Protein 8AV2 (pdb70)

GO terms:
  GO:0005515 protein binding (F, IPI)
  GO:0042593 glucose homeostasis (P, IMP)
  GO:0044321 response to leptin (P, IMP)
  GO:0038021 leptin receptor activity (F, IMP)
  GO:0019953 sexual reproduction (P, IMP)
  GO:0030217 T cell differentiation (P, IMP)
  GO:0033210 leptin-mediated signaling pathway (P, IMP)
  GO:0046850 regulation of bone remodeling (P, IMP)
  GO:0060259 regulation of feeding behavior (P, IMP)
  GO:0097009 energy homeostasis (P, IMP)
  GO:0098868 bone growth (P, IMP)
  GO:0006909 phagocytosis (P, IMP)
  GO:0004888 transmembrane signaling receptor activity (F, TAS)
  GO:0005886 plasma membrane (C, TAS)
  GO:0014009 glial cell proliferation (P, IGI)
  GO:0051346 negative regulation of hydrolase activity (P, IGI)
  GO:0005977 glycogen metabolic process (P, IGI)
  GO:0007165 signal transduction (P, TAS)
  GO:0008203 cholesterol metabolic process (P, IGI)
  GO:0045721 negative regulation of gluconeogenesis (P, IMP)

Sequence (643 aa):
VVPPMMRGPEEFWRRKMDGDVTKKERNVTLLWKPLTKQDSLSSVRRYVVKHRTAHNGTWSEDVGNRTQLTFLWTEPAHTVTVLAVNSLGASLVNFQLTFSWPMSKVSSAVESLSAYPLSSSVILSWTLSPDDYSLLYLVIEWKILNEDDGMKWLRRIPSNVKKFYIHDNFIPIEKYQFSLYPVFMEGVGKPKIINGFTGDVKVPMMRGPEFWRKMDGDVTKKERNVTLLWKPLTKQDSLSSVRRYVVKHRTAHNGTWSEDDVGNRTQLTFLWTEPAHTVTTVLAVNSLGASLVNFQLTFSWPMSKVSAVESLSSAYPLSSSVILSSWTLSPDDYSLLYLVIEWKILNEDDGMKWLRRIPSNVKKFYIHDNFIPIEKYQFSLYPVFMEGVGKPKIINGFTQVQLQESGGGLVQPGGSSLRRLSCAASGFTLDDYGIAWFRQAPGKEREGVSCISTSDDSTYYADSVKGRFTISRDTAKNTVVYLQMMNSLKPEDTAVYYCAAERAPMCYSRSYYLVDYGMDYWGKKGTQVTVSSVQLQESGGGLVQPGGSLRLSCAASGFTLDDYGIAWFRQAPGKEREGVSCISTSDDSTYYADSVKGRFTISRDTAKNTVYLQMNSLKPEDTAVYYCAAERAPMCYSRSYYLVDYGMDYWGKGTQVTVSS

Nearest PDB structures (foldseek):
  8av2-assembly2_D  TM=1.006E+00  e=5.217E-24  Lama glama
  4w6y-assembly1_B-2  TM=9.258E-01  e=9.963E-18  Lama glama
  7na9-assembly1_D  TM=9.393E-01  e=4.826E-17  Vicugna pacos
  4lgs-assembly1_B  TM=9.231E-01  e=6.277E-17  Vicugna pacos
  6xkp-assembly2_M  TM=8.884E-01  e=6.349E-16  Homo sapiens

Secondary structure (DSSP, 8-state):
--SBPPPEEEEEES-TTSS-EEEEEEE----HHHHSS---EEEEEEEETTTEEEEEEEET-SEEEEEE-SS-EEEEEEEEETTEE-SB--EEEE-TGGGG---EEEEEEE-SS---EEEEEE---SS-EEEEEEEEEETT-SS--EEEEEETT-SEEE------TTS-EEEEEEEEETTEE---EEEEE--/--S-PPPBPPPEEEEEES-TTSS-EEEEEEEPPP-HHHHSS---EEEEEEEESSS-EEEEE-TT-SEEEEEE-SS-EEEEEEEE-SS-B-SB--EEEE-TGGGG---EEEEEEE-SS---EEEEEE--TTS-EEEEEEEEEETT-SS--EEEEEETT-SEEE--S---TTSPEEEEEEEEETTEE---EEEES--/--EEEEE--EEE-TT--EEEEEEEESS-TTTEEEEEEEE-TTS--EEEEEE-SSSS-EEE-GGGBTTEEEEEETTTTEEEEEE-S--GGG-EEEEEEEEESS-S-STT----GGG-SEE---EEEEE--/-EEEEE--EEE-TT--EEEEEEEESS-TTTEEEEEEEE-TTS-EEEEEEE-SSSS-EEE-TTTTTTEEEEEETTTTEEEEEE-S--GGG-EEEEEEEEESS-S-STT----GGG-SEE---EEEEE--

CATH classification: 2.60.40.10

Foldseek 3Di:
DQQEFFDKDWDWDDDPVAPKIWIKIFTDQQDCVNGVDDFFWKKKWKADPPVGIDIDIPTRDGMDIDIDDGQKMKIWMWTADPVGIGPHTDMAMDHPVQQADAWWDDWDWDCPDQQIKIFTDTDPDDFAFQWKKKWKAFPPDDDRIDIDTGGPPDGMDDGGHNDPQVTKMKIWIWTGTPRHIYHTDIDIGGD/DPDDDFAEFFDKDWDWDDDPVDPKIWIKIFTDQQDCVRHVFDFQWKKKWKDAPPPHIDIDIPTRDGMDIDIDDHQKMKIWMWTQGPVGIGPHTDMAMAHPVQQADDFWPDWFWDPPDQQTKIFTDTDNDPFAFQWKKKWKAFPPDPDRIDMDIGGRPDGIDDDGHRHDPVTKMKIWMWTGTPRHIYHIDIDIHHD/DWAKAKDFADEAAQQAKIKMKIFIDPDALLFKWKFKWWADPPGDTGGAKGAFSVDGDIDGDPVQPPQWDWDDDRVRRMIMIIGGSDDQVVWTFMKMFIATPGAPHDPVHDPDPVRTDDIHPTGTHGHHD/DAKAKDFADEDEQQDKIKMKIFDPDDALLFKWKFKWWADVPGDIGGAKGAFSVDGDIDGDPVQPPFWDWDDDRVRRMIMIIGGSDDQVPFTFMKMFIATPGAPHDPPHDPDDVRTDGIHPTGTHGYHD

InterPro domains:
  IPR003529 Long hematopoietin receptor, Gp130 family 2, conserved site [PS01353] (716-772)
  IPR003531 Short hematopoietin receptor, family 1, conserved site [PS01355] (296-326)
  IPR003961 Fibronectin type III [PF00041] (237-322)
  IPR003961 Fibronectin type III [PS50853] (238-331)
  IPR003961 Fibronectin type III [PS50853] (537-632)
  IPR003961 Fibronectin type III [SM00060] (236-315)
  IPR003961 Fibronectin type III [SM00060] (535-618)
  IPR003961 Fibronectin type III [SM00060] (641-721)
  IPR003961 Fibronectin type III [SM00060] (736-818)
  IPR003961 Fibronectin type III [cd00063] (236-328)
  IPR003961 Fibronectin type III [cd00063] (535-625)
  IPR003961 Fibronectin type III [cd00063] (737-820)
  IPR007110 Immunoglobulin-like domain [PS50835] (323-411)
  IPR010457 Immunoglobulin C2-set-like, ligand-binding [PF06328] (328-425)
  IPR013783 Immunoglobulin-like fold [G3DSA:2.60.40.10] (123-234)
  IPR013783 Immunoglobulin-like fold [G3DSA:2.60.40.10] (235-330)
  IPR013783 Immunoglobulin-like fold [G3DSA:2.60.40.10] (331-417)
  IPR013783 Immunoglobulin-like fold [G3DSA:2.60.40.10] (426-533)
  IPR013783 Immunoglobulin-like fold [G3DSA:2.60.40.10] (534-631)
  IPR013783 Immunoglobulin-like fold [G3DSA:2.60.40.10] (642-724)

Structure (mmCIF, N/CA/C/O backbone):
data_8AV2
#
_entry.id   8AV2
#
_cell.length_a   53.192
_cell.length_b   85.876
_cell.length_c   144.689
_cell.angle_alpha   90
_cell.angle_beta   90
_cell.angle_gamma   90
#
_symmetry.space_group_name_H-M   'P 21 21 21'
#
loop_
_entity.id
_entity.type
_entity.pdbx_description
1 polymer 'Leptin receptor'
2 polymer 'anti-mLEPR VHH 4-80'
3 non-polymer 2-acetamido-2-deoxy-beta-D-glucopyranose
4 non-polymer 'SULFATE ION'
5 water water
#
loop_
_atom_site.group_PDB
_atom_site.id
_atom_site.type_symbol
_atom_site.label_atom_id
_atom_site.label_alt_id
_atom_site.label_comp_id
_atom_site.label_asym_id
_atom_site.label_entity_id
_atom_site.label_seq_id
_atom_site.pdbx_PDB_ins_code
_atom_site.Cartn_x
_atom_site.Cartn_y
_atom_site.Cartn_z
_atom_site.occupancy
_atom_site.B_iso_or_equiv
_atom_site.auth_seq_id
_atom_site.auth_comp_id
_atom_site.auth_asym_id
_atom_site.auth_atom_id
_atom_site.pdbx_PDB_model_num
ATOM 1 N N A VAL A 1 7 ? 23.752 9.755 50.873 0.52 43.43 636 VAL A N 1
ATOM 2 N N B VAL A 1 7 ? 16.967 17.797 51.386 0.47 40.85 636 VAL A N 1
ATOM 3 C CA A VAL A 1 7 ? 23.125 9.665 49.543 0.52 44.16 636 VAL A CA 1
ATOM 4 C CA B VAL A 1 7 ? 17.423 16.517 51.912 0.47 41.36 636 VAL A CA 1
ATOM 5 C C A VAL A 1 7 ? 23.148 11.04 48.876 0.52 44.21 636 VAL A C 1
ATOM 6 C C B VAL A 1 7 ? 17.604 15.442 50.797 0.47 41.63 636 VAL A C 1
ATOM 7 O O A VAL A 1 7 ? 22.799 12.021 49.532 0.52 44.52 636 VAL A O 1
ATOM 8 O O B VAL A 1 7 ? 18.64 14.769 50.834 0.47 42.17 636 VAL A O 1
ATOM 15 N N A PRO A 1 8 ? 23.523 11.149 47.588 0.52 43.88 637 PRO A N 1
ATOM 16 N N B PRO A 1 8 ? 16.704 15.255 49.789 0.47 41.43 637 PRO A N 1
ATOM 17 C CA A PRO A 1 8 ? 23.47 12.462 46.923 0.52 43.54 637 PRO A CA 1
ATOM 18 C CA B PRO A 1 8 ? 17.007 14.257 48.735 0.47 41.32 637 PRO A CA 1
ATOM 19 C C A PRO A 1 8 ? 22.027 12.958 46.824 0.52 43.08 637 PRO A C 1
ATOM 20 C C B PRO A 1 8 ? 18.195 14.717 47.897 0.47 41.61 637 PRO A C 1
ATOM 21 O O A PRO A 1 8 ? 21.142 12.204 46.43 0.52 43.01 637 PRO A O 1
ATOM 22 O O B PRO A 1 8 ? 18.188 15.852 47.43 0.47 42.03 637 PRO A O 1
ATOM 29 N N A MET A 1 9 ? 21.785 14.209 47.236 0.52 42.4 638 MET A N 1
ATOM 30 N N B MET A 1 9 ? 19.231 13.862 47.739 0.47 41.37 638 MET A N 1
ATOM 31 C CA A MET A 1 9 ? 20.452 14.815 47.25 0.52 42.06 638 MET A CA 1
ATOM 32 C CA B MET A 1 9 ? 20.423 14.232 46.974 0.47 41.42 638 MET A CA 1
ATOM 33 C C A MET A 1 9 ? 19.885 15.042 45.837 0.52 40.43 638 MET A C 1
ATOM 34 C C B MET A 1 9 ? 20.068 14.509 45.529 0.47 40.04 638 MET A C 1
ATOM 35 O O A MET A 1 9 ? 18.713 14.773 45.589 0.52 40.47 638 MET A O 1
ATOM 36 O O B MET A 1 9 ? 19.174 13.853 44.982 0.47 39.94 638 MET A O 1
ATOM 45 N N . ARG A 1 10 ? 20.729 15.506 44.923 1 38.84 639 ARG A N 1
ATOM 46 C CA . ARG A 1 10 ? 20.386 15.872 43.554 1 36.62 639 ARG A CA 1
ATOM 47 C C . ARG A 1 10 ? 21.474 15.45 42.572 1 33.74 639 ARG A C 1
ATOM 48 O O . ARG A 1 10 ? 22.657 15.561 42.881 1 33.6 639 ARG A O 1
ATOM 56 N N . GLY A 1 11 ? 21.069 14.993 41.388 1 30.96 640 GLY A N 1
ATOM 57 C CA . GLY A 1 11 ? 22.029 14.681 40.342 1 29.12 640 GLY A CA 1
ATOM 58 C C . GLY A 1 11 ? 22.608 15.98 39.801 1 28.12 640 GLY A C 1
ATOM 59 O O . GLY A 1 11 ? 22.101 17.086 40.074 1 27.58 640 GLY A O 1
ATOM 60 N N . PRO A 1 12 ? 23.64 15.88 38.955 1 27.3 641 PRO A N 1
ATOM 61 C CA . PRO A 1 12 ? 24.252 17.098 38.433 1 26.31 641 PRO A CA 1
ATOM 62 C C . PRO A 1 12 ? 23.471 17.757 37.327 1 24.22 641 PRO A C 1
ATOM 63 O O . PRO A 1 12 ? 22.823 17.072 36.531 1 23.34 641 PRO A O 1
ATOM 67 N N A GLU A 1 13 ? 23.616 19.083 37.221 0.43 23.69 642 GLU A N 1
ATOM 68 N N B GLU A 1 13 ? 23.53 19.097 37.241 0.57 23.57 642 GLU A N 1
ATOM 69 C CA A GLU A 1 13 ? 23.082 19.868 36.11 0.43 23.66 642 GLU A CA 1
ATOM 70 C CA B GLU A 1 13 ? 22.933 19.779 36.087 0.57 23.5 642 GLU A CA 1
ATOM 71 C C A GLU A 1 13 ? 23.909 19.47 34.881 0.43 23.61 642 GLU A C 1
ATOM 72 C C B GLU A 1 13 ? 23.857 19.469 34.885 0.57 23.54 642 GLU A C 1
ATOM 73 O O A GLU A 1 13 ? 25.133 19.271 35.005 0.43 23.68 642 GLU A O 1
ATOM 74 O O B GLU A 1 13 ? 25.071 19.233 35.053 0.57 23.58 642 GLU A O 1
ATOM 85 N N . PHE A 1 14 ? 23.256 19.302 33.723 1 23.13 643 PHE A N 1
ATOM 86 C CA . PHE A 1 14 ? 24 18.9 32.534 1 21.93 643 PHE A CA 1
ATOM 87 C C . PHE A 1 14 ? 23.474 19.543 31.257 1 20.89 643 PHE A C 1
ATOM 88 O O . PHE A 1 14 ? 22.34 20.031 31.194 1 20.56 643 PHE A O 1
ATOM 96 N N . TRP A 1 15 ? 24.331 19.557 30.248 1 19.94 644 TRP A N 1
ATOM 97 C CA . TRP A 1 15 ? 23.961 20.092 28.952 1 19.29 644 TRP A CA 1
ATOM 98 C C . TRP A 1 15 ? 24.499 19.1 27.858 1 19.55 644 TRP A C 1
ATOM 99 O O . TRP A 1 15 ? 24.743 17.933 28.169 1 19.8 644 TRP A O 1
ATOM 110 N N A ARG A 1 16 ? 24.704 19.57 26.632 0.63 19.56 645 ARG A N 1
ATOM 111 N N B ARG A 1 16 ? 24.63 19.546 26.603 0.37 19.45 645 ARG A N 1
ATOM 112 C CA A ARG A 1 16 ? 25.129 18.72 25.55 0.63 19.9 645 ARG A CA 1
ATOM 113 C CA B ARG A 1 16 ? 25.063 18.678 25.53 0.37 19.73 645 ARG A CA 1
ATOM 114 C C A ARG A 1 16 ? 25.836 19.48 24.449 0.63 20.67 645 ARG A C 1
ATOM 115 C C B ARG A 1 16 ? 25.645 19.427 24.348 0.37 20.29 645 ARG A C 1
ATOM 116 O O A ARG A 1 16 ? 25.752 20.709 24.359 0.63 21.08 645 ARG A O 1
ATOM 117 O O B ARG A 1 16 ? 25.297 20.591 24.109 0.37 20.1 645 ARG A O 1
ATOM 132 N N . LYS A 1 17 ? 26.478 18.723 23.569 1 20.75 646 LYS A N 1
ATOM 133 C CA . LYS A 1 17 ? 26.975 19.208 22.301 1 21.72 646 LYS A CA 1
ATOM 134 C C . LYS A 1 17 ? 26.664 18.069 21.323 1 23.05 646 LYS A C 1
ATOM 135 O O . LYS A 1 17 ? 26.53 16.911 21.736 1 24.19 646 LYS A O 1
ATOM 141 N N . MET A 1 18 ? 26.477 18.395 20.058 1 21.81 647 MET A N 1
ATOM 142 C CA . MET A 1 18 ? 26.169 17.366 19.061 1 20.76 647 MET A CA 1
ATOM 143 C C . MET A 1 18 ? 27.182 17.336 17.951 1 21.22 647 MET A C 1
ATOM 144 O O . MET A 1 18 ? 27.873 18.323 17.698 1 22.17 647 MET A O 1
ATOM 149 N N . ASP A 1 19 ? 27.254 16.212 17.256 1 21.07 648 ASP A N 1
ATOM 150 C CA . ASP A 1 19 ? 28.05 16.099 16.061 1 22.93 648 ASP A CA 1
ATOM 151 C C . ASP A 1 19 ? 27.261 15.273 15.017 1 23.6 648 ASP A C 1
ATOM 152 O O . ASP A 1 19 ? 26.399 14.443 15.363 1 23.24 648 ASP A O 1
ATOM 157 N N . GLY A 1 20 ? 27.598 15.502 13.759 1 23.31 649 GLY A N 1
ATOM 158 C CA . GLY A 1 20 ? 26.975 14.804 12.649 1 23.09 649 GLY A CA 1
ATOM 159 C C . GLY A 1 20 ? 26.474 15.752 11.576 1 21.85 649 GLY A C 1
ATOM 160 O O . GLY A 1 20 ? 26.414 16.968 11.773 1 23.29 649 GLY A O 1
ATOM 161 N N . ASP A 1 21 ? 26.077 15.192 10.462 1 20.38 650 ASP A N 1
ATOM 162 C CA . ASP A 1 21 ? 25.524 15.891 9.308 1 18.75 650 ASP A CA 1
ATOM 163 C C . ASP A 1 21 ? 24.215 16.586 9.758 1 18.63 650 ASP A C 1
ATOM 164 O O . ASP A 1 21 ? 23.278 15.909 10.238 1 19.13 650 ASP A O 1
ATOM 169 N N . VAL A 1 22 ? 24.156 17.934 9.658 1 17.61 651 VAL A N 1
ATOM 170 C CA . VAL A 1 22 ? 22.972 18.638 10.187 1 18.57 651 VAL A CA 1
ATOM 171 C C . VAL A 1 22 ? 21.698 18.435 9.312 1 17.8 651 VAL A C 1
ATOM 172 O O . VAL A 1 22 ? 20.61 18.844 9.72 1 18.21 651 VAL A O 1
ATOM 176 N N . THR A 1 23 ? 21.836 17.799 8.125 1 17.06 652 THR A N 1
ATOM 177 C CA . THR A 1 23 ? 20.682 17.525 7.267 1 17.67 652 THR A CA 1
ATOM 178 C C . THR A 1 23 ? 20.036 16.162 7.572 1 18.38 652 THR A C 1
ATOM 179 O O . THR A 1 23 ? 19.071 15.794 6.909 1 19.75 652 THR A O 1
ATOM 183 N N . LYS A 1 24 ? 20.573 15.384 8.561 1 18.71 653 LYS A N 1
ATOM 184 C CA . LYS A 1 24 ? 20.022 14.058 8.918 1 19.35 653 LYS A CA 1
ATOM 185 C C . LYS A 1 24 ? 19.568 14.06 10.381 1 20.27 653 LYS A C 1
ATOM 186 O O . LYS A 1 24 ? 20.164 14.752 11.215 1 19.98 653 LYS A O 1
ATOM 192 N N . LYS A 1 25 ? 18.53 13.27 10.703 1 20.2 654 LYS A N 1
ATOM 193 C CA . LYS A 1 25 ? 18.011 13.294 12.08 1 20.93 654 LYS A CA 1
ATOM 194 C C . LYS A 1 25 ? 18.989 12.661 13.115 1 20.84 654 LYS A C 1
ATOM 195 O O . LYS A 1 25 ? 19.021 13.076 14.276 1 20.56 654 LYS A O 1
ATOM 201 N N . GLU A 1 26 ? 19.77 11.653 12.685 1 21.36 655 GLU A N 1
ATOM 202 C CA . GLU A 1 26 ? 20.687 10.945 13.596 1 21.45 655 GLU A CA 1
ATOM 203 C C . GLU A 1 26 ? 21.801 11.879 14.031 1 21.91 655 GLU A C 1
ATOM 204 O O . GLU A 1 26 ? 22.288 12.676 13.213 1 21.66 655 GLU A O 1
ATOM 210 N N . ARG A 1 27 ? 22.208 11.774 15.284 1 22.12 656 ARG A N 1
ATOM 211 C CA . ARG A 1 27 ? 23.231 12.66 15.795 1 23.56 656 ARG A CA 1
ATOM 212 C C . ARG A 1 27 ? 23.991 12.011 16.939 1 24.59 656 ARG A C 1
ATOM 213 O O . ARG A 1 27 ? 23.379 11.354 17.784 1 25.09 656 ARG A O 1
ATOM 221 N N . ASN A 1 28 ? 25.324 12.188 16.991 1 23.76 657 ASN A N 1
ATOM 222 C CA . ASN A 1 28 ? 26.066 11.749 18.165 1 23.39 657 ASN A CA 1
ATOM 223 C C . ASN A 1 28 ? 25.937 12.887 19.196 1 23.15 657 ASN A C 1
ATOM 224 O O . ASN A 1 28 ? 26.35 14.02 18.916 1 23.96 657 ASN A O 1
ATOM 229 N N . VAL A 1 29 ? 25.298 12.607 20.33 1 21.69 658 VAL A N 1
ATOM 230 C CA . VAL A 1 29 ? 25.071 13.601 21.36 1 21.37 658 VAL A CA 1
ATOM 231 C C . VAL A 1 29 ? 26.026 13.344 22.507 1 21.57 658 VAL A C 1
ATOM 232 O O . VAL A 1 29 ? 26.015 12.251 23.081 1 21.74 658 VAL A O 1
ATOM 236 N N . THR A 1 30 ? 26.807 14.365 22.877 1 21.67 659 THR A N 1
ATOM 237 C CA . THR A 1 30 ? 27.714 14.251 23.997 1 21.64 659 THR A CA 1
ATOM 238 C C . THR A 1 30 ? 27.119 15.033 25.164 1 20.95 659 THR A C 1
ATOM 239 O O . THR A 1 30 ? 27.088 16.257 25.125 1 20.66 659 THR A O 1
ATOM 243 N N . LEU A 1 31 ? 26.664 14.342 26.19 1 20.31 660 LEU A N 1
ATOM 244 C CA . LEU A 1 31 ? 26.173 14.979 27.409 1 20.3 660 LEU A CA 1
ATOM 245 C C . LEU A 1 31 ? 27.381 15.5 28.181 1 21.19 660 LEU A C 1
ATOM 246 O O . LEU A 1 31 ? 28.435 14.866 28.167 1 22.45 660 LEU A O 1
ATOM 251 N N . LEU A 1 32 ? 27.239 16.651 28.828 1 20.94 661 LEU A N 1
ATOM 252 C CA . LEU A 1 32 ? 28.323 17.295 29.532 1 22.21 661 LEU A CA 1
ATOM 253 C C . LEU A 1 32 ? 27.865 17.741 30.932 1 23.38 661 LEU A C 1
ATOM 254 O O . LEU A 1 32 ? 26.836 18.4 31.06 1 22.48 661 LEU A O 1
ATOM 259 N N . TRP A 1 33 ? 28.672 17.468 31.951 1 23.99 662 TRP A N 1
ATOM 260 C CA . TRP A 1 33 ? 28.404 17.978 33.294 1 26.04 662 TRP A CA 1
ATOM 261 C C . TRP A 1 33 ? 29.694 18.337 34.012 1 28.78 662 TRP A C 1
ATOM 262 O O . TRP A 1 33 ? 30.785 18.016 33.527 1 28.21 662 TRP A O 1
ATOM 273 N N . LYS A 1 34 ? 29.587 19.052 35.124 1 31.86 663 LYS A N 1
ATOM 274 C CA . LYS A 1 34 ? 30.761 19.386 35.926 1 35.65 663 LYS A CA 1
ATOM 275 C C . LYS A 1 34 ? 30.78 18.424 37.115 1 38.7 663 LYS A C 1
ATOM 276 O O . LYS A 1 34 ? 29.717 17.967 37.557 1 38.68 663 LYS A O 1
ATOM 282 N N . PRO A 1 35 ? 31.961 18.092 37.656 1 41.99 664 PRO A N 1
ATOM 283 C CA . PRO A 1 35 ? 31.992 17.214 38.838 1 44.39 664 PRO A CA 1
ATOM 284 C C . PRO A 1 35 ? 31.24 17.851 40.011 1 48.3 664 PRO A C 1
ATOM 285 O O . PRO A 1 35 ? 31.35 19.059 40.217 1 47.55 664 PRO A O 1
ATOM 289 N N . LEU A 1 36 ? 30.406 17.069 40.716 1 52.33 665 LEU A N 1
ATOM 290 C CA . LEU A 1 36 ? 29.655 17.585 41.856 1 56.9 665 LEU A CA 1
ATOM 291 C C . LEU A 1 36 ? 30.6 17.912 43.005 1 62.15 665 LEU A C 1
ATOM 292 O O . LEU A 1 36 ? 31.242 17.012 43.538 1 62.53 665 LEU A O 1
ATOM 297 N N . THR A 1 37 ? 30.69 19.203 43.382 1 65.92 666 THR A N 1
ATOM 298 C CA . THR A 1 37 ? 31.563 19.699 44.458 1 70.3 666 THR A CA 1
ATOM 299 C C . THR A 1 37 ? 31.261 19.053 45.838 1 74.09 666 THR A C 1
ATOM 300 O O . THR A 1 37 ? 30.252 18.358 45.987 1 74.5 666 THR A O 1
ATOM 304 N N . LYS A 1 38 ? 32.147 19.259 46.83 1 76.7 667 LYS A N 1
ATOM 305 C CA . LYS A 1 38 ? 31.985 18.727 48.189 1 79.61 667 LYS A CA 1
ATOM 306 C C . LYS A 1 38 ? 30.668 19.237 48.814 1 82.39 667 LYS A C 1
ATOM 307 O O . LYS A 1 38 ? 29.894 18.447 49.363 1 82.65 667 LYS A O 1
ATOM 313 N N . GLN A 1 39 ? 30.405 20.554 48.671 1 83.98 668 GLN A N 1
ATOM 314 C CA . GLN A 1 39 ? 29.21 21.241 49.17 1 85.75 668 GLN A CA 1
ATOM 315 C C . GLN A 1 39 ? 27.934 20.757 48.454 1 86.66 668 GLN A C 1
ATOM 316 O O . GLN A 1 39 ? 26.873 20.664 49.074 1 86.87 668 GLN A O 1
ATOM 322 N N . ASP A 1 40 ? 28.041 20.482 47.143 1 86.89 669 ASP A N 1
ATOM 323 C CA . ASP A 1 40 ? 26.936 20.042 46.29 1 87.61 669 ASP A CA 1
ATOM 324 C C . ASP A 1 40 ? 26.355 18.685 46.675 1 87.96 669 ASP A C 1
ATOM 325 O O . ASP A 1 40 ? 25.164 18.454 46.449 1 88.26 669 ASP A O 1
ATOM 330 N N . SER A 1 41 ? 27.187 17.768 47.198 1 87.66 670 SER A N 1
ATOM 331 C CA . SER A 1 41 ? 26.715 16.418 47.495 1 87.66 670 SER A CA 1
ATOM 332 C C . SER A 1 41 ? 26.83 15.978 48.947 1 86.96 670 SER A C 1
ATOM 333 O O . SER A 1 41 ? 26.287 14.925 49.281 1 87.38 670 SER A O 1
ATOM 336 N N . LEU A 1 42 ? 27.533 16.751 49.803 1 85.72 671 LEU A N 1
ATOM 337 C CA . LEU A 1 42 ? 27.751 16.447 51.229 1 84.87 671 LEU A CA 1
ATOM 338 C C . LEU A 1 42 ? 28.776 15.306 51.446 1 82.94 671 LEU A C 1
ATOM 339 O O . LEU A 1 42 ? 29.758 15.486 52.174 1 83.17 671 LEU A O 1
ATOM 344 N N . SER A 1 43 ? 28.539 14.14 50.818 1 80.68 672 SER A N 1
ATOM 345 C CA . SER A 1 43 ? 29.44 12.978 50.834 1 78.71 672 SER A CA 1
ATOM 346 C C . SER A 1 43 ? 29.935 12.743 49.386 1 75.28 672 SER A C 1
ATOM 347 O O . SER A 1 43 ? 29.28 13.169 48.433 1 75.18 672 SER A O 1
ATOM 350 N N . SER A 1 44 ? 31.105 12.111 49.224 1 72.01 673 SER A N 1
ATOM 351 C CA . SER A 1 44 ? 31.724 11.923 47.904 1 68.98 673 SER A CA 1
ATOM 352 C C . SER A 1 44 ? 30.876 11.174 46.845 1 64.56 673 SER A C 1
ATOM 353 O O . SER A 1 44 ? 30.361 10.092 47.113 1 64.87 673 SER A O 1
ATOM 356 N N . VAL A 1 45 ? 30.755 11.751 45.634 1 60.19 674 VAL A N 1
ATOM 357 C CA . VAL A 1 45 ? 30.077 11.093 44.518 1 56.45 674 VAL A CA 1
ATOM 358 C C . VAL A 1 45 ? 31.132 10.191 43.892 1 53.48 674 VAL A C 1
ATOM 359 O O . VAL A 1 45 ? 32.218 10.666 43.556 1 53.84 674 VAL A O 1
ATOM 363 N N . ARG A 1 46 ? 30.831 8.899 43.741 1 50.41 675 ARG A N 1
ATOM 364 C CA . ARG A 1 46 ? 31.801 7.952 43.201 1 48.25 675 ARG A CA 1
ATOM 365 C C . ARG A 1 46 ? 31.584 7.658 41.717 1 44.4 675 ARG A C 1
ATOM 366 O O . ARG A 1 46 ? 32.546 7.417 40.99 1 44.05 675 ARG A O 1
ATOM 374 N N . ARG A 1 47 ? 30.321 7.625 41.271 1 41.2 676 ARG A N 1
ATOM 375 C CA . ARG A 1 47 ? 30.02 7.31 39.875 1 38.04 676 ARG A CA 1
ATOM 376 C C . ARG A 1 47 ? 28.842 8.1 39.365 1 34.1 676 ARG A C 1
ATOM 377 O O . ARG A 1 47 ? 27.979 8.48 40.138 1 34.18 676 ARG A O 1
ATOM 385 N N . TYR A 1 48 ? 28.775 8.29 38.059 1 30.46 677 TYR A N 1
ATOM 386 C CA . TYR A 1 48 ? 27.625 8.913 37.4 1 28.72 677 TYR A CA 1
ATOM 387 C C . TYR A 1 48 ? 26.968 7.876 36.511 1 27.26 677 TYR A C 1
ATOM 388 O O . TYR A 1 48 ? 27.643 6.985 35.992 1 27.63 677 TYR A O 1
ATOM 397 N N . VAL A 1 49 ? 25.654 7.934 36.412 1 25.24 678 VAL A N 1
ATOM 398 C CA . VAL A 1 49 ? 24.891 7.018 35.583 1 24.73 678 VAL A CA 1
ATOM 399 C C . VAL A 1 49 ? 24.027 7.838 34.63 1 24.82 678 VAL A C 1
ATOM 400 O O . VAL A 1 49 ? 23.403 8.82 35.046 1 24.09 678 VAL A O 1
ATOM 404 N N . VAL A 1 50 ? 24.01 7.458 33.359 1 24.37 679 VAL A N 1
ATOM 405 C CA . VAL A 1 50 ? 23.15 8.105 32.395 1 24.38 679 VAL A CA 1
ATOM 406 C C . VAL A 1 50 ? 21.995 7.158 32.136 1 24.09 679 VAL A C 1
ATOM 407 O O . VAL A 1 50 ? 22.218 6.036 31.674 1 23.63 679 VAL A O 1
ATOM 411 N N . LYS A 1 51 ? 20.779 7.58 32.464 1 23.91 680 LYS A N 1
ATOM 412 C CA . LYS A 1 51 ? 19.605 6.744 32.231 1 24.3 680 LYS A CA 1
ATOM 413 C C . LYS A 1 51 ? 18.874 7.317 31.023 1 24.32 680 LYS A C 1
ATOM 414 O O . LYS A 1 51 ? 18.593 8.516 30.961 1 25.43 680 LYS A O 1
ATOM 420 N N . HIS A 1 52 ? 18.578 6.459 30.079 1 23.38 681 HIS A N 1
ATOM 421 C CA . HIS A 1 52 ? 17.905 6.797 28.838 1 23.88 681 HIS A CA 1
ATOM 422 C C . HIS A 1 52 ? 16.467 6.303 28.842 1 23.7 681 HIS A C 1
ATOM 423 O O . HIS A 1 52 ? 16.179 5.253 29.418 1 23.95 681 HIS A O 1
ATOM 430 N N . ARG A 1 53 ? 15.601 6.971 28.092 1 23.17 682 ARG A N 1
ATOM 431 C CA . ARG A 1 53 ? 14.259 6.459 27.831 1 23.83 682 ARG A CA 1
ATOM 432 C C . ARG A 1 53 ? 13.765 6.898 26.46 1 25.17 682 ARG A C 1
ATOM 433 O O . ARG A 1 53 ? 13.798 8.082 26.141 1 24.52 682 ARG A O 1
ATOM 441 N N . THR A 1 54 ? 13.29 5.942 25.668 1 26.79 683 THR A N 1
ATOM 442 C CA . THR A 1 54 ? 12.63 6.187 24.398 1 29.86 683 THR A CA 1
ATOM 443 C C . THR A 1 54 ? 11.347 5.34 24.398 1 32.54 683 THR A C 1
ATOM 444 O O . THR A 1 54 ? 11.265 4.306 25.081 1 31.82 683 THR A O 1
ATOM 448 N N . ALA A 1 55 ? 10.361 5.777 23.633 1 34.77 684 ALA A N 1
ATOM 449 C CA . ALA A 1 55 ? 9.086 5.094 23.539 1 37.88 684 ALA A CA 1
ATOM 450 C C . ALA A 1 55 ? 9.179 3.672 22.982 1 41.06 684 ALA A C 1
ATOM 451 O O . ALA A 1 55 ? 8.349 2.844 23.367 1 42.19 684 ALA A O 1
ATOM 453 N N . HIS A 1 56 ? 10.186 3.36 22.122 1 42.69 685 HIS A N 1
ATOM 454 C CA . HIS A 1 56 ? 10.241 2.019 21.54 1 45 685 HIS A CA 1
ATOM 455 C C . HIS A 1 56 ? 11.438 1.18 21.973 1 43.87 685 HIS A C 1
ATOM 456 O O . HIS A 1 56 ? 11.389 -0.033 21.782 1 44.27 685 HIS A O 1
ATOM 463 N N . ASN A 1 57 ? 12.44 1.762 22.619 1 42.74 686 ASN A N 1
ATOM 464 C CA . ASN A 1 57 ? 13.533 0.962 23.184 1 43.09 686 ASN A CA 1
ATOM 465 C C . ASN A 1 57 ? 13.409 0.795 24.714 1 40.02 686 ASN A C 1
ATOM 466 O O . ASN A 1 57 ? 14.227 0.103 25.312 1 39.8 686 ASN A O 1
ATOM 471 N N . GLY A 1 58 ? 12.436 1.459 25.335 1 37.42 687 GLY A N 1
ATOM 472 C CA . GLY A 1 58 ? 12.265 1.404 26.775 1 36.05 687 GLY A CA 1
ATOM 473 C C . GLY A 1 58 ? 13.315 2.23 27.483 1 34.54 687 GLY A C 1
ATOM 474 O O . GLY A 1 58 ? 13.765 3.254 26.955 1 34.06 687 GLY A O 1
ATOM 475 N N . THR A 1 59 ? 13.709 1.795 28.681 1 32.93 688 THR A N 1
ATOM 476 C CA . THR A 1 59 ? 14.706 2.511 29.445 1 32.95 688 THR A CA 1
ATOM 477 C C . THR A 1 59 ? 15.959 1.643 29.701 1 32.82 688 THR A C 1
ATOM 478 O O . THR A 1 59 ? 15.848 0.429 29.921 1 32.81 688 THR A O 1
ATOM 482 N N . TRP A 1 60 ? 17.147 2.261 29.603 1 31.17 689 TRP A N 1
ATOM 483 C CA . TRP A 1 60 ? 18.423 1.573 29.851 1 30.58 689 TRP A CA 1
ATOM 484 C C . TRP A 1 60 ? 19.409 2.544 30.504 1 30.35 689 TRP A C 1
ATOM 485 O O . TRP A 1 60 ? 19.301 3.752 30.286 1 30.44 689 TRP A O 1
ATOM 496 N N . SER A 1 61 ? 20.311 2.042 31.344 1 29.76 690 SER A N 1
ATOM 497 C CA . SER A 1 61 ? 21.255 2.893 32.061 1 30.93 690 SER A CA 1
ATOM 498 C C . SER A 1 61 ? 22.701 2.546 31.739 1 31.53 690 SER A C 1
ATOM 499 O O . SER A 1 61 ? 23.024 1.372 31.58 1 32.53 690 SER A O 1
ATOM 502 N N . GLU A 1 62 ? 23.565 3.566 31.633 1 30.2 691 GLU A N 1
ATOM 503 C CA . GLU A 1 62 ? 24.982 3.392 31.338 1 29.7 691 GLU A CA 1
ATOM 504 C C . GLU A 1 62 ? 25.801 3.935 32.498 1 29.38 691 GLU A C 1
ATOM 505 O O . GLU A 1 62 ? 25.656 5.106 32.876 1 29.45 691 GLU A O 1
ATOM 511 N N . ASP A 1 63 ? 26.693 3.116 33.022 1 29.29 692 ASP A N 1
ATOM 512 C CA . ASP A 1 63 ? 27.578 3.548 34.094 1 29.95 692 ASP A CA 1
ATOM 513 C C . ASP A 1 63 ? 28.754 4.252 33.423 1 30.51 692 ASP A C 1
ATOM 514 O O . ASP A 1 63 ? 29.433 3.634 32.595 1 32.16 692 ASP A O 1
ATOM 519 N N . VAL A 1 64 ? 29.041 5.493 33.805 1 29.41 693 VAL A N 1
ATOM 520 C CA . VAL A 1 64 ? 30.195 6.181 33.215 1 30.46 693 VAL A CA 1
ATOM 521 C C . VAL A 1 64 ? 31.329 6.413 34.24 1 31.86 693 VAL A C 1
ATOM 522 O O . VAL A 1 64 ? 32.272 7.141 33.949 1 32.34 693 VAL A O 1
ATOM 526 N N . GLY A 1 65 ? 31.256 5.783 35.404 1 32.66 694 GLY A N 1
ATOM 527 C CA . GLY A 1 65 ? 32.287 5.92 36.427 1 34.7 694 GLY A CA 1
ATOM 528 C C . GLY A 1 65 ? 32.446 7.355 36.887 1 36.36 694 GLY A C 1
ATOM 529 O O . GLY A 1 65 ? 31.459 8.082 37.007 1 36.78 694 GLY A O 1
ATOM 530 N N . ASN A 1 66 ? 33.691 7.795 37.038 1 37.06 695 ASN A N 1
ATOM 531 C CA . ASN A 1 66 ? 34.025 9.142 37.499 1 38.87 695 ASN A CA 1
ATOM 532 C C . ASN A 1 66 ? 34.058 10.204 36.371 1 39.31 695 ASN A C 1
ATOM 533 O O . ASN A 1 66 ? 34.456 11.341 36.617 1 41.13 695 ASN A O 1
ATOM 538 N N . ARG A 1 67 ? 33.628 9.857 35.157 1 37.06 696 ARG A N 1
ATOM 539 C CA . ARG A 1 67 ? 33.676 10.771 34.017 1 35 696 ARG A CA 1
ATOM 540 C C . ARG A 1 67 ? 32.587 11.837 34.052 1 31.77 696 ARG A C 1
ATOM 541 O O . ARG A 1 67 ? 31.598 11.687 34.772 1 30.82 696 ARG A O 1
ATOM 549 N N . THR A 1 68 ? 32.789 12.932 33.299 1 29.71 697 THR A N 1
ATOM 550 C CA . THR A 1 68 ? 31.856 14.051 33.257 1 29.44 697 THR A CA 1
ATOM 551 C C . THR A 1 68 ? 31.263 14.293 31.877 1 27.86 697 THR A C 1
ATOM 552 O O . THR A 1 68 ? 30.801 15.403 31.572 1 27.08 697 THR A O 1
ATOM 556 N N . GLN A 1 69 ? 31.269 13.248 31.033 1 26.88 698 GLN A N 1
ATOM 557 C CA . GLN A 1 69 ? 30.633 13.323 29.727 1 26.5 698 GLN A CA 1
ATOM 558 C C . GLN A 1 69 ? 30.234 11.923 29.283 1 25.72 698 GLN A C 1
ATOM 559 O O . GLN A 1 69 ? 30.779 10.918 29.779 1 24.52 698 GLN A O 1
ATOM 565 N N . LEU A 1 70 ? 29.261 11.853 28.373 1 24.71 699 LEU A N 1
ATOM 566 C CA . LEU A 1 70 ? 28.836 10.585 27.829 1 25.21 699 LEU A CA 1
ATOM 567 C C . LEU A 1 70 ? 28.324 10.838 26.416 1 25.11 699 LEU A C 1
ATOM 568 O O . LEU A 1 70 ? 27.413 11.638 26.248 1 24.81 699 LEU A O 1
ATOM 573 N N . THR A 1 71 ? 28.854 10.112 25.419 1 24.91 700 THR A N 1
ATOM 574 C CA . THR A 1 71 ? 28.369 10.238 24.049 1 24.89 700 THR A CA 1
ATOM 575 C C . THR A 1 71 ? 27.513 9.041 23.682 1 24.41 700 THR A C 1
ATOM 576 O O . THR A 1 71 ? 27.869 7.892 23.993 1 23.71 700 THR A O 1
ATOM 580 N N . PHE A 1 72 ? 26.341 9.32 23.068 1 23.65 701 PHE A N 1
ATOM 581 C CA . PHE A 1 72 ? 25.419 8.282 22.608 1 23.94 701 PHE A CA 1
ATOM 582 C C . PHE A 1 72 ? 24.855 8.672 21.243 1 23.8 701 PHE A C 1
ATOM 583 O O . PHE A 1 72 ? 24.745 9.867 20.92 1 23.65 701 PHE A O 1
ATOM 591 N N . LEU A 1 73 ? 24.441 7.676 20.474 1 23.71 702 LEU A N 1
ATOM 592 C CA . LEU A 1 73 ? 23.846 7.914 19.166 1 24.41 702 LEU A CA 1
ATOM 593 C C . LEU A 1 73 ? 22.338 8.129 19.336 1 23.62 702 LEU A C 1
ATOM 594 O O . LEU A 1 73 ? 21.632 7.212 19.75 1 24.36 702 LEU A O 1
ATOM 599 N N . TRP A 1 74 ? 21.848 9.339 19.035 1 21.74 703 TRP A N 1
ATOM 600 C CA . TRP A 1 74 ? 20.412 9.663 19.088 1 21.41 703 TRP A CA 1
ATOM 601 C C . TRP A 1 74 ? 19.78 9.425 17.705 1 22.41 703 TRP A C 1
ATOM 602 O O . TRP A 1 74 ? 20.217 10.009 16.723 1 23.34 703 TRP A O 1
ATOM 613 N N . THR A 1 75 ? 18.776 8.543 17.613 1 22.67 704 THR A N 1
ATOM 614 C CA . THR A 1 75 ? 18.11 8.227 16.347 1 23.72 704 THR A CA 1
ATOM 615 C C . THR A 1 75 ? 16.575 8.204 16.45 1 23.85 704 THR A C 1
ATOM 616 O O . THR A 1 75 ? 15.901 8.136 15.429 1 23.91 704 THR A O 1
ATOM 620 N N . GLU A 1 76 ? 16.027 8.159 17.676 1 24 705 GLU A N 1
ATOM 621 C CA . GLU A 1 76 ? 14.596 7.97 17.929 1 24 705 GLU A CA 1
ATOM 622 C C . GLU A 1 76 ? 13.785 9.28 17.859 1 24.31 705 GLU A C 1
ATOM 623 O O . GLU A 1 76 ? 14.35 10.342 18.081 1 24.42 705 GLU A O 1
ATOM 629 N N . PRO A 1 77 ? 12.452 9.22 17.617 1 25.03 706 PRO A N 1
ATOM 630 C CA . PRO A 1 77 ? 11.649 10.465 17.561 1 25.15 706 PRO A CA 1
ATOM 631 C C . PRO A 1 77 ? 11.79 11.355 18.807 1 24.81 706 PRO A C 1
ATOM 632 O O . PRO A 1 77 ? 11.784 12.584 18.699 1 25.41 706 PRO A O 1
ATOM 636 N N . ALA A 1 78 ? 11.965 10.744 19.982 1 24.22 707 ALA A N 1
ATOM 637 C CA . ALA A 1 78 ? 12.221 11.49 21.229 1 24.1 707 ALA A CA 1
ATOM 638 C C . ALA A 1 78 ? 13.058 10.608 22.13 1 23.51 707 ALA A C 1
ATOM 639 O O . ALA A 1 78 ? 12.882 9.379 22.151 1 24.24 707 ALA A O 1
ATOM 641 N N . HIS A 1 79 ? 14.011 11.209 22.82 1 21.55 708 HIS A N 1
ATOM 642 C CA . HIS A 1 79 ? 14.947 10.445 23.625 1 20.18 708 HIS A CA 1
ATOM 643 C C . HIS A 1 79 ? 15.211 11.286 24.881 1 21.01 708 HIS A C 1
ATOM 644 O O . HIS A 1 79 ? 15.79 12.369 24.78 1 20.71 708 HIS A O 1
ATOM 651 N N . THR A 1 80 ? 14.782 10.777 26.053 1 20.25 709 THR A N 1
ATOM 652 C CA . THR A 1 80 ? 15.032 11.491 27.299 1 20.03 709 THR A CA 1
ATOM 653 C C . THR A 1 80 ? 16.258 10.918 27.972 1 21.01 709 THR A C 1
ATOM 654 O O . THR A 1 80 ? 16.493 9.692 27.954 1 21.23 709 THR A O 1
ATOM 658 N N . VAL A 1 81 ? 17.054 11.801 28.592 1 20.61 710 VAL A N 1
ATOM 659 C CA . VAL A 1 81 ? 18.202 11.367 29.352 1 20.95 710 VAL A CA 1
ATOM 660 C C . VAL A 1 81 ? 18.148 12.032 30.741 1 21.01 710 VAL A C 1
ATOM 661 O O . VAL A 1 81 ? 17.701 13.169 30.891 1 19.49 710 VAL A O 1
ATOM 665 N N . THR A 1 82 ? 18.626 11.294 31.759 1 20.76 711 THR A N 1
ATOM 666 C CA . THR A 1 82 ? 18.713 11.771 33.124 1 23.35 711 THR A CA 1
ATOM 667 C C . THR A 1 82 ? 20.129 11.405 33.6 1 24.06 711 THR A C 1
ATOM 668 O O . THR A 1 82 ? 20.602 10.291 33.32 1 24.48 711 THR A O 1
ATOM 672 N N . VAL A 1 83 ? 20.796 12.315 34.313 1 23.6 712 VAL A N 1
ATOM 673 C CA . VAL A 1 83 ? 22.118 11.993 34.853 1 23.59 712 VAL A CA 1
ATOM 674 C C . VAL A 1 83 ? 21.981 11.878 36.373 1 24.86 712 VAL A C 1
ATOM 675 O O . VAL A 1 83 ? 21.528 12.816 37.043 1 24.72 712 VAL A O 1
ATOM 679 N N . LEU A 1 84 ? 22.374 10.722 36.904 1 24.4 713 LEU A N 1
ATOM 680 C CA . LEU A 1 84 ? 22.311 10.437 38.33 1 25.53 713 LEU A CA 1
ATOM 681 C C . LEU A 1 84 ? 23.726 10.437 38.931 1 27.08 713 LEU A C 1
ATOM 682 O O . LEU A 1 84 ? 24.671 10.001 38.272 1 27.67 713 LEU A O 1
ATOM 687 N N . ALA A 1 85 ? 23.859 10.867 40.187 1 27.97 714 ALA A N 1
ATOM 688 C CA . ALA A 1 85 ? 25.111 10.836 40.952 1 29.98 714 ALA A CA 1
ATOM 689 C C . ALA A 1 85 ? 24.966 9.658 41.944 1 31.65 714 ALA A C 1
ATOM 690 O O . ALA A 1 85 ? 23.93 9.511 42.593 1 31.48 714 ALA A O 1
ATOM 692 N N . VAL A 1 86 ? 25.981 8.809 42.043 1 33.2 715 VAL A N 1
ATOM 693 C CA . VAL A 1 86 ? 25.902 7.611 42.876 1 34.91 715 VAL A CA 1
ATOM 694 C C . VAL A 1 86 ? 27.049 7.493 43.854 1 37.8 715 VAL A C 1
ATOM 695 O O . VAL A 1 86 ? 28.176 7.843 43.532 1 37.76 715 VAL A O 1
ATOM 699 N N . ASN A 1 87 ? 26.754 6.974 45.036 1 40.39 716 ASN A N 1
ATOM 700 C CA . ASN A 1 87 ? 27.721 6.559 46.046 1 43.36 716 ASN A CA 1
ATOM 701 C C . ASN A 1 87 ? 27.214 5.281 46.747 1 45.59 716 ASN A C 1
ATOM 702 O O . ASN A 1 87 ? 26.157 4.758 46.377 1 45.29 716 ASN A O 1
ATOM 707 N N . SER A 1 88 ? 27.97 4.747 47.717 1 47.31 717 SER A N 1
ATOM 708 C CA . SER A 1 88 ? 27.622 3.506 48.404 1 49.44 717 SER A CA 1
ATOM 709 C C . SER A 1 88 ? 26.224 3.491 49.033 1 51.05 717 SER A C 1
ATOM 710 O O . SER A 1 88 ? 25.669 2.409 49.264 1 51.81 717 SER A O 1
ATOM 713 N N . LEU A 1 89 ? 25.662 4.669 49.333 1 51.33 718 LEU A N 1
ATOM 714 C CA . LEU A 1 89 ? 24.321 4.717 49.92 1 52.14 718 LEU A CA 1
ATOM 715 C C . LEU A 1 89 ? 23.199 4.706 48.857 1 51.45 718 LEU A C 1
ATOM 716 O O . LEU A 1 89 ? 22.044 4.417 49.18 1 52.96 718 LEU A O 1
ATOM 721 N N . GLY A 1 90 ? 23.548 4.982 47.605 1 48.39 719 GLY A N 1
ATOM 722 C CA . GLY A 1 90 ? 22.591 4.946 46.52 1 46.26 719 GLY A CA 1
ATOM 723 C C . GLY A 1 90 ? 22.749 6.053 45.514 1 42.96 719 GLY A C 1
ATOM 724 O O . GLY A 1 90 ? 23.676 6.864 45.583 1 42.99 719 GLY A O 1
ATOM 725 N N . ALA A 1 91 ? 21.819 6.076 44.572 1 39.98 720 ALA A N 1
ATOM 726 C CA . ALA A 1 91 ? 21.734 7.042 43.506 1 37.14 720 ALA A CA 1
ATOM 727 C C . ALA A 1 91 ? 20.906 8.241 43.965 1 35.44 720 ALA A C 1
ATOM 728 O O . ALA A 1 91 ? 19.996 8.101 44.781 1 35.36 720 ALA A O 1
ATOM 730 N N . SER A 1 92 ? 21.175 9.421 43.392 1 34.27 721 SER A N 1
ATOM 731 C CA . SER A 1 92 ? 20.396 10.633 43.679 1 32.81 721 SER A CA 1
ATOM 732 C C . SER A 1 92 ? 18.946 10.393 43.271 1 32.63 721 SER A C 1
ATOM 733 O O . SER A 1 92 ? 18.706 9.807 42.209 1 32.72 721 SER A O 1
ATOM 736 N N . LEU A 1 93 ? 17.996 10.713 44.159 1 31.9 722 LEU A N 1
ATOM 737 C CA . LEU A 1 93 ? 16.58 10.454 43.886 1 32.79 722 LEU A CA 1
ATOM 738 C C . LEU A 1 93 ? 16.017 11.451 42.888 1 31.93 722 LEU A C 1
ATOM 739 O O . LEU A 1 93 ? 15.2 11.075 42.053 1 32.45 722 LEU A O 1
ATOM 744 N N . VAL A 1 94 ? 16.381 12.729 43.032 1 30.32 723 VAL A N 1
ATOM 745 C CA . VAL A 1 94 ? 15.867 13.767 42.151 1 30.41 723 VAL A CA 1
ATOM 746 C C . VAL A 1 94 ? 16.956 14.266 41.206 1 29.06 723 VAL A C 1
ATOM 747 O O . VAL A 1 94 ? 18.062 14.624 41.633 1 30.02 723 VAL A O 1
ATOM 751 N N . ASN A 1 95 ? 16.668 14.225 39.92 1 26.19 724 ASN A N 1
ATOM 752 C CA . ASN A 1 95 ? 17.684 14.537 38.904 1 25.18 724 ASN A CA 1
ATOM 753 C C . ASN A 1 95 ? 17.16 15.431 37.814 1 24.73 724 ASN A C 1
ATOM 754 O O . ASN A 1 95 ? 15.948 15.536 37.636 1 25.36 724 ASN A O 1
ATOM 759 N N . PHE A 1 96 ? 18.068 16.094 37.1 1 23.57 725 PHE A N 1
ATOM 760 C CA . PHE A 1 96 ? 17.706 16.902 35.943 1 23.35 725 PHE A CA 1
ATOM 761 C C . PHE A 1 96 ? 17.484 15.933 34.778 1 24.14 725 PHE A C 1
ATOM 762 O O . PHE A 1 96 ? 18.025 14.81 34.758 1 24.1 725 PHE A O 1
ATOM 770 N N . GLN A 1 97 ? 16.728 16.385 33.793 1 24.95 726 GLN A N 1
ATOM 771 C CA . GLN A 1 97 ? 16.395 15.592 32.622 1 25.89 726 GLN A CA 1
ATOM 772 C C . GLN A 1 97 ? 16.4 16.48 31.395 1 25.07 726 GLN A C 1
ATOM 773 O O . GLN A 1 97 ? 16.076 17.68 31.475 1 25.2 726 GLN A O 1
ATOM 779 N N . LEU A 1 98 ? 16.778 15.901 30.259 1 22.88 727 LEU A N 1
ATOM 780 C CA . LEU A 1 98 ? 16.762 16.621 28.99 1 21.79 727 LEU A CA 1
ATOM 781 C C . LEU A 1 98 ? 16.127 15.666 27.994 1 20.83 727 LEU A C 1
ATOM 782 O O . LEU A 1 98 ? 16.482 14.485 27.945 1 20.57 727 LEU A O 1
ATOM 787 N N . THR A 1 99 ? 15.225 16.176 27.191 1 20.34 728 THR A N 1
ATOM 788 C CA . THR A 1 99 ? 14.597 15.386 26.163 1 19.95 728 THR A CA 1
ATOM 789 C C . THR A 1 99 ? 15.02 15.953 24.787 1 20.12 728 THR A C 1
ATOM 790 O O . THR A 1 99 ? 14.915 17.156 24.547 1 20.03 728 THR A O 1
ATOM 794 N N . PHE A 1 100 ? 15.511 15.088 23.912 1 19.32 729 PHE A N 1
ATOM 795 C CA . PHE A 1 100 ? 15.923 15.461 22.562 1 20.57 729 PHE A CA 1
ATOM 796 C C . PHE A 1 100 ? 14.762 15.101 21.615 1 19.79 729 PHE A C 1
ATOM 797 O O . PHE A 1 100 ? 14.341 13.944 21.548 1 19.97 729 PHE A O 1
ATOM 805 N N . SER A 1 101 ? 14.22 16.119 20.94 1 19.44 730 SER A N 1
ATOM 806 C CA . SER A 1 101 ? 13.108 16.004 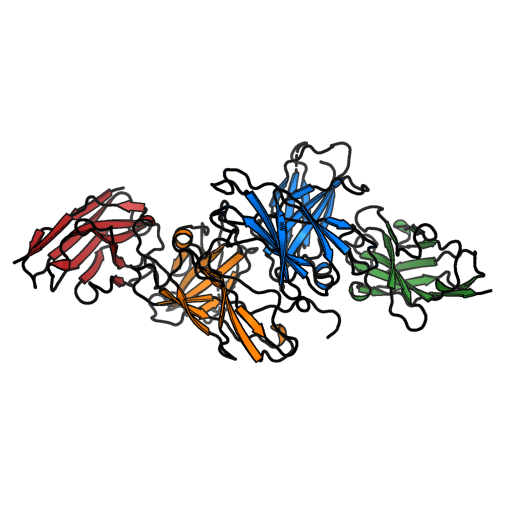20.012 1 19.49 730 SER A CA 1
ATOM 807 C C . SER A 1 101 ? 13.286 17.055 18.955 1 18.13 730 SER A C 1
ATOM 808 O O . SER A 1 101 ? 13.219 18.251 19.257 1 17.68 730 SER A O 1
ATOM 811 N N . TRP A 1 102 ? 13.493 16.623 17.716 1 17.16 731 TRP A N 1
ATOM 812 C CA . TRP A 1 102 ? 13.669 17.561 16.615 1 18.26 731 TRP A CA 1
ATOM 813 C C . TRP A 1 102 ? 12.455 18.516 16.448 1 18.79 731 TRP A C 1
ATOM 814 O O . TRP A 1 102 ? 12.704 19.715 16.387 1 19.02 731 TRP A O 1
ATOM 825 N N . PRO A 1 103 ? 11.186 18.069 16.536 1 18.58 732 PRO A N 1
ATOM 826 C CA . PRO A 1 103 ? 10.067 19.032 16.472 1 18.71 732 PRO A CA 1
ATOM 827 C C . PRO A 1 103 ? 10.125 20.122 17.549 1 18.86 732 PRO A C 1
ATOM 828 O O . PRO A 1 103 ? 9.886 21.305 17.272 1 18.55 732 PRO A O 1
ATOM 832 N N . MET A 1 104 ? 10.558 19.745 18.767 1 18.08 733 MET A N 1
ATOM 833 C CA . MET A 1 104 ? 10.706 20.703 19.85 1 18.78 733 MET A CA 1
ATOM 834 C C . MET A 1 104 ? 11.8 21.733 19.581 1 18.09 733 MET A C 1
ATOM 835 O O . MET A 1 104 ? 11.669 22.876 20.012 1 18.24 733 MET A O 1
ATOM 840 N N . SER A 1 105 ? 12.847 21.349 18.845 1 18.3 734 SER A N 1
ATOM 841 C CA . SER A 1 105 ? 13.934 22.271 18.498 1 18.28 734 SER A CA 1
ATOM 842 C C . SER A 1 105 ? 13.429 23.464 17.649 1 18.41 734 SER A C 1
ATOM 843 O O . SER A 1 105 ? 14.162 24.418 17.485 1 18.87 734 SER A O 1
ATOM 846 N N . LYS A 1 106 ? 12.209 23.388 17.077 1 17.48 735 LYS A N 1
ATOM 847 C CA . LYS A 1 106 ? 11.608 24.476 16.272 1 18.25 735 LYS A CA 1
ATOM 848 C C . LYS A 1 106 ? 10.65 25.363 17.115 1 20.22 735 LYS A C 1
ATOM 849 O O . LYS A 1 106 ? 10.067 26.327 16.575 1 21.02 735 LYS A O 1
ATOM 855 N N . VAL A 1 107 ? 10.545 25.09 18.43 1 20.25 736 VAL A N 1
ATOM 856 C CA . VAL A 1 107 ? 9.653 25.83 19.319 1 20.67 736 VAL A CA 1
ATOM 857 C C . VAL A 1 107 ? 10.43 26.889 20.068 1 21.09 736 VAL A C 1
ATOM 858 O O . VAL A 1 107 ? 11.334 26.55 20.854 1 20.56 736 VAL A O 1
ATOM 862 N N A SER A 1 108 ? 10.07 28.169 19.873 0.31 21.42 737 SER A N 1
ATOM 863 N N B SER A 1 108 ? 10.068 28.163 19.877 0.69 21.24 737 SER A N 1
ATOM 864 C CA A SER A 1 108 ? 10.748 29.292 20.525 0.31 22.36 737 SER A CA 1
ATOM 865 C CA B SER A 1 108 ? 10.781 29.244 20.554 0.69 22.15 737 SER A CA 1
ATOM 866 C C A SER A 1 108 ? 10.093 29.701 21.859 0.31 23.22 737 SER A C 1
ATOM 867 C C B SER A 1 108 ? 10.144 29.613 21.921 0.69 22.97 737 SER A C 1
ATOM 868 O O A SER A 1 108 ? 8.928 29.385 22.099 0.31 23.3 737 SER A O 1
ATOM 869 O O B SER A 1 108 ? 9.048 29.157 22.251 0.69 22.99 737 SER A O 1
ATOM 874 N N . ALA A 1 109 ? 10.831 30.437 22.708 1 23.77 738 ALA A N 1
ATOM 875 C CA . ALA A 1 109 ? 10.301 30.947 23.981 1 25.08 738 ALA A CA 1
ATOM 876 C C . ALA A 1 109 ? 10.982 32.285 24.3 1 25.39 738 ALA A C 1
ATOM 877 O O . ALA A 1 109 ? 10.376 33.084 24.967 1 25.75 738 ALA A O 1
ATOM 879 N N . VAL A 1 110 ? 12.233 32.525 23.858 1 25.12 739 VAL A N 1
ATOM 880 C CA . VAL A 1 110 ? 12.926 33.78 24.155 1 26.4 739 VAL A CA 1
ATOM 881 C C . VAL A 1 110 ? 12.509 34.861 23.162 1 28.33 739 VAL A C 1
ATOM 882 O O . VAL A 1 110 ? 12.73 34.701 21.977 1 27.62 739 VAL A O 1
ATOM 886 N N . GLU A 1 111 ? 11.88 35.947 23.644 1 30.65 740 GLU A N 1
ATOM 887 C CA . GLU A 1 111 ? 11.354 37.009 22.771 1 33.21 740 GLU A CA 1
ATOM 888 C C . GLU A 1 111 ? 12.405 38.034 22.41 1 34.42 740 GLU A C 1
ATOM 889 O O . GLU A 1 111 ? 12.511 38.442 21.246 1 35.49 740 GLU A O 1
ATOM 895 N N . SER A 1 112 ? 13.15 38.492 23.413 1 33.16 741 SER A N 1
ATOM 896 C CA . SER A 1 112 ? 14.218 39.442 23.199 1 33.31 741 SER A CA 1
ATOM 897 C C . SER A 1 112 ? 15.418 39.002 24.058 1 32.44 741 SER A C 1
ATOM 898 O O . SER A 1 112 ? 15.243 38.281 25.045 1 32.75 741 SER A O 1
ATOM 901 N N . LEU A 1 113 ? 16.623 39.364 23.634 1 30.64 742 LEU A N 1
ATOM 902 C CA . LEU A 1 113 ? 17.831 38.96 24.318 1 30.04 742 LEU A CA 1
ATOM 903 C C . LEU A 1 113 ? 18.886 40.043 24.141 1 31.07 742 LEU A C 1
ATOM 904 O O . LEU A 1 113 ? 19.158 40.494 23.025 1 30.43 742 LEU A O 1
ATOM 909 N N . SER A 1 114 ? 19.497 40.422 25.251 1 31.91 743 SER A N 1
ATOM 910 C CA . SER A 1 114 ? 20.554 41.421 25.313 1 33.22 743 SER A CA 1
ATOM 911 C C . SER A 1 114 ? 21.706 40.899 26.139 1 33.55 743 SER A C 1
ATOM 912 O O . SER A 1 114 ? 21.502 40.094 27.033 1 33.54 743 SER A O 1
ATOM 915 N N . ALA A 1 115 ? 22.915 41.37 25.857 1 34.32 744 ALA A N 1
ATOM 916 C CA . ALA A 1 115 ? 24.093 40.997 26.62 1 36.44 744 ALA A CA 1
ATOM 917 C C . ALA A 1 115 ? 24.949 42.252 26.794 1 38.95 744 ALA A C 1
ATOM 918 O O . ALA A 1 115 ? 25.243 42.933 25.809 1 39.76 744 ALA A O 1
ATOM 920 N N . TYR A 1 116 ? 25.254 42.621 28.045 1 39.99 745 TYR A N 1
ATOM 921 C CA . TYR A 1 116 ? 26.039 43.82 28.309 1 41.55 745 TYR A CA 1
ATOM 922 C C . TYR A 1 116 ? 27.358 43.482 28.939 1 44.03 745 TYR A C 1
ATOM 923 O O . TYR A 1 116 ? 27.388 42.845 29.986 1 43.67 745 TYR A O 1
ATOM 932 N N . PRO A 1 117 ? 28.465 43.903 28.309 1 46.56 746 PRO A N 1
ATOM 933 C CA . PRO A 1 117 ? 29.787 43.648 28.908 1 48.33 746 PRO A CA 1
ATOM 934 C C . PRO A 1 117 ? 30.02 44.627 30.045 1 49.48 746 PRO A C 1
ATOM 935 O O . PRO A 1 117 ? 30.509 45.732 29.798 1 49.61 746 PRO A O 1
ATOM 939 N N . LEU A 1 118 ? 29.641 44.245 31.282 1 49.96 747 LEU A N 1
ATOM 940 C CA . LEU A 1 118 ? 29.809 45.085 32.473 1 51.61 747 LEU A CA 1
ATOM 941 C C . LEU A 1 118 ? 31.288 45.293 32.842 1 53.07 747 LEU A C 1
ATOM 942 O O . LEU A 1 118 ? 31.654 46.346 33.381 1 53.37 747 LEU A O 1
ATOM 947 N N . SER A 1 119 ? 32.123 44.272 32.571 1 53.41 748 SER A N 1
ATOM 948 C CA . SER A 1 119 ? 33.585 44.278 32.774 1 54.12 748 SER A CA 1
ATOM 949 C C . SER A 1 119 ? 34.235 43.299 31.754 1 54.92 748 SER A C 1
ATOM 950 O O . SER A 1 119 ? 33.505 42.684 30.97 1 55.4 748 SER A O 1
ATOM 953 N N . SER A 1 120 ? 35.581 43.161 31.728 1 55.01 749 SER A N 1
ATOM 954 C CA . SER A 1 120 ? 36.208 42.229 30.771 1 55.53 749 SER A CA 1
ATOM 955 C C . SER A 1 120 ? 35.964 40.758 31.099 1 54.78 749 SER A C 1
ATOM 956 O O . SER A 1 120 ? 36.216 39.909 30.248 1 55.54 749 SER A O 1
ATOM 959 N N . SER A 1 121 ? 35.451 40.448 32.302 1 53.43 750 SER A N 1
ATOM 960 C CA . SER A 1 121 ? 35.169 39.063 32.683 1 52.83 750 SER A CA 1
ATOM 961 C C . SER A 1 121 ? 33.734 38.838 33.156 1 51.35 750 SER A C 1
ATOM 962 O O . SER A 1 121 ? 33.447 37.783 33.712 1 51.36 750 SER A O 1
ATOM 972 N N . VAL A 1 123 ? 29.562 39.404 31.96 1 43.17 752 VAL A N 1
ATOM 973 C CA . VAL A 1 123 ? 28.545 39.823 31.01 1 40.76 752 VAL A CA 1
ATOM 974 C C . VAL A 1 123 ? 27.174 39.636 31.634 1 38.98 752 VAL A C 1
ATOM 975 O O . VAL A 1 123 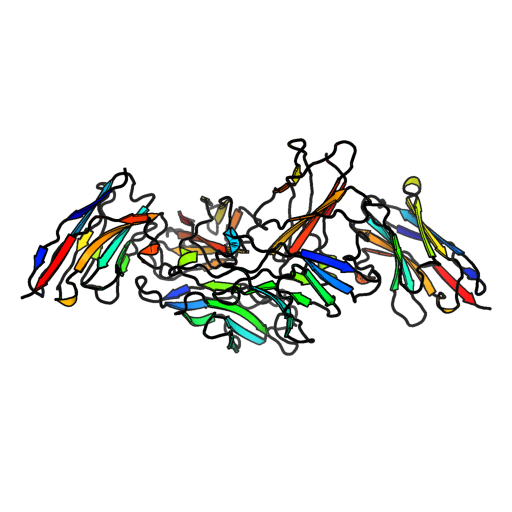? 26.899 38.544 32.139 1 38.66 752 VAL A O 1
ATOM 979 N N . ILE A 1 124 ? 26.286 40.66 31.559 1 36.97 753 ILE A N 1
ATOM 980 C CA . ILE A 1 124 ? 24.913 40.454 32.021 1 35.49 753 ILE A CA 1
ATOM 981 C C . ILE A 1 124 ? 24.034 40.101 30.836 1 34.19 753 ILE A C 1
ATOM 982 O O . ILE A 1 124 ? 24.026 40.793 29.822 1 33.04 753 ILE A O 1
ATOM 987 N N . LEU A 1 125 ? 23.312 39.005 30.955 1 33.71 754 LEU A N 1
ATOM 988 C CA . LEU A 1 125 ? 22.374 38.591 29.937 1 33.82 754 LEU A CA 1
ATOM 989 C C . LEU A 1 125 ? 20.995 39.017 30.415 1 32.61 754 LEU A C 1
ATOM 990 O O . LEU A 1 125 ? 20.678 38.799 31.578 1 33 754 LEU A O 1
ATOM 995 N N . SER A 1 126 ? 20.178 39.613 29.554 1 32.02 755 SER A N 1
ATOM 996 C CA . SER A 1 126 ? 18.799 39.948 29.932 1 32.31 755 SER A CA 1
ATOM 997 C C . SER A 1 126 ? 17.824 39.538 28.836 1 32.17 755 SER A C 1
ATOM 998 O O . SER A 1 126 ? 18.171 39.59 27.652 1 33.04 755 SER A O 1
ATOM 1001 N N . TRP A 1 127 ? 16.629 39.065 29.221 1 30.74 756 TRP A N 1
ATOM 1002 C CA . TRP A 1 127 ? 15.687 38.573 28.239 1 30.5 756 TRP A CA 1
ATOM 1003 C C . TRP A 1 127 ? 14.245 38.651 28.706 1 30.93 756 TRP A C 1
ATOM 1004 O O . TRP A 1 127 ? 13.954 38.882 29.887 1 31.2 756 TRP A O 1
ATOM 1015 N N . THR A 1 128 ? 13.343 38.459 27.763 1 31.08 757 THR A N 1
ATOM 1016 C CA . THR A 1 128 ? 11.924 38.333 28.002 1 32.03 757 THR A CA 1
ATOM 1017 C C . THR A 1 128 ? 11.499 37.017 27.344 1 33.13 757 THR A C 1
ATOM 1018 O O . THR A 1 128 ? 12.121 36.553 26.379 1 32.5 757 THR A O 1
ATOM 1022 N N . LEU A 1 129 ? 10.483 36.402 27.906 1 34.07 758 LEU A N 1
ATOM 1023 C CA . LEU A 1 129 ? 9.928 35.16 27.418 1 36.25 758 LEU A CA 1
ATOM 1024 C C . LEU A 1 129 ? 8.557 35.402 26.813 1 40.17 758 LEU A C 1
ATOM 1025 O O . LEU A 1 129 ? 7.837 36.319 27.228 1 39.31 758 LEU A O 1
ATOM 1030 N N . SER A 1 130 ? 8.183 34.566 25.845 1 43.51 759 SER A N 1
ATOM 1031 C CA . SER A 1 130 ? 6.879 34.655 25.192 1 48.1 759 SER A CA 1
ATOM 1032 C C . SER A 1 130 ? 5.82 34.005 26.087 1 52.14 759 SER A C 1
ATOM 1033 O O . SER A 1 130 ? 6.163 33.082 26.823 1 52.85 759 SER A O 1
ATOM 1036 N N . PRO A 1 131 ? 4.53 34.395 26.001 1 54.95 760 PRO A N 1
ATOM 1037 C CA . PRO A 1 131 ? 3.502 33.706 26.808 1 56.85 760 PRO A CA 1
ATOM 1038 C C . PRO A 1 131 ? 3.357 32.266 26.323 1 58.96 760 PRO A C 1
ATOM 1039 O O . PRO A 1 131 ? 2.685 32.004 25.327 1 60.57 760 PRO A O 1
ATOM 1043 N N . ASP A 1 132 ? 3.988 31.34 27.042 1 59.08 761 ASP A N 1
ATOM 1044 C CA . ASP A 1 132 ? 4.133 29.923 26.728 1 59.58 761 ASP A CA 1
ATOM 1045 C C . ASP A 1 132 ? 2.844 29.063 26.691 1 59.37 761 ASP A C 1
ATOM 1046 O O . ASP A 1 132 ? 1.78 29.485 27.144 1 60.03 761 ASP A O 1
ATOM 1051 N N . ASP A 1 133 ? 2.977 27.845 26.116 1 58.17 762 ASP A N 1
ATOM 1052 C CA . ASP A 1 133 ? 2.012 26.747 26.07 1 57.09 762 ASP A CA 1
ATOM 1053 C C . ASP A 1 133 ? 2.755 25.463 26.499 1 54.16 762 ASP A C 1
ATOM 1054 O O . ASP A 1 133 ? 2.257 24.69 27.319 1 54.81 762 ASP A O 1
ATOM 1059 N N . TYR A 1 134 ? 3.965 25.256 25.971 1 50.64 763 TYR A N 1
ATOM 1060 C CA . TYR A 1 134 ? 4.824 24.157 26.404 1 47.67 763 TYR A CA 1
ATOM 1061 C C . TYR A 1 134 ? 5.385 24.567 27.786 1 45.36 763 TYR A C 1
ATOM 1062 O O . TYR A 1 134 ? 5.49 25.772 28.067 1 46.41 763 TYR A O 1
ATOM 1071 N N . SER A 1 135 ? 5.731 23.591 28.654 1 41.66 764 SER A N 1
ATOM 1072 C CA . SER A 1 135 ? 6.21 23.939 29.996 1 38.48 764 SER A CA 1
ATOM 1073 C C . SER A 1 135 ? 7.714 24.107 30.113 1 33.73 764 SER A C 1
ATOM 1074 O O . SER A 1 135 ? 8.436 23.127 30.038 1 32.52 764 SER A O 1
ATOM 1077 N N . LEU A 1 136 ? 8.184 25.335 30.36 1 31.23 765 LEU A N 1
ATOM 1078 C CA . LEU A 1 136 ? 9.602 25.638 30.494 1 30.9 765 LEU A CA 1
ATOM 1079 C C . LEU A 1 136 ? 10.134 25.092 31.841 1 31.02 765 LEU A C 1
ATOM 1080 O O . LEU A 1 136 ? 9.494 25.278 32.891 1 32.07 765 LEU A O 1
ATOM 1085 N N . LEU A 1 137 ? 11.218 24.332 31.789 1 28.88 766 LEU A N 1
ATOM 1086 C CA . LEU A 1 137 ? 11.864 23.743 32.963 1 28.88 766 LEU A CA 1
ATOM 1087 C C . LEU A 1 137 ? 12.933 24.734 33.449 1 28.15 766 LEU A C 1
ATOM 1088 O O . LEU A 1 137 ? 12.994 25.048 34.629 1 28.54 766 LEU A O 1
ATOM 1093 N N . TYR A 1 138 ? 13.778 25.22 32.521 1 26.84 767 TYR A N 1
ATOM 1094 C CA . TYR A 1 138 ? 14.828 26.205 32.76 1 26.96 767 TYR A CA 1
ATOM 1095 C C . TYR A 1 138 ? 15.464 26.58 31.412 1 25.13 767 TYR A C 1
ATOM 1096 O O . TYR A 1 138 ? 15.008 26.131 30.356 1 24.16 767 TYR A O 1
ATOM 1105 N N . LEU A 1 139 ? 16.504 27.399 31.458 1 23.54 768 LEU A N 1
ATOM 1106 C CA . LEU A 1 139 ? 17.2 27.817 30.264 1 23.5 768 LEU A CA 1
ATOM 1107 C C . LEU A 1 139 ? 18.674 27.423 30.367 1 23.38 768 LEU A C 1
ATOM 1108 O O . LEU A 1 139 ? 19.205 27.239 31.474 1 24.58 768 LEU A O 1
ATOM 1113 N N . VAL A 1 140 ? 19.349 27.347 29.225 1 21.86 769 VAL A N 1
ATOM 1114 C CA . VAL A 1 140 ? 20.779 27.104 29.231 1 21.35 769 VAL A CA 1
ATOM 1115 C C . VAL A 1 140 ? 21.417 28.135 28.325 1 21.32 769 VAL A C 1
ATOM 1116 O O . VAL A 1 140 ? 21.024 28.251 27.161 1 21.73 769 VAL A O 1
ATOM 1120 N N . ILE A 1 141 ? 22.404 28.88 28.841 1 19.95 770 ILE A N 1
ATOM 1121 C CA . ILE A 1 141 ? 23.156 29.799 28.012 1 20.53 770 ILE A CA 1
ATOM 1122 C C . ILE A 1 141 ? 24.386 29.079 27.49 1 21.96 770 ILE A C 1
ATOM 1123 O O . ILE A 1 141 ? 25.126 28.478 28.272 1 22.49 770 ILE A O 1
ATOM 1128 N N . GLU A 1 142 ? 24.611 29.128 26.176 1 22.4 771 GLU A N 1
ATOM 1129 C CA . GLU A 1 142 ? 25.863 28.677 25.571 1 23.37 771 GLU A CA 1
ATOM 1130 C C . GLU A 1 142 ? 26.593 29.927 25.114 1 25.25 771 GLU A C 1
ATOM 1131 O O . GLU A 1 142 ? 25.96 30.87 24.61 1 24.81 771 GLU A O 1
ATOM 1137 N N . TRP A 1 143 ? 27.923 29.926 25.205 1 26.79 772 TRP A N 1
ATOM 1138 C CA . TRP A 1 143 ? 28.706 31.012 24.624 1 28.77 772 TRP A CA 1
ATOM 1139 C C . TRP A 1 143 ? 30.005 30.453 24.03 1 30.8 772 TRP A C 1
ATOM 1140 O O . TRP A 1 143 ? 30.555 29.474 24.547 1 30.87 772 TRP A O 1
ATOM 1151 N N . LYS A 1 144 ? 30.451 31.03 22.905 1 31.6 773 LYS A N 1
ATOM 1152 C CA . LYS A 1 144 ? 31.681 30.624 22.231 1 34.33 773 LYS A CA 1
ATOM 1153 C C . LYS A 1 144 ? 32.148 31.757 21.314 1 37.3 773 LYS A C 1
ATOM 1154 O O . LYS A 1 144 ? 31.434 32.744 21.149 1 37 773 LYS A O 1
ATOM 1160 N N . ILE A 1 145 ? 33.338 31.63 20.731 1 39.88 774 ILE A N 1
ATOM 1161 C CA . ILE A 1 145 ? 33.881 32.653 19.85 1 42.73 774 ILE A CA 1
ATOM 1162 C C . ILE A 1 145 ? 33.171 32.605 18.492 1 46.04 774 ILE A C 1
ATOM 1163 O O . ILE A 1 145 ? 32.948 31.524 17.952 1 46.88 774 ILE A O 1
ATOM 1168 N N . LEU A 1 146 ? 32.731 33.757 17.981 1 47.87 775 LEU A N 1
ATOM 1169 C CA . LEU A 1 146 ? 32.022 33.833 16.704 1 50.63 775 LEU A CA 1
ATOM 1170 C C . LEU A 1 146 ? 32.827 33.203 15.559 1 53.22 775 LEU A C 1
ATOM 1171 O O . LEU A 1 146 ? 34.046 33.379 15.499 1 52.96 775 LEU A O 1
ATOM 1176 N N . ASN A 1 147 ? 32.151 32.435 14.692 1 55.4 776 ASN A N 1
ATOM 1177 C CA . ASN A 1 147 ? 32.753 31.77 13.531 1 58.29 776 ASN A CA 1
ATOM 1178 C C . ASN A 1 147 ? 33.771 30.68 13.893 1 60.74 776 ASN A C 1
ATOM 1179 O O . ASN A 1 147 ? 34.61 30.33 13.066 1 61.08 776 ASN A O 1
ATOM 1184 N N . GLU A 1 148 ? 33.696 30.14 15.118 1 62.31 777 GLU A N 1
ATOM 1185 C CA . GLU A 1 148 ? 34.587 29.058 15.544 1 63.85 777 GLU A CA 1
ATOM 1186 C C . GLU A 1 148 ? 33.823 27.736 15.623 1 64.7 777 GLU A C 1
ATOM 1187 O O . GLU A 1 148 ? 32.591 27.749 15.63 1 65.16 777 GLU A O 1
ATOM 1193 N N . ASP A 1 149 ? 34.537 26.59 15.646 1 64.67 778 ASP A N 1
ATOM 1194 C CA . ASP A 1 149 ? 33.853 25.296 15.711 1 64.83 778 ASP A CA 1
ATOM 1195 C C . ASP A 1 149 ? 33.498 24.885 17.149 1 63.69 778 ASP A C 1
ATOM 1196 O O . ASP A 1 149 ? 32.304 24.794 17.452 1 64.35 778 ASP A O 1
ATOM 1201 N N . ASP A 1 150 ? 34.496 24.674 18.045 1 61.77 779 ASP A N 1
ATOM 1202 C CA . ASP A 1 150 ? 34.171 24.32 19.432 1 60.11 779 ASP A CA 1
ATOM 1203 C C . ASP A 1 150 ? 34.469 25.517 20.388 1 56.84 779 ASP A C 1
ATOM 1204 O O . ASP A 1 150 ? 34.127 26.653 20.04 1 57.46 779 ASP A O 1
ATOM 1209 N N . GLY A 1 151 ? 35.047 25.275 21.568 1 52.77 780 GLY A N 1
ATOM 1210 C CA . GLY A 1 151 ? 35.275 26.334 22.543 1 48.78 780 GLY A CA 1
ATOM 1211 C C . GLY A 1 151 ? 34.005 26.739 23.291 1 43.33 780 GLY A C 1
ATOM 1212 O O . GLY A 1 151 ? 34.026 27.696 24.052 1 42.87 780 GLY A O 1
ATOM 1213 N N . MET A 1 152 ? 32.901 25.992 23.128 1 39.66 781 MET A N 1
ATOM 1214 C CA . MET A 1 152 ? 31.635 26.285 23.803 1 36.58 781 MET A CA 1
ATOM 1215 C C . MET A 1 152 ? 31.69 26.095 25.327 1 33.75 781 MET A C 1
ATOM 1216 O O . MET A 1 152 ? 32.261 25.132 25.834 1 33.79 781 MET A O 1
ATOM 1221 N N . LYS A 1 153 ? 31.111 27.045 26.043 1 30.76 782 LYS A N 1
ATOM 1222 C CA . LYS A 1 153 ? 30.933 26.973 27.479 1 29.63 782 LYS A CA 1
ATOM 1223 C C . LYS A 1 153 ? 29.426 27.125 27.731 1 27.15 782 LYS A C 1
ATOM 1224 O O . LYS A 1 153 ? 28.721 27.727 26.913 1 26.91 782 LYS A O 1
ATOM 1230 N N . TRP A 1 154 ? 28.943 26.589 28.838 1 25.02 783 TRP A N 1
ATOM 1231 C CA . TRP A 1 154 ? 27.518 26.689 29.14 1 24.74 783 TRP A CA 1
ATOM 1232 C C . TRP A 1 154 ? 27.249 26.84 30.639 1 24.91 783 TRP A C 1
ATOM 1233 O O . TRP A 1 154 ? 28.068 26.438 31.472 1 25.24 783 TRP A O 1
ATOM 1244 N N . LEU A 1 155 ? 26.071 27.363 30.969 1 24.38 784 LEU A N 1
ATOM 1245 C CA . LEU A 1 155 ? 25.594 27.457 32.346 1 24.04 784 LEU A CA 1
ATOM 1246 C C . LEU A 1 155 ? 24.084 27.317 32.324 1 23.88 784 LEU A C 1
ATOM 1247 O O . LEU A 1 155 ? 23.418 27.844 31.415 1 23.16 784 LEU A O 1
ATOM 1252 N N A ARG A 1 156 ? 23.529 26.636 33.331 0.58 23.83 785 ARG A N 1
ATOM 1253 N N B ARG A 1 156 ? 23.527 26.649 33.34 0.42 23.9 785 ARG A N 1
ATOM 1254 C CA A ARG A 1 156 ? 22.081 26.517 33.443 0.58 24.2 785 ARG A CA 1
ATOM 1255 C CA B ARG A 1 156 ? 22.081 26.513 33.466 0.42 24.36 785 ARG A CA 1
ATOM 1256 C C A ARG A 1 156 ? 21.553 27.753 34.169 0.58 25.1 785 ARG A C 1
ATOM 1257 C C B ARG A 1 156 ? 21.538 27.741 34.192 0.42 25.08 785 ARG A C 1
ATOM 1258 O O A ARG A 1 156 ? 22.162 28.225 35.136 0.58 25.34 785 ARG A O 1
ATOM 1259 O O B ARG A 1 156 ? 22.118 28.19 35.183 0.42 25.28 785 ARG A O 1
ATOM 1274 N N . ILE A 1 157 ? 20.43 28.285 33.702 1 24.99 786 ILE A N 1
ATOM 1275 C CA . ILE A 1 157 ? 19.798 29.459 34.277 1 25.55 786 ILE A CA 1
ATOM 1276 C C . ILE A 1 157 ? 18.386 29.079 34.75 1 28.83 786 ILE A C 1
ATOM 1277 O O . ILE A 1 157 ? 17.604 28.556 33.947 1 28.97 786 ILE A O 1
ATOM 1282 N N . PRO A 1 158 ? 17.997 29.44 35.985 1 32.02 787 PRO A N 1
ATOM 1283 C CA . PRO A 1 158 ? 16.605 29.206 36.415 1 33.54 787 PRO A CA 1
ATOM 1284 C C . PRO A 1 158 ? 15.615 29.964 35.526 1 34.8 787 PRO A C 1
ATOM 1285 O O . PRO A 1 158 ? 15.907 31.081 35.116 1 34.81 787 PRO A O 1
ATOM 1289 N N . SER A 1 159 ? 14.456 29.372 35.22 1 36.18 788 SER A N 1
ATOM 1290 C CA . SER A 1 159 ? 13.465 30.07 34.39 1 37.65 788 SER A CA 1
ATOM 1291 C C . SER A 1 159 ? 12.785 31.228 35.153 1 38.67 788 SER A C 1
ATOM 1292 O O . SER A 1 159 ? 12.174 32.076 34.51 1 38.28 788 SER A O 1
ATOM 1295 N N . ASN A 1 160 ? 12.917 31.281 36.497 1 39.85 789 ASN A N 1
ATOM 1296 C CA . ASN A 1 160 ? 12.309 32.333 37.331 1 41.78 789 ASN A CA 1
ATOM 1297 C C . ASN A 1 160 ? 13.039 33.67 37.31 1 41.82 789 ASN A C 1
ATOM 1298 O O . ASN A 1 160 ? 12.616 34.583 38.007 1 42.59 789 ASN A O 1
ATOM 1303 N N . VAL A 1 161 ? 14.155 33.783 36.585 1 40.96 790 VAL A N 1
ATOM 1304 C CA . VAL A 1 161 ? 14.881 35.054 36.505 1 40.12 790 VAL A CA 1
ATOM 1305 C C . VAL A 1 161 ? 14.823 35.592 35.072 1 39.19 790 VAL A C 1
ATOM 1306 O O . VAL A 1 161 ? 14.562 34.841 34.122 1 39.21 790 VAL A O 1
ATOM 1310 N N . LYS A 1 162 ? 15.025 36.889 34.917 1 38.11 791 LYS A N 1
ATOM 1311 C CA . LYS A 1 162 ? 15.076 37.514 33.589 1 37.93 791 LYS A CA 1
ATOM 1312 C C . LYS A 1 162 ? 16.445 38.131 33.268 1 36.31 791 LYS A C 1
ATOM 1313 O O . LYS A 1 162 ? 16.558 38.915 32.329 1 35.92 791 LYS A O 1
ATOM 1319 N N . LYS A 1 163 ? 17.452 37.843 34.099 1 35.19 792 LYS A N 1
ATOM 1320 C CA . LYS A 1 163 ? 18.808 38.335 33.959 1 34.74 792 LYS A CA 1
ATOM 1321 C C . LYS A 1 163 ? 19.737 37.334 34.591 1 34.78 792 LYS A C 1
ATOM 1322 O O . LYS A 1 163 ? 19.344 36.591 35.509 1 35.13 792 LYS A O 1
ATOM 1328 N N . PHE A 1 164 ? 20.968 37.293 34.088 1 34.05 793 PHE A N 1
ATOM 1329 C CA . PHE A 1 164 ? 21.924 36.307 34.552 1 34.58 793 PHE A CA 1
ATOM 1330 C C . PHE A 1 164 ? 23.328 36.833 34.319 1 35.67 793 PHE A C 1
ATOM 1331 O O . PHE A 1 164 ? 23.593 37.391 33.255 1 35.74 793 PHE A O 1
ATOM 1339 N N . TYR A 1 165 ? 24.214 36.683 35.306 1 36.38 794 TYR A N 1
ATOM 1340 C CA . TYR A 1 165 ? 25.589 37.155 35.162 1 37.97 794 TYR A CA 1
ATOM 1341 C C . TYR A 1 165 ? 26.516 36.003 34.765 1 39.3 794 TYR A C 1
ATOM 1342 O O . TYR A 1 165 ? 26.559 34.974 35.451 1 39.98 794 TYR A O 1
ATOM 1351 N N . ILE A 1 166 ? 27.218 36.153 33.63 1 38.96 795 ILE A N 1
ATOM 1352 C CA . ILE A 1 166 ? 28.157 35.148 33.129 1 39.38 795 ILE A CA 1
ATOM 1353 C C . ILE A 1 166 ? 29.597 35.573 33.457 1 40.99 795 ILE A C 1
ATOM 1354 O O . ILE A 1 166 ? 30.08 36.573 32.929 1 40.2 795 ILE A O 1
ATOM 1359 N N . HIS A 1 167 ? 30.278 34.803 34.309 1 42.89 796 HIS A N 1
ATOM 1360 C CA . HIS A 1 167 ? 31.663 35.079 34.697 1 46.1 796 HIS A CA 1
ATOM 1361 C C . HIS A 1 167 ? 32.585 34.219 33.812 1 47.01 796 HIS A C 1
ATOM 1362 O O . HIS A 1 167 ? 32.414 33.001 33.78 1 46.59 796 HIS A O 1
ATOM 1369 N N . ASP A 1 168 ? 33.54 34.829 33.079 1 48.31 797 ASP A N 1
ATOM 1370 C CA . ASP A 1 168 ? 34.44 34.038 32.214 1 50.2 797 ASP A CA 1
ATOM 1371 C C . ASP A 1 168 ? 35.722 34.782 31.87 1 52.87 797 ASP A C 1
ATOM 1372 O O . ASP A 1 168 ? 35.717 36.004 31.8 1 53.24 797 ASP A O 1
ATOM 1377 N N . ASN A 1 169 ? 36.816 34.051 31.612 1 54.59 798 ASN A N 1
ATOM 1378 C CA . ASN A 1 169 ? 38.077 34.661 31.192 1 56.52 798 ASN A CA 1
ATOM 1379 C C . ASN A 1 169 ? 37.953 34.83 29.675 1 57.34 798 ASN A C 1
ATOM 1380 O O . ASN A 1 169 ? 38.616 34.133 28.905 1 57.54 798 ASN A O 1
ATOM 1385 N N . PHE A 1 170 ? 37.043 35.722 29.256 1 57.52 799 PHE A N 1
ATOM 1386 C CA . PHE A 1 170 ? 36.754 36.008 27.858 1 58.07 799 PHE A CA 1
ATOM 1387 C C . PHE A 1 170 ? 37.995 36.494 27.105 1 59.4 799 PHE A C 1
ATOM 1388 O O . PHE A 1 170 ? 38.849 37.15 27.691 1 59.7 799 PHE A O 1
ATOM 1396 N N . ILE A 1 171 ? 38.095 36.169 25.808 1 60.21 800 ILE A N 1
ATOM 1397 C CA . ILE A 1 171 ? 39.167 36.697 24.97 1 61.22 800 ILE A CA 1
ATOM 1398 C C . ILE A 1 171 ? 38.56 37.99 24.427 1 60.62 800 ILE A C 1
ATOM 1399 O O . ILE A 1 171 ? 37.63 37.956 23.632 1 60.23 800 ILE A O 1
ATOM 1404 N N . PRO A 1 172 ? 38.984 39.137 24.971 1 60.56 801 PRO A N 1
ATOM 1405 C CA . PRO A 1 172 ? 38.349 40.42 24.612 1 60.1 801 PRO A CA 1
ATOM 1406 C C . PRO A 1 172 ? 38.36 40.827 23.139 1 59.19 801 PRO A C 1
ATOM 1407 O O . PRO A 1 172 ? 37.451 41.535 22.701 1 58.75 801 PRO A O 1
ATOM 1411 N N . ILE A 1 173 ? 39.399 40.437 22.386 1 58.55 802 ILE A N 1
ATOM 1412 C CA . ILE A 1 173 ? 39.494 40.798 20.97 1 58.3 802 ILE A CA 1
ATOM 1413 C C . ILE A 1 173 ? 38.499 40.024 20.083 1 56.35 802 ILE A C 1
ATOM 1414 O O . ILE A 1 173 ? 38.177 40.477 18.981 1 56.59 802 ILE A O 1
ATOM 1419 N N . GLU A 1 174 ? 37.987 38.889 20.571 1 53.93 803 GLU A N 1
ATOM 1420 C CA . GLU A 1 174 ? 37.061 38.082 19.804 1 52.25 803 GLU A CA 1
ATOM 1421 C C . GLU A 1 174 ? 35.637 38.432 20.154 1 49.38 803 GLU A C 1
ATOM 1422 O O . GLU A 1 174 ? 35.321 38.658 21.327 1 49.86 803 GLU A O 1
ATOM 1428 N N . LYS A 1 175 ? 34.773 38.463 19.148 1 46.18 804 LYS A N 1
ATOM 1429 C CA . LYS A 1 175 ? 33.359 38.674 19.397 1 43.75 804 LYS A CA 1
ATOM 1430 C C . LYS A 1 175 ? 32.812 37.296 19.833 1 39.7 804 LYS A C 1
ATOM 1431 O O . LYS A 1 175 ? 33.277 36.253 19.361 1 38.79 804 LYS A O 1
ATOM 1437 N N . TYR A 1 176 ? 31.905 37.294 20.796 1 37.38 805 TYR A N 1
ATOM 1438 C CA . TYR A 1 176 ? 31.316 36.06 21.305 1 35.54 805 TYR A CA 1
ATOM 1439 C C . TYR A 1 176 ? 29.889 35.926 20.837 1 32.65 805 TYR A C 1
ATOM 1440 O O . TYR A 1 176 ? 29.224 36.919 20.581 1 32.81 805 TYR A O 1
ATOM 1449 N N . GLN A 1 177 ? 29.419 34.7 20.74 1 29.87 806 GLN A N 1
ATOM 1450 C CA . GLN A 1 177 ? 28.078 34.395 20.303 1 28.07 806 GLN A CA 1
ATOM 1451 C C . GLN A 1 177 ? 27.406 33.768 21.51 1 27.17 806 GLN A C 1
ATOM 1452 O O . GLN A 1 177 ? 27.927 32.79 22.063 1 27.71 806 GLN A O 1
ATOM 1458 N N . PHE A 1 178 ? 26.283 34.338 21.916 1 25.14 807 PHE A N 1
ATOM 1459 C CA . PHE A 1 178 ? 25.498 33.894 23.07 1 25.15 807 PHE A CA 1
ATOM 1460 C C . PHE A 1 178 ? 24.204 33.254 22.568 1 24.67 807 PHE A C 1
ATOM 1461 O O . PHE A 1 178 ? 23.395 33.933 21.943 1 24.68 807 PHE A O 1
ATOM 1469 N N . SER A 1 179 ? 24.006 31.975 22.886 1 23.15 808 SER A N 1
ATOM 1470 C CA . SER A 1 179 ? 22.833 31.22 22.469 1 21.98 808 SER A CA 1
ATOM 1471 C C . SER A 1 179 ? 22.033 30.81 23.687 1 22.02 808 SER A C 1
ATOM 1472 O O . SER A 1 179 ? 22.449 29.914 24.424 1 22.38 808 SER A O 1
ATOM 1475 N N . LEU A 1 180 ? 20.902 31.469 23.913 1 20.76 809 LEU A N 1
ATOM 1476 C CA . LEU A 1 180 ? 20.048 31.154 25.055 1 20.28 809 LEU A CA 1
ATOM 1477 C C . LEU A 1 180 ? 18.984 30.139 24.662 1 21.07 809 LEU A C 1
ATOM 1478 O O . LEU A 1 180 ? 18.027 30.453 23.941 1 21.15 809 LEU A O 1
ATOM 1483 N N . TYR A 1 181 ? 19.109 28.953 25.204 1 20.53 810 TYR A N 1
ATOM 1484 C CA . TYR A 1 181 ? 18.217 27.854 24.886 1 20.38 810 TYR A CA 1
ATOM 1485 C C . TYR A 1 181 ? 17.136 27.679 25.902 1 21.32 810 TYR A C 1
ATOM 1486 O O . TYR A 1 181 ? 17.433 27.497 27.073 1 21.21 810 TYR A O 1
ATOM 1495 N N . PRO A 1 182 ? 15.868 27.591 25.47 1 21.68 811 PRO A N 1
ATOM 1496 C CA . PRO A 1 182 ? 14.813 27.233 26.428 1 20.89 811 PRO A CA 1
ATOM 1497 C C . PRO A 1 182 ? 14.756 25.703 26.526 1 21.95 811 PRO A C 1
ATOM 1498 O O . PRO A 1 182 ? 14.864 24.996 25.516 1 23 811 PRO A O 1
ATOM 1502 N N . VAL A 1 183 ? 14.614 25.174 27.74 1 21.79 812 VAL A N 1
ATOM 1503 C CA . VAL A 1 183 ? 14.507 23.739 27.95 1 21.7 812 VAL A CA 1
ATOM 1504 C C . VAL A 1 183 ? 13.086 23.45 28.417 1 21.41 812 VAL A C 1
ATOM 1505 O O . VAL A 1 183 ? 12.728 23.789 29.553 1 21.27 812 VAL A O 1
ATOM 1509 N N . PHE A 1 184 ? 12.257 22.893 27.533 1 21.4 813 PHE A N 1
ATOM 1510 C CA . PHE A 1 184 ? 10.879 22.549 27.907 1 22.05 813 PHE A CA 1
ATOM 1511 C C . PHE A 1 184 ? 10.833 21.109 28.421 1 22.06 813 PHE A C 1
ATOM 1512 O O . PHE A 1 184 ? 11.674 20.293 28.054 1 20.58 813 PHE A O 1
ATOM 1520 N N . MET A 1 185 ? 9.764 20.76 29.161 1 23.46 814 MET A N 1
ATOM 1521 C CA . MET A 1 185 ? 9.482 19.391 29.587 1 25.56 814 MET A CA 1
ATOM 1522 C C . MET A 1 185 ? 9.421 18.473 28.358 1 25.13 814 MET A C 1
ATOM 1523 O O . MET A 1 185 ? 9.987 17.383 28.364 1 25.1 814 MET A O 1
ATOM 1528 N N . GLU A 1 186 ? 8.817 18.986 27.277 1 24.48 815 GLU A N 1
ATOM 1529 C CA . GLU A 1 186 ? 8.655 18.258 26.03 1 24.75 815 GLU A CA 1
ATOM 1530 C C . GLU A 1 186 ? 9.976 18.081 25.277 1 24.84 815 GLU A C 1
ATOM 1531 O O . GLU A 1 186 ? 10.067 17.208 24.422 1 25.99 815 GLU A O 1
ATOM 1537 N N . GLY A 1 187 ? 10.975 18.915 25.577 1 23.07 816 GLY A N 1
ATOM 1538 C CA . GLY A 1 187 ? 12.288 18.817 24.972 1 23.1 816 GLY A CA 1
ATOM 1539 C C . GLY A 1 187 ? 13.015 20.138 24.822 1 22.36 816 GLY A C 1
ATOM 1540 O O . GLY A 1 187 ? 12.424 21.214 25.005 1 21.7 816 GLY A O 1
ATOM 1541 N N . VAL A 1 188 ? 14.303 20.072 24.457 1 21.3 817 VAL A N 1
ATOM 1542 C CA . VAL A 1 188 ? 15.085 21.281 24.226 1 20.84 817 VAL A CA 1
ATOM 1543 C C . VAL A 1 188 ? 14.499 22.074 23.045 1 20.1 817 VAL A C 1
ATOM 1544 O O . VAL A 1 188 ? 14.202 21.493 22.001 1 20.28 817 VAL A O 1
ATOM 1548 N N . GLY A 1 189 ? 14.285 23.371 23.239 1 18.63 818 GLY A N 1
ATOM 1549 C CA . GLY A 1 189 ? 13.662 24.225 22.234 1 18.21 818 GLY A CA 1
ATOM 1550 C C . GLY A 1 189 ? 14.602 25.024 21.332 1 18.08 818 GLY A C 1
ATOM 1551 O O . GLY A 1 189 ? 15.818 24.828 21.329 1 17.93 818 GLY A O 1
ATOM 1552 N N . LYS A 1 190 ? 14.035 25.946 20.573 1 17.08 819 LYS A N 1
ATOM 1553 C CA . LYS A 1 190 ? 14.769 26.819 19.658 1 17.24 819 LYS A CA 1
ATOM 1554 C C . LYS A 1 190 ? 15.459 27.93 20.461 1 19.2 819 LYS A C 1
ATOM 1555 O O . LYS A 1 190 ? 14.777 28.63 21.231 1 19.8 819 LYS A O 1
ATOM 1561 N N . PRO A 1 191 ? 16.781 28.151 20.307 1 19.39 820 PRO A N 1
ATOM 1562 C CA . PRO A 1 191 ? 17.415 29.234 21.083 1 18.86 820 PRO A CA 1
ATOM 1563 C C . PRO A 1 191 ? 17.172 30.624 20.469 1 20 820 PRO A C 1
ATOM 1564 O O . PRO A 1 191 ? 16.619 30.753 19.37 1 18.75 820 PRO A O 1
ATOM 1568 N N . LYS A 1 192 ? 17.592 31.665 21.198 1 20.88 821 LYS A N 1
ATOM 1569 C CA . LYS A 1 192 ? 17.668 33.039 20.7 1 22.22 821 LYS A CA 1
ATOM 1570 C C . LYS A 1 192 ? 19.176 33.328 20.766 1 22.8 821 LYS A C 1
ATOM 1571 O O . LYS A 1 192 ? 19.839 32.957 21.75 1 23.02 821 LYS A O 1
ATOM 1577 N N . ILE A 1 193 ? 19.74 33.877 19.686 1 22.65 822 ILE A N 1
ATOM 1578 C CA . ILE A 1 193 ? 21.183 34.081 19.604 1 23.33 822 ILE A CA 1
ATOM 1579 C C . ILE A 1 193 ? 21.559 35.52 19.324 1 25.74 822 ILE A C 1
ATOM 1580 O O . ILE A 1 193 ? 20.986 36.157 18.432 1 25.92 822 ILE A O 1
ATOM 1585 N N . ILE A 1 194 ? 22.532 36.04 20.075 1 27.49 823 ILE A N 1
ATOM 1586 C CA . ILE A 1 194 ? 23.046 37.379 19.823 1 29.41 823 ILE A CA 1
ATOM 1587 C C . ILE A 1 194 ? 24.559 37.32 19.811 1 30.54 823 ILE A C 1
ATOM 1588 O O . ILE A 1 194 ? 25.151 36.476 20.489 1 30.34 823 ILE A O 1
ATOM 1593 N N . ASN A 1 195 ? 25.197 38.193 19.029 1 31.98 824 ASN A N 1
ATOM 1594 C CA . ASN A 1 195 ? 26.655 38.261 18.99 1 34.74 824 ASN A CA 1
ATOM 1595 C C . ASN A 1 195 ? 27.067 39.552 19.696 1 38.29 824 ASN A C 1
ATOM 1596 O O . ASN A 1 195 ? 26.386 40.575 19.57 1 38.43 824 ASN A O 1
ATOM 1601 N N . GLY A 1 196 ? 28.187 39.513 20.401 1 40.73 825 GLY A N 1
ATOM 1602 C CA . GLY A 1 196 ? 28.684 40.693 21.088 1 43.61 825 GLY A CA 1
ATOM 1603 C C . GLY A 1 196 ? 30.09 40.584 21.637 1 47.13 825 GLY A C 1
ATOM 1604 O O . GLY A 1 196 ? 30.554 39.502 21.999 1 46.89 825 GLY A O 1
ATOM 1605 N N . PHE A 1 197 ? 30.766 41.723 21.732 1 50.06 826 PHE A N 1
ATOM 1606 C CA . PHE A 1 197 ? 32.081 41.779 22.347 1 53.54 826 PHE A CA 1
ATOM 1607 C C . PHE A 1 197 ? 31.911 41.662 23.876 1 54.85 826 PHE A C 1
ATOM 1608 O O . PHE A 1 197 ? 30.812 41.843 24.407 1 54.86 826 PHE A O 1
ATOM 1616 N N . THR A 1 198 ? 32.992 41.338 24.576 1 55.54 827 THR A N 1
ATOM 1617 C CA . THR A 1 198 ? 32.955 41.174 26.023 1 56.9 827 THR A CA 1
ATOM 1618 C C . THR A 1 198 ? 33.839 42.226 26.7 1 57.57 827 THR A C 1
ATOM 1619 O O . THR A 1 198 ? 33.809 42.361 27.918 1 57.96 827 THR A O 1
ATOM 1623 N N . GLY B 1 3 ? 0.426 12.836 13.919 1 64.47 632 GLY B N 1
ATOM 1624 C CA . GLY B 1 3 ? 0.232 11.734 12.991 1 64.63 632 GLY B CA 1
ATOM 1625 C C . GLY B 1 3 ? 1.519 11.296 12.326 1 64.14 632 GLY B C 1
ATOM 1626 O O . GLY B 1 3 ? 1.665 10.121 11.977 1 64.7 632 GLY B O 1
ATOM 1627 N N . ASP B 1 4 ? 2.436 12.249 12.091 1 62.93 633 ASP B N 1
ATOM 1628 C CA . ASP B 1 4 ? 3.756 11.986 11.504 1 62.37 633 ASP B CA 1
ATOM 1629 C C . ASP B 1 4 ? 4.817 12.792 12.295 1 60.67 633 ASP B C 1
ATOM 1630 O O . ASP B 1 4 ? 5.443 12.208 13.178 1 61.52 633 ASP B O 1
ATOM 1635 N N . VAL B 1 5 ? 4.973 14.117 12.05 1 58.23 634 VAL B N 1
ATOM 1636 C CA . VAL B 1 5 ? 5.895 14.951 12.838 1 56.75 634 VAL B CA 1
ATOM 1637 C C . VAL B 1 5 ? 5.202 15.156 14.178 1 54.79 634 VAL B C 1
ATOM 1638 O O . VAL B 1 5 ? 4.075 15.68 14.208 1 55.17 634 VAL B O 1
ATOM 1642 N N . LYS B 1 6 ? 5.809 14.67 15.27 1 52.08 635 LYS B N 1
ATOM 1643 C CA . LYS B 1 6 ? 5.153 14.761 16.57 1 50.23 635 LYS B CA 1
ATOM 1644 C C . LYS B 1 6 ? 6.07 15.165 17.689 1 47.26 635 LYS B C 1
ATOM 1645 O O . LYS B 1 6 ? 7.171 14.64 17.8 1 47.11 635 LYS B O 1
ATOM 1651 N N . VAL B 1 7 ? 5.588 16.048 18.554 1 44.94 636 VAL B N 1
ATOM 1652 C CA . VAL B 1 7 ? 6.29 16.401 19.783 1 43.7 636 VAL B CA 1
ATOM 1653 C C . VAL B 1 7 ? 5.946 15.282 20.821 1 41.88 636 VAL B C 1
ATOM 1654 O O . VAL B 1 7 ? 4.916 14.605 20.672 1 41.74 636 VAL B O 1
ATOM 1658 N N . PRO B 1 8 ? 6.798 15.013 21.837 1 40.21 637 PRO B N 1
ATOM 1659 C CA . PRO B 1 8 ? 6.476 13.935 22.796 1 39.32 637 PRO B CA 1
ATOM 1660 C C . PRO B 1 8 ? 5.145 14.175 23.496 1 38.5 637 PRO B C 1
ATOM 1661 O O . PRO B 1 8 ? 4.791 15.328 23.745 1 38.64 637 PRO B O 1
ATOM 1665 N N A MET B 1 9 ? 4.417 13.103 23.813 0.49 38.1 638 MET B N 1
ATOM 1666 N N B MET B 1 9 ? 4.4 13.099 23.797 0.5 37.93 638 MET B N 1
ATOM 1667 C CA A MET B 1 9 ? 3.134 13.226 24.496 0.49 38.06 638 MET B CA 1
ATOM 1668 C CA B MET B 1 9 ? 3.111 13.205 24.482 0.5 37.72 638 MET B CA 1
ATOM 1669 C C A MET B 1 9 ? 3.357 13.596 25.962 0.49 36.91 638 MET B C 1
ATOM 1670 C C B MET B 1 9 ? 3.338 13.577 25.959 0.5 36.76 638 MET B C 1
ATOM 1671 O O A MET B 1 9 ? 4.312 13.117 26.58 0.49 36.63 638 MET B O 1
ATOM 1672 O O B MET B 1 9 ? 4.294 13.096 26.572 0.5 36.47 638 MET B O 1
ATOM 1681 N N . ARG B 1 10 ? 2.481 14.442 26.519 1 35.87 639 ARG B N 1
ATOM 1682 C CA . ARG B 1 10 ? 2.632 14.877 27.898 1 34.62 639 ARG B CA 1
ATOM 1683 C C . ARG B 1 10 ? 1.543 14.376 28.849 1 32.78 639 ARG B C 1
ATOM 1684 O O . ARG B 1 10 ? 0.365 14.354 28.495 1 32.35 639 ARG B O 1
ATOM 1692 N N . GLY B 1 11 ? 1.953 13.976 30.041 1 31.57 640 GLY B N 1
ATOM 1693 C CA . GLY B 1 11 ? 0.999 13.561 31.065 1 30.97 640 GLY B CA 1
ATOM 1694 C C . GLY B 1 11 ? 0.268 14.76 31.64 1 30.08 640 GLY B C 1
ATOM 1695 O O . GLY B 1 11 ? 0.683 15.91 31.446 1 30.17 640 GLY B O 1
ATOM 1696 N N . PRO B 1 12 ? -0.789 14.538 32.429 1 29.77 641 PRO B N 1
ATOM 1697 C CA . PRO B 1 12 ? -1.521 15.688 33.017 1 29.84 641 PRO B CA 1
ATOM 1698 C C . PRO B 1 12 ? -0.825 16.464 34.141 1 29.07 641 PRO B C 1
ATOM 1699 O O . PRO B 1 12 ? -0.108 15.892 34.967 1 28.83 641 PRO B O 1
ATOM 1703 N N . GLU B 1 13 ? -1.166 17.76 34.281 1 28.86 642 GLU B N 1
ATOM 1704 C CA . GLU B 1 13 ? -0.734 18.545 35.445 1 29.46 642 GLU B CA 1
ATOM 1705 C C . GLU B 1 13 ? -1.483 17.968 36.641 1 28.69 642 GLU B C 1
ATOM 1706 O O . GLU B 1 13 ? -2.652 17.578 36.483 1 29.3 642 GLU B O 1
ATOM 1712 N N . PHE B 1 14 ? -0.823 17.855 37.793 1 27.39 643 PHE B N 1
ATOM 1713 C CA . PHE B 1 14 ? -1.523 17.308 38.958 1 27.23 643 PHE B CA 1
ATOM 1714 C C . PHE B 1 14 ? -1.105 17.97 40.257 1 26.94 643 PHE B C 1
ATOM 1715 O O . PHE B 1 14 ? -0.056 18.598 40.352 1 26.74 643 PHE B O 1
ATOM 1723 N N . TRP B 1 15 ? -1.968 17.85 41.252 1 26.88 644 TRP B N 1
ATOM 1724 C CA . TRP B 1 15 ? -1.681 18.38 42.564 1 26.68 644 TRP B CA 1
ATOM 1725 C C . TRP B 1 15 ? -2.061 17.318 43.609 1 27.39 644 TRP B C 1
ATOM 1726 O O . TRP B 1 15 ? -2.141 16.128 43.258 1 27.73 644 TRP B O 1
ATOM 1737 N N . ARG B 1 16 ? -2.286 17.711 44.864 1 26.97 645 ARG B N 1
ATOM 1738 C CA . ARG B 1 16 ? -2.588 16.746 45.898 1 27.19 645 ARG B CA 1
ATOM 1739 C C . ARG B 1 16 ? -3.373 17.344 47.042 1 27.43 645 ARG B C 1
ATOM 1740 O O . ARG B 1 16 ? -3.35 18.554 47.294 1 26.58 645 ARG B O 1
ATOM 1748 N N . LYS B 1 17 ? -4.006 16.466 47.779 1 28.13 646 LYS B N 1
ATOM 1749 C CA . LYS B 1 17 ? -4.573 16.802 49.064 1 28.85 646 LYS B CA 1
ATOM 1750 C C . LYS B 1 17 ? -4.135 15.65 49.974 1 29.69 646 LYS B C 1
ATOM 1751 O O . LYS B 1 17 ? -3.834 14.553 49.483 1 29.87 646 LYS B O 1
ATOM 1757 N N . MET B 1 18 ? -4.02 15.9 51.276 1 29.77 647 MET B N 1
ATOM 1758 C CA . MET B 1 18 ? -3.615 14.849 52.21 1 29.86 647 MET B CA 1
ATOM 1759 C C . MET B 1 18 ? -4.634 14.625 53.315 1 31.18 647 MET B C 1
ATOM 1760 O O . MET B 1 18 ? -5.514 15.464 53.558 1 30.79 647 MET B O 1
ATOM 1765 N N . ASP B 1 19 ? -4.517 13.483 53.988 1 32.33 648 ASP B N 1
ATOM 1766 C CA . ASP B 1 19 ? -5.321 13.154 55.156 1 34.06 648 ASP B CA 1
ATOM 1767 C C . ASP B 1 19 ? -4.447 12.376 56.15 1 34.09 648 ASP B C 1
ATOM 1768 O O . ASP B 1 19 ? -3.475 11.712 55.77 1 33.97 648 ASP B O 1
ATOM 1773 N N . GLY B 1 20 ? -4.828 12.455 57.412 1 33.82 649 GLY B N 1
ATOM 1774 C CA . GLY B 1 20 ? -4.136 11.769 58.485 1 33.47 649 GLY B CA 1
ATOM 1775 C C . GLY B 1 20 ? -3.778 12.717 59.61 1 32.75 649 GLY B C 1
ATOM 1776 O O . GLY B 1 20 ? -3.883 13.94 59.492 1 33.75 649 GLY B O 1
ATOM 1777 N N . ASP B 1 21 ? -3.314 12.146 60.683 1 31.49 650 ASP B N 1
ATOM 1778 C CA . ASP B 1 21 ? -2.856 12.831 61.872 1 30.13 650 ASP B CA 1
ATOM 1779 C C . ASP B 1 21 ? -1.652 13.712 61.504 1 29.2 650 ASP B C 1
ATOM 1780 O O . ASP B 1 21 ? -0.599 13.199 61.097 1 29.15 650 ASP B O 1
ATOM 1785 N N . VAL B 1 22 ? -1.8 15.045 61.641 1 28.42 651 VAL B N 1
ATOM 1786 C CA . VAL B 1 22 ? -0.72 15.962 61.249 1 27.77 651 VAL B CA 1
ATOM 1787 C C . VAL B 1 22 ? 0.531 15.879 62.16 1 26.67 651 VAL B C 1
ATOM 1788 O O . VAL B 1 22 ? 1.548 16.477 61.824 1 27.03 651 VAL B O 1
ATOM 1792 N N . THR B 1 23 ? 0.476 15.136 63.265 1 26.03 652 THR B N 1
ATOM 1793 C CA . THR B 1 23 ? 1.632 14.978 64.152 1 27.07 652 THR B CA 1
ATOM 1794 C C . THR B 1 23 ? 2.486 13.739 63.785 1 28.76 652 THR B C 1
ATOM 1795 O O . THR B 1 23 ? 3.506 13.499 64.428 1 29.85 652 THR B O 1
ATOM 1799 N N . LYS B 1 24 ? 2.068 12.941 62.781 1 28.74 653 LYS B N 1
ATOM 1800 C CA . LYS B 1 24 ? 2.843 11.779 62.359 1 29.67 653 LYS B CA 1
ATOM 1801 C C . LYS B 1 24 ? 3.347 11.955 60.917 1 30.31 653 LYS B C 1
ATOM 1802 O O . LYS B 1 24 ? 2.713 12.641 60.11 1 29.33 653 LYS B O 1
ATOM 1808 N N . LYS B 1 25 ? 4.483 11.322 60.587 1 30.97 654 LYS B N 1
ATOM 1809 C CA . LYS B 1 25 ? 5.067 11.487 59.25 1 31.21 654 LYS B CA 1
ATOM 1810 C C . LYS B 1 25 ? 4.253 10.81 58.128 1 30.99 654 LYS B C 1
ATOM 1811 O O . LYS B 1 25 ? 4.271 11.29 56.995 1 30.97 654 LYS B O 1
ATOM 1817 N N . GLU B 1 26 ? 3.565 9.688 58.438 1 31.01 655 GLU B N 1
ATOM 1818 C CA . GLU B 1 26 ? 2.772 8.924 57.46 1 31.28 655 GLU B CA 1
ATOM 1819 C C . GLU B 1 26 ? 1.569 9.746 57.055 1 31.51 655 GLU B C 1
ATOM 1820 O O . GLU B 1 26 ? 0.984 10.439 57.901 1 31.85 655 GLU B O 1
ATOM 1826 N N . ARG B 1 27 ? 1.168 9.639 55.796 1 31.52 656 ARG B N 1
ATOM 1827 C CA . ARG B 1 27 ? 0.057 10.434 55.316 1 32.54 656 ARG B CA 1
ATOM 1828 C C . ARG B 1 27 ? -0.606 9.769 54.123 1 33.57 656 ARG B C 1
ATOM 1829 O O . ARG B 1 27 ? 0.096 9.247 53.254 1 33.92 656 ARG B O 1
ATOM 1837 N N . ASN B 1 28 ? -1.947 9.783 54.063 1 33.12 657 ASN B N 1
ATOM 1838 C CA . ASN B 1 28 ? -2.633 9.313 52.869 1 33.91 657 ASN B CA 1
ATOM 1839 C C . ASN B 1 28 ? -2.649 10.504 51.901 1 33.79 657 ASN B C 1
ATOM 1840 O O . ASN B 1 28 ? -3.123 11.586 52.258 1 34.62 657 ASN B O 1
ATOM 1845 N N . VAL B 1 29 ? -2.009 10.356 50.752 1 32.86 658 VAL B N 1
ATOM 1846 C CA . VAL B 1 29 ? -1.909 11.415 49.77 1 32.22 658 VAL B CA 1
ATOM 1847 C C . VAL B 1 29 ? -2.816 11.111 48.598 1 32.7 658 VAL B C 1
ATOM 1848 O O . VAL B 1 29 ? -2.642 10.076 47.953 1 32.68 658 VAL B O 1
ATOM 1852 N N . THR B 1 30 ? -3.745 12.024 48.277 1 32.11 659 THR B N 1
ATOM 1853 C CA . THR B 1 30 ? -4.622 11.832 47.122 1 31.93 659 THR B CA 1
ATOM 1854 C C . THR B 1 30 ? -4.151 12.776 46.011 1 30.76 659 THR B C 1
ATOM 1855 O O . THR B 1 30 ? -4.249 13.993 46.169 1 30.35 659 THR B O 1
ATOM 1859 N N . LEU B 1 31 ? -3.569 12.225 44.938 1 29.95 660 LEU B N 1
ATOM 1860 C CA . LEU B 1 31 ? -3.126 12.995 43.763 1 29.89 660 LEU B CA 1
ATOM 1861 C C . LEU B 1 31 ? -4.394 13.426 43.02 1 31.65 660 LEU B C 1
ATOM 1862 O O . LEU B 1 31 ? -5.377 12.684 43.003 1 33.15 660 LEU B O 1
ATOM 1867 N N . LEU B 1 32 ? -4.42 14.638 42.477 1 31.73 661 LEU B N 1
ATOM 1868 C CA . LEU B 1 32 ? -5.61 15.182 41.824 1 32.78 661 LEU B CA 1
ATOM 1869 C C . LEU B 1 32 ? -5.256 15.757 40.45 1 34.58 661 LEU B C 1
ATOM 1870 O O . LEU B 1 32 ? -4.322 16.545 40.346 1 33.79 661 LEU B O 1
ATOM 1875 N N . TRP B 1 33 ? -6.003 15.399 39.411 1 36.33 662 TRP B N 1
ATOM 1876 C CA . TRP B 1 33 ? -5.778 15.98 38.083 1 38.44 662 TRP B CA 1
ATOM 1877 C C . TRP B 1 33 ? -7.088 16.175 37.33 1 40.82 662 TRP B C 1
ATOM 1878 O O . TRP B 1 33 ? -8.101 15.605 37.715 1 40.85 662 TRP B O 1
ATOM 1889 N N . LYS B 1 34 ? -7.092 17.031 36.311 1 42.6 663 LYS B N 1
ATOM 1890 C CA . LYS B 1 34 ? -8.287 17.243 35.493 1 45.51 663 LYS B CA 1
ATOM 1891 C C . LYS B 1 34 ? -8.141 16.347 34.272 1 48.05 663 LYS B C 1
ATOM 1892 O O . LYS B 1 34 ? -7.016 16.123 33.811 1 47.8 663 LYS B O 1
ATOM 1898 N N . PRO B 1 35 ? -9.244 15.815 33.718 1 50.77 664 PRO B N 1
ATOM 1899 C CA . PRO B 1 35 ? -9.104 14.96 32.526 1 52.87 664 PRO B CA 1
ATOM 1900 C C . PRO B 1 35 ? -8.51 15.757 31.369 1 55.75 664 PRO B C 1
ATOM 1901 O O . PRO B 1 35 ? -8.914 16.897 31.159 1 55.9 664 PRO B O 1
ATOM 1905 N N . LEU B 1 36 ? -7.507 15.198 30.671 1 58.02 665 LEU B N 1
ATOM 1906 C CA . LEU B 1 36 ? -6.874 15.87 29.531 1 60.95 665 LEU B CA 1
ATOM 1907 C C . LEU B 1 36 ? -7.91 16.229 28.462 1 64.44 665 LEU B C 1
ATOM 1908 O O . LEU B 1 36 ? -8.774 15.411 28.147 1 64.5 665 LEU B O 1
ATOM 1913 N N . THR B 1 37 ? -7.868 17.47 27.962 1 66.99 666 THR B N 1
ATOM 1914 C CA . THR B 1 37 ? -8.821 17.933 26.949 1 69.86 666 THR B CA 1
ATOM 1915 C C . THR B 1 37 ? -8.43 17.444 25.527 1 72.78 666 THR B C 1
ATOM 1916 O O . THR B 1 37 ? -7.389 16.799 25.366 1 72.82 666 THR B O 1
ATOM 1920 N N . LYS B 1 38 ? -9.262 17.724 24.5 1 75.05 667 LYS B N 1
ATOM 1921 C CA . LYS B 1 38 ? -8.925 17.341 23.125 1 77.73 667 LYS B CA 1
ATOM 1922 C C . LYS B 1 38 ? -7.666 18.086 22.648 1 80.22 667 LYS B C 1
ATOM 1923 O O . LYS B 1 38 ? -6.869 17.532 21.898 1 80.59 667 LYS B O 1
ATOM 1929 N N . GLN B 1 39 ? -7.477 19.33 23.114 1 81.8 668 GLN B N 1
ATOM 1930 C CA . GLN B 1 39 ? -6.318 20.168 22.8 1 83.58 668 GLN B CA 1
ATOM 1931 C C . GLN B 1 39 ? -5.006 19.577 23.364 1 84.39 668 GLN B C 1
ATOM 1932 O O . GLN B 1 39 ? -3.937 19.785 22.786 1 84.61 668 GLN B O 1
ATOM 1938 N N . ASP B 1 40 ? -5.1 18.823 24.471 1 84.48 669 ASP B N 1
ATOM 1939 C CA . ASP B 1 40 ? -3.961 18.192 25.128 1 85.13 669 ASP B CA 1
ATOM 1940 C C . ASP B 1 40 ? -3.509 16.874 24.48 1 85.74 669 ASP B C 1
ATOM 1941 O O . ASP B 1 40 ? -2.31 16.58 24.491 1 85.9 669 ASP B O 1
ATOM 1946 N N . SER B 1 41 ? -4.45 16.055 23.969 1 85.84 670 SER B N 1
ATOM 1947 C CA . SER B 1 41 ? -4.088 14.73 23.462 1 86.45 670 SER B CA 1
ATOM 1948 C C . SER B 1 41 ? -4.472 14.398 22.016 1 86.33 670 SER B C 1
ATOM 1949 O O . SER B 1 41 ? -3.824 13.533 21.429 1 86.92 670 SER B O 1
ATOM 1952 N N . LEU B 1 42 ? -5.538 15.008 21.466 1 85.42 671 LEU B N 1
ATOM 1953 C CA . LEU B 1 42 ? -6.047 14.754 20.103 1 84.9 671 LEU B CA 1
ATOM 1954 C C . LEU B 1 42 ? -6.799 13.427 19.962 1 83.77 671 LEU B C 1
ATOM 1955 O O . LEU B 1 42 ? -7.703 13.31 19.133 1 84.04 671 LEU B O 1
ATOM 1960 N N . SER B 1 43 ? -6.393 12.419 20.734 1 82.3 672 SER B N 1
ATOM 1961 C CA . SER B 1 43 ? -7.015 11.102 20.745 1 81.22 672 SER B CA 1
ATOM 1962 C C . SER B 1 43 ? -7.404 10.746 22.183 1 79.46 672 SER B C 1
ATOM 1963 O O . SER B 1 43 ? -6.771 11.206 23.14 1 79.47 672 SER B O 1
ATOM 1966 N N . SER B 1 44 ? -8.473 9.961 22.328 1 77.65 673 SER B N 1
ATOM 1967 C CA . SER B 1 44 ? -9.022 9.556 23.62 1 76.28 673 SER B CA 1
ATOM 1968 C C . SER B 1 44 ? -8.013 8.985 24.608 1 73.97 673 SER B C 1
ATOM 1969 O O . SER B 1 44 ? -7.375 7.972 24.327 1 74.34 673 SER B O 1
ATOM 1972 N N . VAL B 1 45 ? -7.887 9.624 25.775 1 71.43 674 VAL B N 1
ATOM 1973 C CA . VAL B 1 45 ? -7.025 9.109 26.825 1 69.66 674 VAL B CA 1
ATOM 1974 C C . VAL B 1 45 ? -7.771 7.927 27.431 1 68.14 674 VAL B C 1
ATOM 1975 O O . VAL B 1 45 ? -8.872 8.084 27.956 1 68.68 674 VAL B O 1
ATOM 1979 N N . ARG B 1 46 ? -7.212 6.733 27.283 1 66.21 675 ARG B N 1
ATOM 1980 C CA . ARG B 1 46 ? -7.826 5.516 27.791 1 64.43 675 ARG B CA 1
ATOM 1981 C C . ARG B 1 46 ? -7.641 5.388 29.302 1 61.43 675 ARG B C 1
ATOM 1982 O O . ARG B 1 46 ? -8.599 5.044 30 1 61.95 675 ARG B O 1
ATOM 1990 N N . ARG B 1 47 ? -6.426 5.663 29.819 1 58.06 676 ARG B N 1
ATOM 1991 C CA . ARG B 1 47 ? -6.184 5.508 31.251 1 55.58 676 ARG B CA 1
ATOM 1992 C C . ARG B 1 47 ? -5.008 6.309 31.775 1 52.46 676 ARG B C 1
ATOM 1993 O O . ARG B 1 47 ? -4.17 6.76 31.003 1 52.51 676 ARG B O 1
ATOM 2001 N N . TYR B 1 48 ? -4.945 6.477 33.1 1 49.69 677 TYR B N 1
ATOM 2002 C CA . TYR B 1 48 ? -3.849 7.177 33.751 1 47.59 677 TYR B CA 1
ATOM 2003 C C . TYR B 1 48 ? -3.059 6.204 34.611 1 45.81 677 TYR B C 1
ATOM 2004 O O . TYR B 1 48 ? -3.633 5.297 35.212 1 46.72 677 TYR B O 1
ATOM 2013 N N . VAL B 1 49 ? -1.742 6.344 34.622 1 43.15 678 VAL B N 1
ATOM 2014 C CA . VAL B 1 49 ? -0.877 5.487 35.417 1 42.18 678 VAL B CA 1
ATOM 2015 C C . VAL B 1 49 ? -0.062 6.384 36.347 1 40.81 678 VAL B C 1
ATOM 2016 O O . VAL B 1 49 ? 0.521 7.371 35.892 1 40.4 678 VAL B O 1
ATOM 2020 N N . VAL B 1 50 ? -0.029 6.063 37.638 1 39.15 679 VAL B N 1
ATOM 2021 C CA . VAL B 1 50 ? 0.799 6.806 38.579 1 38.39 679 VAL B CA 1
ATOM 2022 C C . VAL B 1 50 ? 2.078 6.003 38.779 1 37.67 679 VAL B C 1
ATOM 2023 O O . VAL B 1 50 ? 2.004 4.823 39.086 1 37.6 679 VAL B O 1
ATOM 2027 N N . LYS B 1 51 ? 3.235 6.614 38.584 1 37.12 680 LYS B N 1
ATOM 2028 C CA . LYS B 1 51 ? 4.518 5.958 38.784 1 37.34 680 LYS B CA 1
ATOM 2029 C C . LYS B 1 51 ? 5.103 6.478 40.083 1 37.52 680 LYS B C 1
ATOM 2030 O O . LYS B 1 51 ? 5.067 7.683 40.352 1 37.52 680 LYS B O 1
ATOM 2036 N N . HIS B 1 52 ? 5.575 5.582 40.921 1 37.57 681 HIS B N 1
ATOM 2037 C CA . HIS B 1 52 ? 6.126 5.94 42.222 1 38.22 681 HIS B CA 1
ATOM 2038 C C . HIS B 1 52 ? 7.612 5.674 42.214 1 38.83 681 HIS B C 1
ATOM 2039 O O . HIS B 1 52 ? 8.044 4.663 41.662 1 39.63 681 HIS B O 1
ATOM 2046 N N . ARG B 1 53 ? 8.382 6.506 42.908 1 38.76 682 ARG B N 1
ATOM 2047 C CA . ARG B 1 53 ? 9.812 6.289 43.028 1 39.86 682 ARG B CA 1
ATOM 2048 C C . ARG B 1 53 ? 10.308 6.675 44.401 1 40.37 682 ARG B C 1
ATOM 2049 O O . ARG B 1 53 ? 10.046 7.778 44.864 1 39.44 682 ARG B O 1
ATOM 2057 N N . THR B 1 54 ? 10.969 5.738 45.086 1 41.78 683 THR B N 1
ATOM 2058 C CA . THR B 1 54 ? 11.534 5.975 46.412 1 43.88 683 THR B CA 1
ATOM 2059 C C . THR B 1 54 ? 12.98 5.478 46.459 1 47.42 683 THR B C 1
ATOM 2060 O O . THR B 1 54 ? 13.379 4.601 45.671 1 47.18 683 THR B O 1
ATOM 2064 N N . ALA B 1 55 ? 13.769 6.031 47.386 1 50.14 684 ALA B N 1
ATOM 2065 C CA . ALA B 1 55 ? 15.176 5.659 47.49 1 53.29 684 ALA B CA 1
ATOM 2066 C C . ALA B 1 55 ? 15.353 4.235 47.959 1 55.74 684 ALA B C 1
ATOM 2067 O O . ALA B 1 55 ? 16.258 3.547 47.488 1 56.28 684 ALA B O 1
ATOM 2069 N N . HIS B 1 56 ? 14.497 3.778 48.881 1 57.56 685 HIS B N 1
ATOM 2070 C CA . HIS B 1 56 ? 14.647 2.429 49.42 1 59.84 685 HIS B CA 1
ATOM 2071 C C . HIS B 1 56 ? 13.396 1.564 49.353 1 60.61 685 HIS B C 1
ATOM 2072 O O . HIS B 1 56 ? 13.514 0.369 49.553 1 61.29 685 HIS B O 1
ATOM 2079 N N . ASN B 1 57 ? 12.224 2.122 49.068 1 60.42 686 ASN B N 1
ATOM 2080 C CA . ASN B 1 57 ? 10.997 1.32 48.99 1 60.66 686 ASN B CA 1
ATOM 2081 C C . ASN B 1 57 ? 10.614 0.928 47.535 1 59.97 686 ASN B C 1
ATOM 2082 O O . ASN B 1 57 ? 9.475 0.53 47.285 1 60.37 686 ASN B O 1
ATOM 2087 N N . GLY B 1 58 ? 11.554 1.075 46.597 1 58.91 687 GLY B N 1
ATOM 2088 C CA . GLY B 1 58 ? 11.375 0.693 45.201 1 58.73 687 GLY B CA 1
ATOM 2089 C C . GLY B 1 58 ? 10.679 1.666 44.269 1 58.63 687 GLY B C 1
ATOM 2090 O O . GLY B 1 58 ? 10.4 2.809 44.628 1 58.5 687 GLY B O 1
ATOM 2091 N N . THR B 1 59 ? 10.431 1.205 43.037 1 58.15 688 THR B N 1
ATOM 2092 C CA . THR B 1 59 ? 9.739 1.938 41.986 1 57.74 688 THR B CA 1
ATOM 2093 C C . THR B 1 59 ? 8.599 1.047 41.492 1 56.38 688 THR B C 1
ATOM 2094 O O . THR B 1 59 ? 8.843 -0.112 41.12 1 56.79 688 THR B O 1
ATOM 2098 N N . TRP B 1 60 ? 7.365 1.564 41.489 1 54.24 689 TRP B N 1
ATOM 2099 C CA . TRP B 1 60 ? 6.209 0.771 41.073 1 53.15 689 TRP B CA 1
ATOM 2100 C C . TRP B 1 60 ? 5.124 1.638 40.402 1 52.63 689 TRP B C 1
ATOM 2101 O O . TRP B 1 60 ? 5.261 2.857 40.384 1 52.68 689 TRP B O 1
ATOM 2112 N N . SER B 1 61 ? 4.041 1.029 39.869 1 51.99 690 SER B N 1
ATOM 2113 C CA . SER B 1 61 ? 2.991 1.81 39.213 1 52.16 690 SER B CA 1
ATOM 2114 C C . SER B 1 61 ? 1.554 1.411 39.601 1 51.94 690 SER B C 1
ATOM 2115 O O . SER B 1 61 ? 1.325 0.311 40.098 1 51.88 690 SER B O 1
ATOM 2118 N N . GLU B 1 62 ? 0.589 2.318 39.365 1 51.63 691 GLU B N 1
ATOM 2119 C CA . GLU B 1 62 ? -0.821 2.077 39.658 1 52.19 691 GLU B CA 1
ATOM 2120 C C . GLU B 1 62 ? -1.692 2.537 38.488 1 53.36 691 GLU B C 1
ATOM 2121 O O . GLU B 1 62 ? -1.625 3.696 38.084 1 53.48 691 GLU B O 1
ATOM 2127 N N A ASP B 1 63 ? -2.506 1.63 37.971 0.5 53.77 692 ASP B N 1
ATOM 2128 N N B ASP B 1 63 ? -2.508 1.635 37.927 0.49 53.78 692 ASP B N 1
ATOM 2129 C CA A ASP B 1 63 ? -3.431 1.945 36.899 0.5 54.43 692 ASP B CA 1
ATOM 2130 C CA B ASP B 1 63 ? -3.387 1.957 36.792 0.49 54.44 692 ASP B CA 1
ATOM 2131 C C A ASP B 1 63 ? -4.721 2.392 37.563 0.5 54.36 692 ASP B C 1
ATOM 2132 C C B ASP B 1 63 ? -4.799 2.304 37.304 0.49 54.33 692 ASP B C 1
ATOM 2133 O O A ASP B 1 63 ? -5.258 1.669 38.406 0.5 54.5 692 ASP B O 1
ATOM 2134 O O B ASP B 1 63 ? -5.51 1.416 37.764 0.49 54.3 692 ASP B O 1
ATOM 2143 N N . VAL B 1 64 ? -5.212 3.575 37.2 1 53.7 693 VAL B N 1
ATOM 2144 C CA . VAL B 1 64 ? -6.5 4.03 37.727 1 53.81 693 VAL B CA 1
ATOM 2145 C C . VAL B 1 64 ? -7.59 4.181 36.673 1 54.09 693 VAL B C 1
ATOM 2146 O O . VAL B 1 64 ? -8.603 4.81 36.949 1 54.16 693 VAL B O 1
ATOM 2150 N N . GLY B 1 65 ? -7.393 3.628 35.479 1 54.27 694 GLY B N 1
ATOM 2151 C CA . GLY B 1 65 ? -8.361 3.767 34.399 1 54.91 694 GLY B CA 1
ATOM 2152 C C . GLY B 1 65 ? -8.627 5.221 34.046 1 55.53 694 GLY B C 1
ATOM 2153 O O . GLY B 1 65 ? -7.722 6.062 34.103 1 54.66 694 GLY B O 1
ATOM 2154 N N . ASN B 1 66 ? -9.889 5.543 33.784 1 56.48 695 ASN B N 1
ATOM 2155 C CA . ASN B 1 66 ? -10.287 6.904 33.462 1 57.69 695 ASN B CA 1
ATOM 2156 C C . ASN B 1 66 ? -10.526 7.785 34.705 1 57.46 695 ASN B C 1
ATOM 2157 O O . ASN B 1 66 ? -11.178 8.821 34.587 1 58.37 695 ASN B O 1
ATOM 2162 N N . ARG B 1 67 ? -9.999 7.399 35.884 1 56 696 ARG B N 1
ATOM 2163 C CA . ARG B 1 67 ? -10.184 8.207 37.096 1 54.67 696 ARG B CA 1
ATOM 2164 C C . ARG B 1 67 ? -9.235 9.407 37.114 1 51.93 696 ARG B C 1
ATOM 2165 O O . ARG B 1 67 ? -8.176 9.361 36.488 1 51.62 696 ARG B O 1
ATOM 2173 N N . THR B 1 68 ? -9.628 10.494 37.8 1 49.48 697 THR B N 1
ATOM 2174 C CA . THR B 1 68 ? -8.795 11.685 37.839 1 48.4 697 THR B CA 1
ATOM 2175 C C . THR B 1 68 ? -8.236 11.961 39.238 1 46.82 697 THR B C 1
ATOM 2176 O O . THR B 1 68 ? -8.033 13.122 39.607 1 46.48 697 THR B O 1
ATOM 2180 N N . GLN B 1 69 ? -7.928 10.882 39.982 1 45.59 698 GLN B N 1
ATOM 2181 C CA . GLN B 1 69 ? -7.333 10.93 41.32 1 45.02 698 GLN B CA 1
ATOM 2182 C C . GLN B 1 69 ? -6.758 9.562 41.748 1 44.5 698 GLN B C 1
ATOM 2183 O O . GLN B 1 69 ? -7.151 8.521 41.204 1 45.04 698 GLN B O 1
ATOM 2189 N N . LEU B 1 70 ? -5.839 9.561 42.725 1 43.11 699 LEU B N 1
ATOM 2190 C CA . LEU B 1 70 ? -5.24 8.329 43.246 1 42.5 699 LEU B CA 1
ATOM 2191 C C . LEU B 1 70 ? -4.77 8.57 44.681 1 41.2 699 LEU B C 1
ATOM 2192 O O . LEU B 1 70 ? -3.94 9.451 44.909 1 40.43 699 LEU B O 1
ATOM 2197 N N . THR B 1 71 ? -5.222 7.737 45.619 1 40.28 700 THR B N 1
ATOM 2198 C CA . THR B 1 71 ? -4.771 7.829 47 1 40.22 700 THR B CA 1
ATOM 2199 C C . THR B 1 71 ? -3.744 6.742 47.288 1 39.42 700 THR B C 1
ATOM 2200 O O . THR B 1 71 ? -3.967 5.577 46.97 1 39.54 700 THR B O 1
ATOM 2204 N N . PHE B 1 72 ? -2.617 7.13 47.878 1 38.16 701 PHE B N 1
ATOM 2205 C CA . PHE B 1 72 ? -1.56 6.203 48.251 1 37.67 701 PHE B CA 1
ATOM 2206 C C . PHE B 1 72 ? -1.032 6.574 49.646 1 39.05 701 PHE B C 1
ATOM 2207 O O . PHE B 1 72 ? -1.221 7.699 50.106 1 39.46 701 PHE B O 1
ATOM 2215 N N . LEU B 1 73 ? -0.335 5.647 50.297 1 39.24 702 LEU B N 1
ATOM 2216 C CA . LEU B 1 73 ? 0.222 5.895 51.619 1 39.44 702 LEU B CA 1
ATOM 2217 C C . LEU B 1 73 ? 1.679 6.331 51.511 1 38.32 702 LEU B C 1
ATOM 2218 O O . LEU B 1 73 ? 2.52 5.565 51.045 1 39.16 702 LEU B O 1
ATOM 2223 N N . TRP B 1 74 ? 1.967 7.571 51.907 1 36.37 703 TRP B N 1
ATOM 2224 C CA . TRP B 1 74 ? 3.318 8.136 51.898 1 35.19 703 TRP B CA 1
ATOM 2225 C C . TRP B 1 74 ? 3.944 7.877 53.272 1 35.24 703 TRP B C 1
ATOM 2226 O O . TRP B 1 74 ? 3.389 8.287 54.29 1 34.87 703 TRP B O 1
ATOM 2237 N N . THR B 1 75 ? 5.077 7.171 53.303 1 35.1 704 THR B N 1
ATOM 2238 C CA . THR B 1 75 ? 5.767 6.841 54.55 1 36.64 704 THR B CA 1
ATOM 2239 C C . THR B 1 75 ? 7.279 7.108 54.52 1 36.94 704 THR B C 1
ATOM 2240 O O . THR B 1 75 ? 7.928 7.113 55.571 1 37.36 704 THR B O 1
ATOM 2244 N N . GLU B 1 76 ? 7.841 7.261 53.323 1 36.45 705 GLU B N 1
ATOM 2245 C CA . GLU B 1 76 ? 9.28 7.329 53.066 1 37.19 705 GLU B CA 1
ATOM 2246 C C . GLU B 1 76 ? 9.914 8.72 53.25 1 37.52 705 GLU B C 1
ATOM 2247 O O . GLU B 1 76 ? 9.244 9.731 53.039 1 37.49 705 GLU B O 1
ATOM 2253 N N . PRO B 1 77 ? 11.235 8.789 53.577 1 37.09 706 PRO B N 1
ATOM 2254 C CA . PRO B 1 77 ? 11.893 10.11 53.713 1 36.37 706 PRO B CA 1
ATOM 2255 C C . PRO B 1 77 ? 11.624 11.056 52.522 1 35.02 706 PRO B C 1
ATOM 2256 O O . PRO B 1 77 ? 11.517 12.271 52.708 1 34.66 706 PRO B O 1
ATOM 2260 N N . ALA B 1 78 ? 11.497 10.497 51.303 1 34.03 707 ALA B N 1
ATOM 2261 C CA . ALA B 1 78 ? 11.109 11.239 50.105 1 33.51 707 ALA B CA 1
ATOM 2262 C C . ALA B 1 78 ? 10.386 10.284 49.168 1 32.45 707 ALA B C 1
ATOM 2263 O O . ALA B 1 78 ? 10.762 9.11 49.056 1 32.4 707 ALA B O 1
ATOM 2265 N N . HIS B 1 79 ? 9.331 10.765 48.518 1 31.37 708 HIS B N 1
ATOM 2266 C CA . HIS B 1 79 ? 8.53 9.922 47.635 1 30.85 708 HIS B CA 1
ATOM 2267 C C . HIS B 1 79 ? 8.175 10.725 46.392 1 30.19 708 HIS B C 1
ATOM 2268 O O . HIS B 1 79 ? 7.444 11.706 46.507 1 30.18 708 HIS B O 1
ATOM 2275 N N . THR B 1 80 ? 8.678 10.317 45.213 1 29.05 709 THR B N 1
ATOM 2276 C CA . THR B 1 80 ? 8.352 11.013 43.979 1 29.04 709 THR B CA 1
ATOM 2277 C C . THR B 1 80 ? 7.216 10.323 43.22 1 29.22 709 THR B C 1
ATOM 2278 O O . THR B 1 80 ? 7.168 9.095 43.146 1 29.84 709 THR B O 1
ATOM 2282 N N . VAL B 1 81 ? 6.317 11.1 42.638 1 28.83 710 VAL B N 1
ATOM 2283 C CA . VAL B 1 81 ? 5.249 10.564 41.813 1 29.12 710 VAL B CA 1
ATOM 2284 C C . VAL B 1 81 ? 5.234 11.276 40.481 1 30.11 710 VAL B C 1
ATOM 2285 O O . VAL B 1 81 ? 5.619 12.444 40.38 1 28.56 710 VAL B O 1
ATOM 2289 N N A THR B 1 82 ? 4.765 10.558 39.463 0.48 30.61 711 THR B N 1
ATOM 2290 N N B THR B 1 82 ? 4.828 10.563 39.425 0.52 30.57 711 THR B N 1
ATOM 2291 C CA A THR B 1 82 ? 4.646 11.028 38.097 0.48 31.69 711 THR B CA 1
ATOM 2292 C CA B THR B 1 82 ? 4.617 11.118 38.087 0.52 31.63 711 THR B CA 1
ATOM 2293 C C A THR B 1 82 ? 3.322 10.495 37.549 0.48 32.47 711 THR B C 1
ATOM 2294 C C B THR B 1 82 ? 3.307 10.534 37.578 0.52 32.42 711 THR B C 1
ATOM 2295 O O A THR B 1 82 ? 3.048 9.31 37.724 0.48 33.14 711 THR B O 1
ATOM 2296 O O B THR B 1 82 ? 3.024 9.361 37.817 0.52 33.09 711 THR B O 1
ATOM 2303 N N . VAL B 1 83 ? 2.505 11.336 36.884 1 32.47 712 VAL B N 1
ATOM 2304 C CA . VAL B 1 83 ? 1.244 10.848 36.322 1 33.25 712 VAL B CA 1
ATOM 2305 C C . VAL B 1 83 ? 1.333 10.784 34.792 1 33.28 712 VAL B C 1
ATOM 2306 O O . VAL B 1 83 ? 1.62 11.78 34.127 1 32.35 712 VAL B O 1
ATOM 2310 N N . LEU B 1 84 ? 1.14 9.583 34.247 1 34.13 713 LEU B N 1
ATOM 2311 C CA . LEU B 1 84 ? 1.196 9.344 32.815 1 35.43 713 LEU B CA 1
ATOM 2312 C C . LEU B 1 84 ? -0.205 9.224 32.238 1 35.92 713 LEU B C 1
ATOM 2313 O O . LEU B 1 84 ? -1.133 8.776 32.913 1 35.72 713 LEU B O 1
ATOM 2318 N N . ALA B 1 85 ? -0.353 9.586 30.975 1 36.43 714 ALA B N 1
ATOM 2319 C CA . ALA B 1 85 ? -1.608 9.415 30.252 1 37.28 714 ALA B CA 1
ATOM 2320 C C . ALA B 1 85 ? -1.308 8.377 29.198 1 38.96 714 ALA B C 1
ATOM 2321 O O . ALA B 1 85 ? -0.254 8.414 28.554 1 38.42 714 ALA B O 1
ATOM 2323 N N . VAL B 1 86 ? -2.229 7.445 29.017 1 40.13 715 VAL B N 1
ATOM 2324 C CA . VAL B 1 86 ? -2.064 6.403 28.031 1 41.44 715 VAL B CA 1
ATOM 2325 C C . VAL B 1 86 ? -3.205 6.551 27.06 1 42.94 715 VAL B C 1
ATOM 2326 O O . VAL B 1 86 ? -4.367 6.476 27.449 1 41.03 715 VAL B O 1
ATOM 2330 N N . ASN B 1 87 ? -2.872 6.866 25.805 1 45.65 716 ASN B N 1
ATOM 2331 C CA . ASN B 1 87 ? -3.892 7.016 24.774 1 48.62 716 ASN B CA 1
ATOM 2332 C C . ASN B 1 87 ? -3.729 5.905 23.717 1 50.71 716 ASN B C 1
ATOM 2333 O O . ASN B 1 87 ? -3.119 4.869 24.015 1 50.95 716 ASN B O 1
ATOM 2338 N N . SER B 1 88 ? -4.276 6.087 22.502 1 52.24 717 SER B N 1
ATOM 2339 C CA . SER B 1 88 ? -4.158 5.074 21.453 1 53.28 717 SER B CA 1
ATOM 2340 C C . SER B 1 88 ? -2.704 4.882 21.003 1 53.39 717 SER B C 1
ATOM 2341 O O . SER B 1 88 ? -2.291 3.757 20.699 1 53.82 717 SER B O 1
ATOM 2344 N N . LEU B 1 89 ? -1.922 5.979 20.989 1 52.56 718 LEU B N 1
ATOM 2345 C CA . LEU B 1 89 ? -0.507 5.945 20.583 1 51.96 718 LEU B CA 1
ATOM 2346 C C . LEU B 1 89 ? 0.396 5.238 21.619 1 49.45 718 LEU B C 1
ATOM 2347 O O . LEU B 1 89 ? 1.437 4.691 21.264 1 49.94 718 LEU B O 1
ATOM 2352 N N . GLY B 1 90 ? 0.008 5.284 22.883 1 46.37 719 GLY B N 1
ATOM 2353 C CA . GLY B 1 90 ? 0.787 4.672 23.95 1 44.01 719 GLY B CA 1
ATOM 2354 C C . GLY B 1 90 ? 0.849 5.556 25.183 1 40.51 719 GLY B C 1
ATOM 2355 O O . GLY B 1 90 ? -0.036 6.384 25.394 1 40.47 719 GLY B O 1
ATOM 2356 N N . ALA B 1 91 ? 1.913 5.423 25.984 1 38.2 720 ALA B N 1
ATOM 2357 C CA . ALA B 1 91 ? 2.068 6.188 27.223 1 36.4 720 ALA B CA 1
ATOM 2358 C C . ALA B 1 91 ? 2.841 7.485 27.028 1 33.72 720 ALA B C 1
ATOM 2359 O O . ALA B 1 91 ? 3.784 7.524 26.248 1 33.02 720 ALA B O 1
ATOM 2361 N N . SER B 1 92 ? 2.459 8.55 27.76 1 31.92 721 SER B N 1
ATOM 2362 C CA . SER B 1 92 ? 3.144 9.828 27.63 1 31.33 721 SER B CA 1
ATOM 2363 C C . SER B 1 92 ? 4.608 9.703 28.066 1 30.69 721 SER B C 1
ATOM 2364 O O . SER B 1 92 ? 4.909 9.086 29.097 1 30.56 721 SER B O 1
ATOM 2367 N N . LEU B 1 93 ? 5.517 10.25 27.258 1 29.71 722 LEU B N 1
ATOM 2368 C CA . LEU B 1 93 ? 6.949 10.171 27.534 1 29.74 722 LEU B CA 1
ATOM 2369 C C . LEU B 1 93 ? 7.395 11.221 28.55 1 29.73 722 LEU B C 1
ATOM 2370 O O . LEU B 1 93 ? 8.243 10.94 29.395 1 29.66 722 LEU B O 1
ATOM 2375 N N . VAL B 1 94 ? 6.844 12.437 28.448 1 29.41 723 VAL B N 1
ATOM 2376 C CA . VAL B 1 94 ? 7.237 13.542 29.315 1 29.99 723 VAL B CA 1
ATOM 2377 C C . VAL B 1 94 ? 6.103 13.877 30.271 1 29.88 723 VAL B C 1
ATOM 2378 O O . VAL B 1 94 ? 4.963 14.085 29.848 1 30.32 723 VAL B O 1
ATOM 2382 N N . ASN B 1 95 ? 6.384 13.81 31.563 1 28.87 724 ASN B N 1
ATOM 2383 C CA . ASN B 1 95 ? 5.337 13.953 32.564 1 28.41 724 ASN B CA 1
ATOM 2384 C C . ASN B 1 95 ? 5.767 14.853 33.698 1 29.35 724 ASN B C 1
ATOM 2385 O O . ASN B 1 95 ? 6.97 15.009 33.957 1 30.06 724 ASN B O 1
ATOM 2390 N N . PHE B 1 96 ? 4.782 15.432 34.377 1 28.95 725 PHE B N 1
ATOM 2391 C CA . PHE B 1 96 ? 5.048 16.268 35.548 1 29.04 725 PHE B CA 1
ATOM 2392 C C . PHE B 1 96 ? 5.451 15.375 36.717 1 29.19 725 PHE B C 1
ATOM 2393 O O . PHE B 1 96 ? 5.09 14.195 36.751 1 28.97 725 PHE B O 1
ATOM 2401 N N . GLN B 1 97 ? 6.202 15.924 37.671 1 29.05 726 GLN B N 1
ATOM 2402 C CA . GLN B 1 97 ? 6.587 15.172 38.863 1 29.57 726 GLN B CA 1
ATOM 2403 C C . GLN B 1 97 ? 6.317 15.984 40.115 1 29.4 726 GLN B C 1
ATOM 2404 O O . GLN B 1 97 ? 6.286 17.224 40.075 1 29.14 726 GLN B O 1
ATOM 2410 N N . LEU B 1 98 ? 6.103 15.28 41.224 1 28.91 727 LEU B N 1
ATOM 2411 C CA . LEU B 1 98 ? 5.892 15.886 42.53 1 28.96 727 LEU B CA 1
ATOM 2412 C C . LEU B 1 98 ? 6.649 15.039 43.515 1 28.24 727 LEU B C 1
ATOM 2413 O O . LEU B 1 98 ? 6.459 13.83 43.526 1 28.51 727 LEU B O 1
ATOM 2418 N N . THR B 1 99 ? 7.468 15.654 44.367 1 27.33 728 THR B N 1
ATOM 2419 C CA . THR B 1 99 ? 8.193 14.913 45.383 1 27.38 728 THR B CA 1
ATOM 2420 C C . THR B 1 99 ? 7.749 15.365 46.757 1 27.86 728 THR B C 1
ATOM 2421 O O . THR B 1 99 ? 7.704 16.567 47.054 1 27.66 728 THR B O 1
ATOM 2425 N N . PHE B 1 100 ? 7.387 14.403 47.593 1 27.5 729 PHE B N 1
ATOM 2426 C CA . PHE B 1 100 ? 6.933 14.667 48.941 1 27.99 729 PHE B CA 1
ATOM 2427 C C . PHE B 1 100 ? 8.103 14.463 49.896 1 28.36 729 PHE B C 1
ATOM 2428 O O . PHE B 1 100 ? 8.703 13.393 49.922 1 29 729 PHE B O 1
ATOM 2436 N N . SER B 1 101 ? 8.475 15.523 50.62 1 27.9 730 SER B N 1
ATOM 2437 C CA . SER B 1 101 ? 9.581 15.507 51.568 1 27.27 730 SER B CA 1
ATOM 2438 C C . SER B 1 101 ? 9.234 16.437 52.731 1 26.35 730 SER B C 1
ATOM 2439 O O . SER B 1 101 ? 9.092 17.628 52.511 1 25.32 730 SER B O 1
ATOM 2442 N N . TRP B 1 102 ? 9.149 15.903 53.957 1 26.08 731 TRP B N 1
ATOM 2443 C CA . TRP B 1 102 ? 8.822 16.728 55.115 1 27.17 731 TRP B CA 1
ATOM 2444 C C . TRP B 1 102 ? 9.885 17.823 55.378 1 27.69 731 TRP B C 1
ATOM 2445 O O . TRP B 1 102 ? 9.476 18.962 55.529 1 27.79 731 TRP B O 1
ATOM 2456 N N . PRO B 1 103 ? 11.214 17.578 55.282 1 27.73 732 PRO B N 1
ATOM 2457 C CA . PRO B 1 103 ? 12.175 18.697 55.438 1 27.73 732 PRO B CA 1
ATOM 2458 C C . PRO B 1 103 ? 11.966 19.803 54.383 1 26.84 732 PRO B C 1
ATOM 2459 O O . PRO B 1 103 ? 12.042 20.994 54.72 1 27.27 732 PRO B O 1
ATOM 2463 N N . MET B 1 104 ? 11.625 19.421 53.135 1 24.62 733 MET B N 1
ATOM 2464 C CA . MET B 1 104 ? 11.356 20.426 52.096 1 24.99 733 MET B CA 1
ATOM 2465 C C . MET B 1 104 ? 10.103 21.244 52.412 1 25.33 733 MET B C 1
ATOM 2466 O O . MET B 1 104 ? 10.033 22.419 52.026 1 26.39 733 MET B O 1
ATOM 2471 N N . SER B 1 105 ? 9.112 20.645 53.112 1 23.93 734 SER B N 1
ATOM 2472 C CA . SER B 1 105 ? 7.907 21.401 53.5 1 23.87 734 SER B CA 1
ATOM 2473 C C . SER B 1 105 ? 8.234 22.59 54.45 1 24.66 734 SER B C 1
ATOM 2474 O O . SER B 1 105 ? 7.368 23.431 54.718 1 24.14 734 SER B O 1
ATOM 2477 N N . LYS B 1 106 ? 9.456 22.627 55.002 1 24.84 735 LYS B N 1
ATOM 2478 C CA . LYS B 1 106 ? 9.9 23.688 55.908 1 26 735 LYS B CA 1
ATOM 2479 C C . LYS B 1 106 ? 10.759 24.75 55.185 1 28.32 735 LYS B C 1
ATOM 2480 O O . LYS B 1 106 ? 11.194 25.706 55.822 1 29.57 735 LYS B O 1
ATOM 2486 N N . VAL B 1 107 ? 11.005 24.579 53.87 1 28.92 736 VAL B N 1
ATOM 2487 C CA . VAL B 1 107 ? 11.786 25.508 53.073 1 29.6 736 VAL B CA 1
ATOM 2488 C C . VAL B 1 107 ? 10.861 26.499 52.365 1 31.33 736 VAL B C 1
ATOM 2489 O O . VAL B 1 107 ? 10.076 26.118 51.507 1 30.71 736 VAL B O 1
ATOM 2493 N N . SER B 1 108 ? 11.022 27.774 52.683 1 33.11 737 SER B N 1
ATOM 2494 C CA . SER B 1 108 ? 10.278 28.843 52.041 1 35.96 737 SER B CA 1
ATOM 2495 C C . SER B 1 108 ? 10.968 29.303 50.738 1 37.54 737 SER B C 1
ATOM 2496 O O . SER B 1 108 ? 12.15 29.009 50.497 1 38.87 737 SER B O 1
ATOM 2499 N N . ALA B 1 109 ? 10.222 29.982 49.88 1 36.98 738 ALA B N 1
ATOM 2500 C CA . ALA B 1 109 ? 10.75 30.556 48.645 1 37.57 738 ALA B CA 1
ATOM 2501 C C . ALA B 1 109 ? 9.951 31.796 48.248 1 37.43 738 ALA B C 1
ATOM 2502 O O . ALA B 1 109 ? 10.498 32.699 47.636 1 37.19 738 ALA B O 1
ATOM 2504 N N . VAL B 1 110 ? 8.65 31.83 48.573 1 37.29 739 VAL B N 1
ATOM 2505 C CA . VAL B 1 110 ? 7.804 32.962 48.244 1 37.8 739 VAL B CA 1
ATOM 2506 C C . VAL B 1 110 ? 8.099 34.055 49.281 1 38.52 739 VAL B C 1
ATOM 2507 O O . VAL B 1 110 ? 7.896 33.832 50.465 1 38.42 739 VAL B O 1
ATOM 2511 N N . GLU B 1 111 ? 8.656 35.191 48.853 1 39.55 740 GLU B N 1
ATOM 2512 C CA . GLU B 1 111 ? 9.028 36.267 49.781 1 40.8 740 GLU B CA 1
ATOM 2513 C C . GLU B 1 111 ? 7.804 37.108 50.079 1 40.37 740 GLU B C 1
ATOM 2514 O O . GLU B 1 111 ? 7.501 37.397 51.248 1 41.66 740 GLU B O 1
ATOM 2520 N N . SER B 1 112 ? 7.113 37.531 49.012 1 38.25 741 SER B N 1
ATOM 2521 C CA . SER B 1 112 ? 5.921 38.343 49.131 1 36.76 741 SER B CA 1
ATOM 2522 C C . SER B 1 112 ? 4.835 37.702 48.279 1 34.95 741 SER B C 1
ATOM 2523 O O . SER B 1 112 ? 5.121 37.042 47.27 1 35.1 741 SER B O 1
ATOM 2526 N N . LEU B 1 113 ? 3.604 37.889 48.691 1 31.97 742 LEU B N 1
ATOM 2527 C CA . LEU B 1 113 ? 2.462 37.378 47.966 1 30 742 LEU B CA 1
ATOM 2528 C C . LEU B 1 113 ? 1.355 38.413 48.06 1 28.83 742 LEU B C 1
ATOM 2529 O O . LEU B 1 113 ? 1.056 38.878 49.149 1 27.98 742 LEU B O 1
ATOM 2534 N N A SER B 1 114 ? 0.775 38.786 46.913 0.37 28.71 743 SER B N 1
ATOM 2535 N N B SER B 1 114 ? 0.767 38.788 46.921 0.63 28.81 743 SER B N 1
ATOM 2536 C CA A SER B 1 114 ? -0.287 39.78 46.837 0.37 29.26 743 SER B CA 1
ATOM 2537 C CA B SER B 1 114 ? -0.318 39.756 46.888 0.63 29.55 743 SER B CA 1
ATOM 2538 C C A SER B 1 114 ? -1.414 39.323 45.919 0.37 29.33 743 SER B C 1
ATOM 2539 C C B SER B 1 114 ? -1.413 39.33 45.929 0.63 29.53 743 SER B C 1
ATOM 2540 O O A SER B 1 114 ? -1.168 38.614 44.944 0.37 29.74 743 SER B O 1
ATOM 2541 O O B SER B 1 114 ? -1.149 38.635 44.945 0.63 30.14 743 SER B O 1
ATOM 2546 N N . ALA B 1 115 ? -2.648 39.739 46.221 1 28.92 744 ALA B N 1
ATOM 2547 C CA . ALA B 1 115 ? -3.806 39.426 45.389 1 28.62 744 ALA B CA 1
ATOM 2548 C C . ALA B 1 115 ? -4.524 40.76 45.108 1 29.27 744 ALA B C 1
ATOM 2549 O O . ALA B 1 115 ? -4.889 41.48 46.045 1 29.4 744 ALA B O 1
ATOM 2551 N N . TYR B 1 116 ? -4.663 41.116 43.832 1 29.11 745 TYR B N 1
ATOM 2552 C CA . TYR B 1 116 ? -5.325 42.364 43.451 1 30.17 745 TYR B CA 1
ATOM 2553 C C . TYR B 1 116 ? -6.52 42.011 42.601 1 31.48 745 TYR B C 1
ATOM 2554 O O . TYR B 1 116 ? -6.375 41.366 41.564 1 31.36 745 TYR B O 1
ATOM 2563 N N . PRO B 1 117 ? -7.708 42.454 43.008 1 33.01 746 PRO B N 1
ATOM 2564 C CA . PRO B 1 117 ? -8.903 42.153 42.214 1 33.7 746 PRO B CA 1
ATOM 2565 C C . PRO B 1 117 ? -9.028 43.113 41.033 1 34.21 746 PRO B C 1
ATOM 2566 O O . PRO B 1 117 ? -9.547 44.215 41.183 1 33.7 746 PRO B O 1
ATOM 2570 N N . LEU B 1 118 ? -8.558 42.698 39.852 1 34.82 747 LEU B N 1
ATOM 2571 C CA . LEU B 1 118 ? -8.649 43.535 38.649 1 36.04 747 LEU B CA 1
ATOM 2572 C C . LEU B 1 118 ? -10.123 43.802 38.284 1 36.69 747 LEU B C 1
ATOM 2573 O O . LEU B 1 118 ? -10.504 44.921 37.904 1 36.89 747 LEU B O 1
ATOM 2578 N N . SER B 1 119 ? -10.952 42.772 38.429 1 36.33 748 SER B N 1
ATOM 2579 C CA . SER B 1 119 ? -12.382 42.864 38.148 1 36.63 748 SER B CA 1
ATOM 2580 C C . SER B 1 119 ? -13.117 41.926 39.115 1 36.36 748 SER B C 1
ATOM 2581 O O . SER B 1 119 ? -12.476 41.216 39.898 1 35.56 748 SER B O 1
ATOM 2584 N N . SER B 1 120 ? -14.456 41.92 39.077 1 37.12 749 SER B N 1
ATOM 2585 C CA . SER B 1 120 ? -15.235 41.043 39.95 1 38.84 749 SER B CA 1
ATOM 2586 C C . SER B 1 120 ? -14.931 39.548 39.698 1 39.89 749 SER B C 1
ATOM 2587 O O . SER B 1 120 ? -15.221 38.713 40.553 1 40.92 749 SER B O 1
ATOM 2590 N N . SER B 1 121 ? -14.367 39.209 38.528 1 39.35 750 SER B N 1
ATOM 2591 C CA . SER B 1 121 ? -14.112 37.833 38.17 1 39.59 750 SER B CA 1
ATOM 2592 C C . SER B 1 121 ? -12.634 37.503 37.89 1 39.18 750 SER B C 1
ATOM 2593 O O . SER B 1 121 ? -12.331 36.403 37.416 1 38.94 750 SER B O 1
ATOM 2603 N N . VAL B 1 123 ? -8.619 37.936 39.491 1 33.22 752 VAL B N 1
ATOM 2604 C CA . VAL B 1 123 ? -7.679 38.31 40.527 1 32.34 752 VAL B CA 1
ATOM 2605 C C . VAL B 1 123 ? -6.264 38.116 39.981 1 31.97 752 VAL B C 1
ATOM 2606 O O . VAL B 1 123 ? -5.936 37.047 39.457 1 31.32 752 VAL B O 1
ATOM 2610 N N . ILE B 1 124 ? -5.436 39.151 40.099 1 31.57 753 ILE B N 1
ATOM 2611 C CA . ILE B 1 124 ? -4.035 39.042 39.726 1 31.28 753 ILE B CA 1
ATOM 2612 C C . ILE B 1 124 ? -3.264 38.68 40.991 1 29.78 753 ILE B C 1
ATOM 2613 O O . ILE B 1 124 ? -3.257 39.438 41.979 1 28.61 753 ILE B O 1
ATOM 2618 N N . LEU B 1 125 ? -2.637 37.523 40.968 1 29.17 754 LEU B N 1
ATOM 2619 C CA . LEU B 1 125 ? -1.782 37.095 42.055 1 29.63 754 LEU B CA 1
ATOM 2620 C C . LEU B 1 125 ? -0.361 37.484 41.651 1 29.34 754 LEU B C 1
ATOM 2621 O O . LEU B 1 125 ? 0.035 37.227 40.514 1 29.8 754 LEU B O 1
ATOM 2626 N N A SER B 1 126 ? 0.395 38.129 42.549 0.43 29.06 755 SER B N 1
ATOM 2627 N N B SER B 1 126 ? 0.401 38.106 42.551 0.57 29.07 755 SER B N 1
ATOM 2628 C CA A SER B 1 126 ? 1.779 38.527 42.274 0.43 29.54 755 SER B CA 1
ATOM 2629 C CA B SER B 1 126 ? 1.782 38.49 42.259 0.57 29.66 755 SER B CA 1
ATOM 2630 C C A SER B 1 126 ? 2.687 38.098 43.418 0.43 30.19 755 SER B C 1
ATOM 2631 C C B SER B 1 126 ? 2.694 38.115 43.417 0.57 30.23 755 SER B C 1
ATOM 2632 O O A SER B 1 126 ? 2.254 38.05 44.57 0.43 30.25 755 SER B O 1
ATOM 2633 O O B SER B 1 126 ? 2.267 38.097 44.573 0.57 30.28 755 SER B O 1
ATOM 2638 N N . TRP B 1 127 ? 3.956 37.799 43.107 1 30.58 756 TRP B N 1
ATOM 2639 C CA . TRP B 1 127 ? 4.9 37.37 44.131 1 30.96 756 TRP B CA 1
ATOM 2640 C C . TRP B 1 127 ? 6.336 37.6 43.723 1 32.18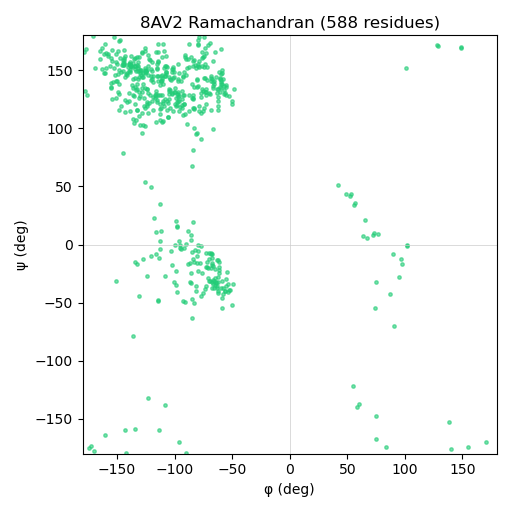 756 TRP B C 1
ATOM 2641 O O . TRP B 1 127 ? 6.613 37.89 42.558 1 32.1 756 TRP B O 1
ATOM 2652 N N . THR B 1 128 ? 7.252 37.484 44.689 1 33.37 757 THR B N 1
ATOM 2653 C CA . THR B 1 128 ? 8.695 37.535 44.464 1 36.16 757 THR B CA 1
ATOM 2654 C C . THR B 1 128 ? 9.253 36.225 45.023 1 38.25 757 THR B C 1
ATOM 2655 O O . THR B 1 128 ? 8.722 35.694 46.007 1 37.25 757 THR B O 1
ATOM 2659 N N . LEU B 1 129 ? 10.308 35.69 44.393 1 40.26 758 LEU B N 1
ATOM 2660 C CA . LEU B 1 129 ? 10.883 34.423 44.835 1 43.1 758 LEU B CA 1
ATOM 2661 C C . LEU B 1 129 ? 12.342 34.524 45.233 1 46.24 758 LEU B C 1
ATOM 2662 O O . LEU B 1 129 ? 13.099 35.313 44.676 1 47.04 758 LEU B O 1
ATOM 2667 N N . SER B 1 130 ? 12.753 33.665 46.147 1 47.74 759 SER B N 1
ATOM 2668 C CA . SER B 1 130 ? 14.15 33.523 46.545 1 49.45 759 SER B CA 1
ATOM 2669 C C . SER B 1 130 ? 14.336 32.023 46.83 1 50.14 759 SER B C 1
ATOM 2670 O O . SER B 1 130 ? 14.221 31.59 47.976 1 50.13 759 SER B O 1
ATOM 2673 N N . PRO B 1 131 ? 14.497 31.202 45.766 1 50.46 760 PRO B N 1
ATOM 2674 C CA . PRO B 1 131 ? 14.617 29.741 45.965 1 50.59 760 PRO B CA 1
ATOM 2675 C C . PRO B 1 131 ? 16.001 29.24 46.403 1 50.77 760 PRO B C 1
ATOM 2676 O O . PRO B 1 131 ? 16.19 28.032 46.584 1 50.35 760 PRO B O 1
ATOM 2680 N N . ASP B 1 132 ? 16.969 30.17 46.553 1 50.73 761 ASP B N 1
ATOM 2681 C CA . ASP B 1 132 ? 18.328 29.906 46.996 1 50.76 761 ASP B CA 1
ATOM 2682 C C . ASP B 1 132 ? 18.986 28.84 46.103 1 49.58 761 ASP B C 1
ATOM 2683 O O . ASP B 1 132 ? 19.021 29.064 44.893 1 49.7 761 ASP B O 1
ATOM 2688 N N . ASP B 1 133 ? 19.455 27.696 46.638 1 48.73 762 ASP B N 1
ATOM 2689 C CA . ASP B 1 133 ? 20.078 26.676 45.792 1 48.28 762 ASP B CA 1
ATOM 2690 C C . ASP B 1 133 ? 19.114 25.573 45.328 1 45.68 762 ASP B C 1
ATOM 2691 O O . ASP B 1 133 ? 19.511 24.732 44.523 1 46.04 762 ASP B O 1
ATOM 2696 N N . TYR B 1 134 ? 17.856 25.59 45.792 1 42.88 763 TYR B N 1
ATOM 2697 C CA . TYR B 1 134 ? 16.868 24.609 45.331 1 41.12 763 TYR B CA 1
ATOM 2698 C C . TYR B 1 134 ? 16.396 24.992 43.93 1 39.12 763 TYR B C 1
ATOM 2699 O O . TYR B 1 134 ? 16.471 26.17 43.55 1 39.35 763 TYR B O 1
ATOM 2708 N N . SER B 1 135 ? 15.953 24.002 43.139 1 36.52 764 SER B N 1
ATOM 2709 C CA . SER B 1 135 ? 15.53 24.286 41.772 1 34.16 764 SER B CA 1
ATOM 2710 C C . SER B 1 135 ? 14.037 24.212 41.649 1 30.7 764 SER B C 1
ATOM 2711 O O . SER B 1 135 ? 13.46 23.129 41.804 1 29.4 764 SER B O 1
ATOM 2714 N N . LEU B 1 136 ? 13.414 25.341 41.33 1 28.24 765 LEU B N 1
ATOM 2715 C CA . LEU B 1 136 ? 11.963 25.401 41.215 1 28.58 765 LEU B CA 1
ATOM 2716 C C . LEU B 1 136 ? 11.495 24.696 39.929 1 29.34 765 LEU B C 1
ATOM 2717 O O . LEU B 1 136 ? 12.055 24.933 38.871 1 31.14 765 LEU B O 1
ATOM 2722 N N . LEU B 1 137 ? 10.506 23.825 40.021 1 28.4 766 LEU B N 1
ATOM 2723 C CA . LEU B 1 137 ? 9.906 23.149 38.875 1 28.41 766 LEU B CA 1
ATOM 2724 C C . LEU B 1 137 ? 8.704 23.998 38.415 1 29.42 766 LEU B C 1
ATOM 2725 O O . LEU B 1 137 ? 8.585 24.33 37.236 1 30.26 766 LEU B O 1
ATOM 2730 N N . TYR B 1 138 ? 7.853 24.395 39.36 1 28.95 767 TYR B N 1
ATOM 2731 C CA . TYR B 1 138 ? 6.672 25.22 39.101 1 29.06 767 TYR B CA 1
ATOM 2732 C C . TYR B 1 138 ? 6.08 25.613 40.446 1 28.45 767 TYR B C 1
ATOM 2733 O O . TYR B 1 138 ? 6.673 25.358 41.495 1 27.49 767 TYR B O 1
ATOM 2742 N N . LEU B 1 139 ? 4.917 26.253 40.414 1 28.37 768 LEU B N 1
ATOM 2743 C CA . LEU B 1 139 ? 4.193 26.595 41.619 1 28.17 768 LEU B CA 1
ATOM 2744 C C . LEU B 1 139 ? 2.756 26.136 41.439 1 27.75 768 LEU B C 1
ATOM 2745 O O . LEU B 1 139 ? 2.312 25.861 40.317 1 27.08 768 LEU B O 1
ATOM 2750 N N . VAL B 1 140 ? 2.033 26.009 42.547 1 26.99 769 VAL B N 1
ATOM 2751 C CA . VAL B 1 140 ? 0.636 25.674 42.495 1 26.41 769 VAL B CA 1
ATOM 2752 C C . VAL B 1 140 ? -0.082 26.681 43.377 1 26.18 769 VAL B C 1
ATOM 2753 O O . VAL B 1 140 ? 0.298 26.848 44.54 1 26.33 769 VAL B O 1
ATOM 2757 N N . ILE B 1 141 ? -1.126 27.332 42.837 1 25.18 770 ILE B N 1
ATOM 2758 C CA . ILE B 1 141 ? -1.963 28.229 43.626 1 25.57 770 ILE B CA 1
ATOM 2759 C C . ILE B 1 141 ? -3.223 27.476 44.029 1 26.13 770 ILE B C 1
ATOM 2760 O O . ILE B 1 141 ? -3.85 26.822 43.189 1 26.11 770 ILE B O 1
ATOM 2765 N N . GLU B 1 142 ? -3.569 27.532 45.32 1 26.45 771 GLU B N 1
ATOM 2766 C CA . GLU B 1 142 ? -4.837 27.049 45.86 1 26.28 771 GLU B CA 1
ATOM 2767 C C . GLU B 1 142 ? -5.611 28.284 46.309 1 27.19 771 GLU B C 1
ATOM 2768 O O . GLU B 1 142 ? -5.032 29.2 46.899 1 27.66 771 GLU B O 1
ATOM 2774 N N . TRP B 1 143 ? -6.916 28.291 46.081 1 27.41 772 TRP B N 1
ATOM 2775 C CA . TRP B 1 143 ? -7.761 29.379 46.568 1 28.3 772 TRP B CA 1
ATOM 2776 C C . TRP B 1 143 ? -9.08 28.819 47.013 1 29.06 772 TRP B C 1
ATOM 2777 O O . TRP B 1 143 ? -9.556 27.833 46.451 1 28.98 772 TRP B O 1
ATOM 2788 N N . LYS B 1 144 ? -9.66 29.428 48.035 1 29.62 773 LYS B N 1
ATOM 2789 C CA . LYS B 1 144 ? -10.935 28.985 48.593 1 31.13 773 LYS B CA 1
ATOM 2790 C C . LYS B 1 144 ? -11.512 30.127 49.442 1 33.54 773 LYS B C 1
ATOM 2791 O O . LYS B 1 144 ? -10.812 31.098 49.729 1 33.19 773 LYS B O 1
ATOM 2797 N N . ILE B 1 145 ? -12.766 30.002 49.861 1 36.1 774 ILE B N 1
ATOM 2798 C CA . ILE B 1 145 ? -13.361 30.97 50.777 1 39.47 774 ILE B CA 1
ATOM 2799 C C . ILE B 1 145 ? -12.786 30.621 52.158 1 42.12 774 ILE B C 1
ATOM 2800 O O . ILE B 1 145 ? -12.753 29.456 52.525 1 41.47 774 ILE B O 1
ATOM 2805 N N . LEU B 1 146 ? -12.272 31.617 52.881 1 44.93 775 LEU B N 1
ATOM 2806 C CA . LEU B 1 146 ? -11.659 31.471 54.198 1 48.21 775 LEU B CA 1
ATOM 2807 C C . LEU B 1 146 ? -12.526 30.645 55.169 1 51.52 775 LEU B C 1
ATOM 2808 O O . LEU B 1 146 ? -13.74 30.827 55.205 1 51.88 775 LEU B O 1
ATOM 2813 N N . ASN B 1 147 ? -11.903 29.687 55.882 1 53.58 776 ASN B N 1
ATOM 2814 C CA . ASN B 1 147 ? -12.522 28.803 56.87 1 56.38 776 ASN B CA 1
ATOM 2815 C C . ASN B 1 147 ? -13.53 27.789 56.298 1 59.1 776 ASN B C 1
ATOM 2816 O O . ASN B 1 147 ? -14.187 27.078 57.079 1 59.44 776 ASN B O 1
ATOM 2821 N N . GLU B 1 148 ? -13.665 27.715 54.957 1 60.41 777 GLU B N 1
ATOM 2822 C CA . GLU B 1 148 ? -14.613 26.774 54.358 1 61.87 777 GLU B CA 1
ATOM 2823 C C . GLU B 1 148 ? -14.106 25.355 54.439 1 62.93 777 GLU B C 1
ATOM 2824 O O . GLU B 1 148 ? -12.908 25.13 54.314 1 63.42 777 GLU B O 1
ATOM 2830 N N . ASP B 1 149 ? -15.011 24.389 54.667 1 63.22 778 ASP B N 1
ATOM 2831 C CA . ASP B 1 149 ? -14.614 22.991 54.769 1 63.92 778 ASP B CA 1
ATOM 2832 C C . ASP B 1 149 ? -13.91 22.494 53.496 1 63.49 778 ASP B C 1
ATOM 2833 O O . ASP B 1 149 ? -12.76 22.066 53.575 1 63.95 778 ASP B O 1
ATOM 2838 N N . ASP B 1 150 ? -14.547 22.637 52.329 1 62.37 779 ASP B N 1
ATOM 2839 C CA . ASP B 1 150 ? -13.92 22.237 51.071 1 61.62 779 ASP B CA 1
ATOM 2840 C C . ASP B 1 150 ? -13.89 23.464 50.115 1 58.97 779 ASP B C 1
ATOM 2841 O O . ASP B 1 150 ? -13.484 24.544 50.551 1 59.22 779 ASP B O 1
ATOM 2846 N N . GLY B 1 151 ? -14.303 23.308 48.855 1 56.06 780 GLY B N 1
ATOM 2847 C CA . GLY B 1 151 ? -14.322 24.407 47.898 1 53.31 780 GLY B CA 1
ATOM 2848 C C . GLY B 1 151 ? -12.959 24.851 47.405 1 49.59 780 GLY B C 1
ATOM 2849 O O . GLY B 1 151 ? -12.862 25.865 46.708 1 50.35 780 GLY B O 1
ATOM 2850 N N . MET B 1 152 ? -11.897 24.098 47.744 1 45.68 781 MET B N 1
ATOM 2851 C CA . MET B 1 152 ? -10.54 24.402 47.297 1 42.6 781 MET B CA 1
ATOM 2852 C C . MET B 1 152 ? -10.466 24.207 45.797 1 39.23 781 MET B C 1
ATOM 2853 O O . MET B 1 152 ? -10.992 23.233 45.253 1 39.39 781 MET B O 1
ATOM 2858 N N . LYS B 1 153 ? -9.859 25.16 45.13 1 35.81 782 LYS B N 1
ATOM 2859 C CA . LYS B 1 153 ? -9.6 25.082 43.704 1 33.9 782 LYS B CA 1
ATOM 2860 C C . LYS B 1 153 ? -8.096 25.282 43.542 1 31.92 782 LYS B C 1
ATOM 2861 O O . LYS B 1 153 ? -7.479 26.001 44.339 1 31.27 782 LYS B O 1
ATOM 2867 N N . TRP B 1 154 ? -7.508 24.649 42.526 1 30.71 783 TRP B N 1
ATOM 2868 C CA . TRP B 1 154 ? -6.074 24.799 42.303 1 30.06 783 TRP B CA 1
ATOM 2869 C C . TRP B 1 154 ? -5.714 24.958 40.83 1 28.91 783 TRP B C 1
ATOM 2870 O O . TRP B 1 154 ? -6.413 24.457 39.953 1 27.85 783 TRP B O 1
ATOM 2881 N N . LEU B 1 155 ? -4.583 25.617 40.57 1 28.33 784 LEU B N 1
ATOM 2882 C CA . LEU B 1 155 ? -4.059 25.758 39.223 1 28.37 784 LEU B CA 1
ATOM 2883 C C . LEU B 1 155 ? -2.529 25.68 39.289 1 27.81 784 LEU B C 1
ATOM 2884 O O . LEU B 1 155 ? -1.925 26.153 40.254 1 27.38 784 LEU B O 1
ATOM 2889 N N A ARG B 1 156 ? -1.911 25.083 38.27 0.53 27.56 785 ARG B N 1
ATOM 2890 N N B ARG B 1 156 ? -1.895 25.079 38.27 0.47 27.53 785 ARG B N 1
ATOM 2891 C CA A ARG B 1 156 ? -0.46 25.036 38.205 0.53 27.98 785 ARG B CA 1
ATOM 2892 C CA B ARG B 1 156 ? -0.436 25.009 38.219 0.47 27.91 785 ARG B CA 1
ATOM 2893 C C A ARG B 1 156 ? 0.015 26.343 37.567 0.53 29.21 785 ARG B C 1
ATOM 2894 C C B ARG B 1 156 ? 0.082 26.264 37.515 0.47 29.18 785 ARG B C 1
ATOM 2895 O O A ARG B 1 156 ? -0.589 26.836 36.605 0.53 29.64 785 ARG B O 1
ATOM 2896 O O B ARG B 1 156 ? -0.41 26.626 36.438 0.47 29.65 785 ARG B O 1
ATOM 2911 N N . ILE B 1 157 ? 1.076 26.921 38.117 1 28.92 786 ILE B N 1
ATOM 2912 C CA . ILE B 1 157 ? 1.647 28.146 37.604 1 29.26 786 ILE B CA 1
ATOM 2913 C C . ILE B 1 157 ? 3.035 27.828 37.104 1 31.67 786 ILE B C 1
ATOM 2914 O O . ILE B 1 157 ? 3.809 27.172 37.809 1 31.83 786 ILE B O 1
ATOM 2919 N N . PRO B 1 158 ? 3.366 28.238 35.869 1 33.38 787 PRO B N 1
ATOM 2920 C CA . PRO B 1 158 ? 4.725 27.98 35.371 1 34.35 787 PRO B CA 1
ATOM 2921 C C . PRO B 1 158 ? 5.74 28.747 36.22 1 35.3 787 PRO B C 1
ATOM 2922 O O . PRO B 1 158 ? 5.452 29.851 36.668 1 35.49 787 PRO B O 1
ATOM 2926 N N . SER B 1 159 ? 6.918 28.165 36.459 1 36.55 788 SER B N 1
ATOM 2927 C CA . SER B 1 159 ? 7.914 28.804 37.326 1 38.23 788 SER B CA 1
ATOM 2928 C C . SER B 1 159 ? 8.535 30.108 36.757 1 38.05 788 SER B C 1
ATOM 2929 O O . SER B 1 159 ? 9.131 30.876 37.513 1 38.38 788 SER B O 1
ATOM 2932 N N . ASN B 1 160 ? 8.376 30.369 35.444 1 36.81 789 ASN B N 1
ATOM 2933 C CA . ASN B 1 160 ? 8.969 31.556 34.825 1 36.62 789 ASN B CA 1
ATOM 2934 C C . ASN B 1 160 ? 8.232 32.857 35.085 1 36.88 789 ASN B C 1
ATOM 2935 O O . ASN B 1 160 ? 8.787 33.916 34.814 1 37.89 789 ASN B O 1
ATOM 2940 N N . VAL B 1 161 ? 6.974 32.789 35.547 1 35.95 790 VAL B N 1
ATOM 2941 C CA . VAL B 1 161 ? 6.201 34.004 35.76 1 35.83 790 VAL B CA 1
ATOM 2942 C C . VAL B 1 161 ? 6.235 34.467 37.214 1 35.68 790 VAL B C 1
ATOM 2943 O O . VAL B 1 161 ? 6.489 33.682 38.12 1 34.57 790 VAL B O 1
ATOM 2947 N N . LYS B 1 162 ? 6.025 35.761 37.415 1 36.87 791 LYS B N 1
ATOM 2948 C CA . LYS B 1 162 ? 5.904 36.405 38.734 1 37.7 791 LYS B CA 1
ATOM 2949 C C . LYS B 1 162 ? 4.461 36.934 38.959 1 37.03 791 LYS B C 1
ATOM 2950 O O . LYS B 1 162 ? 4.207 3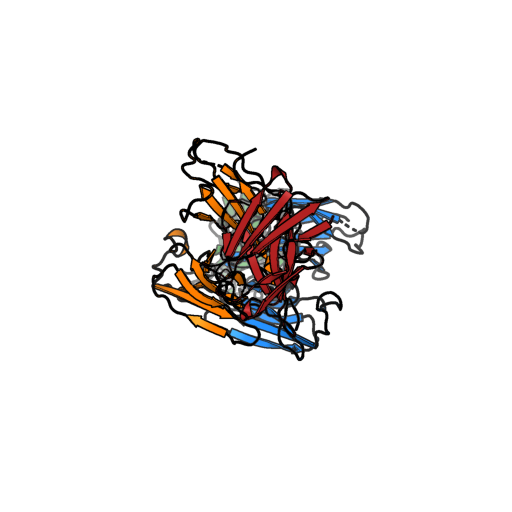7.597 39.958 1 37.36 791 LYS B O 1
ATOM 2956 N N . LYS B 1 163 ? 3.538 36.705 38.017 1 35.98 792 LYS B N 1
ATOM 2957 C CA . LYS B 1 163 ? 2.132 37.092 38.166 1 35.59 792 LYS B CA 1
ATOM 2958 C C . LYS B 1 163 ? 1.259 36.043 37.478 1 34.64 792 LYS B C 1
ATOM 2959 O O . LYS B 1 163 ? 1.713 35.356 36.556 1 34.61 792 LYS B O 1
ATOM 2965 N N . PHE B 1 164 ? 0.016 35.915 37.924 1 33.48 793 PHE B N 1
ATOM 2966 C CA . PHE B 1 164 ? -0.892 34.916 37.384 1 33.81 793 PHE B CA 1
ATOM 2967 C C . PHE B 1 164 ? -2.345 35.351 37.583 1 34.6 793 PHE B C 1
ATOM 2968 O O . PHE B 1 164 ? -2.71 35.797 38.666 1 34.58 793 PHE B O 1
ATOM 2976 N N . TYR B 1 165 ? -3.163 35.212 36.544 1 35.48 794 TYR B N 1
ATOM 2977 C CA . TYR B 1 165 ? -4.569 35.578 36.587 1 36.87 794 TYR B CA 1
ATOM 2978 C C . TYR B 1 165 ? -5.411 34.388 36.995 1 36.8 794 TYR B C 1
ATOM 2979 O O . TYR B 1 165 ? -5.321 33.321 36.383 1 36.95 794 TYR B O 1
ATOM 2988 N N . ILE B 1 166 ? -6.267 34.586 37.995 1 35.97 795 ILE B N 1
ATOM 2989 C CA . ILE B 1 166 ? -7.19 33.575 38.45 1 36.13 795 ILE B CA 1
ATOM 2990 C C . ILE B 1 166 ? -8.59 34.064 38.071 1 37.18 795 ILE B C 1
ATOM 2991 O O . ILE B 1 166 ? -9.021 35.119 38.538 1 35.98 795 ILE B O 1
ATOM 2996 N N . HIS B 1 167 ? -9.278 33.319 37.206 1 38.74 796 HIS B N 1
ATOM 2997 C CA . HIS B 1 167 ? -10.636 33.645 36.812 1 41.52 796 HIS B CA 1
ATOM 2998 C C . HIS B 1 167 ? -11.587 32.816 37.683 1 42.69 796 HIS B C 1
ATOM 2999 O O . HIS B 1 167 ? -11.495 31.589 37.693 1 42.57 796 HIS B O 1
ATOM 3006 N N . ASP B 1 168 ? -12.505 33.473 38.39 1 43.47 797 ASP B N 1
ATOM 3007 C CA . ASP B 1 168 ? -13.51 32.812 39.225 1 45.19 797 ASP B CA 1
ATOM 3008 C C . ASP B 1 168 ? -14.621 33.824 39.592 1 47.62 797 ASP B C 1
ATOM 3009 O O . ASP B 1 168 ? -14.445 35.021 39.373 1 48.32 797 ASP B O 1
ATOM 3014 N N . ASN B 1 169 ? -15.764 33.359 40.117 1 48.49 798 ASN B N 1
ATOM 3015 C CA . ASN B 1 169 ? -16.832 34.273 40.515 1 50.1 798 ASN B CA 1
ATOM 3016 C C . ASN B 1 169 ? -16.531 34.793 41.926 1 50.2 798 ASN B C 1
ATOM 3017 O O . ASN B 1 169 ? -17.071 34.263 42.886 1 50.74 798 ASN B O 1
ATOM 3022 N N . PHE B 1 170 ? -15.657 35.807 42.061 1 49.5 799 PHE B N 1
ATOM 3023 C CA . PHE B 1 170 ? -15.318 36.355 43.384 1 49.3 799 PHE B CA 1
ATOM 3024 C C . PHE B 1 170 ? -16.452 37.201 44.005 1 50.73 799 PHE B C 1
ATOM 3025 O O . PHE B 1 170 ? -16.908 38.194 43.425 1 50.73 799 PHE B O 1
ATOM 3033 N N . ILE B 1 171 ? -16.912 36.781 45.187 1 51.51 800 ILE B N 1
ATOM 3034 C CA . ILE B 1 171 ? -18.023 37.416 45.896 1 52.64 800 ILE B CA 1
ATOM 3035 C C . ILE B 1 171 ? -17.525 38.464 46.901 1 52.43 800 ILE B C 1
ATOM 3036 O O . ILE B 1 171 ? -16.723 38.151 47.777 1 51.95 800 ILE B O 1
ATOM 3041 N N . PRO B 1 172 ? -18.016 39.712 46.809 1 52.45 801 PRO B N 1
ATOM 3042 C CA . PRO B 1 172 ? -17.54 40.761 47.731 1 52.63 801 PRO B CA 1
ATOM 3043 C C . PRO B 1 172 ? -17.812 40.511 49.219 1 52.78 801 PRO B C 1
ATOM 3044 O O . PRO B 1 172 ? -17.094 41.044 50.067 1 53.5 801 PRO B O 1
ATOM 3048 N N . ILE B 1 173 ? -18.836 39.712 49.542 1 51.85 802 ILE B N 1
ATOM 3049 C CA . ILE B 1 173 ? -19.138 39.404 50.936 1 52.3 802 ILE B CA 1
ATOM 3050 C C . ILE B 1 173 ? -18.23 38.298 51.509 1 51.3 802 ILE B C 1
ATOM 3051 O O . ILE B 1 173 ? -18.157 38.154 52.726 1 52.24 802 ILE B O 1
ATOM 3056 N N . GLU B 1 174 ? -17.53 37.539 50.649 1 48.97 803 GLU B N 1
ATOM 3057 C CA . GLU B 1 174 ? -16.664 36.452 51.079 1 47.4 803 GLU B CA 1
ATOM 3058 C C . GLU B 1 174 ? -15.197 36.848 51.092 1 45.29 803 GLU B C 1
ATOM 3059 O O . GLU B 1 174 ? -14.739 37.584 50.22 1 44.98 803 GLU B O 1
ATOM 3065 N N . LYS B 1 175 ? -14.455 36.329 52.069 1 43.07 804 LYS B N 1
ATOM 3066 C CA . LYS B 1 175 ? -13.017 36.554 52.118 1 41.59 804 LYS B CA 1
ATOM 3067 C C . LYS B 1 175 ? -12.392 35.326 51.476 1 38.71 804 LYS B C 1
ATOM 3068 O O . LYS B 1 175 ? -12.794 34.201 51.783 1 38.71 804 LYS B O 1
ATOM 3074 N N . TYR B 1 176 ? -11.473 35.537 50.556 1 36.65 805 TYR B N 1
ATOM 3075 C CA . TYR B 1 176 ? -10.801 34.44 49.883 1 35.76 805 TYR B CA 1
ATOM 3076 C C . TYR B 1 176 ? -9.418 34.256 50.47 1 34.71 805 TYR B C 1
ATOM 3077 O O . TYR B 1 176 ? -8.802 35.222 50.915 1 35.61 805 TYR B O 1
ATOM 3086 N N . GLN B 1 177 ? -8.936 33.016 50.487 1 31.84 806 GLN B N 1
ATOM 3087 C CA . GLN B 1 177 ? -7.62 32.68 50.985 1 30.63 806 GLN B CA 1
ATOM 3088 C C . GLN B 1 177 ? -6.837 32.136 49.806 1 29.85 806 GLN B C 1
ATOM 3089 O O . GLN B 1 177 ? -7.327 31.243 49.107 1 29.96 806 GLN B O 1
ATOM 3095 N N . PHE B 1 178 ? -5.629 32.663 49.58 1 28.47 807 PHE B N 1
ATOM 3096 C CA . PHE B 1 178 ? -4.784 32.249 48.469 1 28.07 807 PHE B CA 1
ATOM 3097 C C . PHE B 1 178 ? -3.509 31.644 49.051 1 27.41 807 PHE B C 1
ATOM 3098 O O . PHE B 1 178 ? -2.834 32.287 49.855 1 27.24 807 PHE B O 1
ATOM 3106 N N . SER B 1 179 ? -3.177 30.419 48.644 1 26.12 808 SER B N 1
ATOM 3107 C CA . SER B 1 179 ? -1.978 29.735 49.147 1 25.82 808 SER B CA 1
ATOM 3108 C C . SER B 1 179 ? -1.084 29.352 47.979 1 26.83 808 SER B C 1
ATOM 3109 O O . SER B 1 179 ? -1.472 28.483 47.194 1 28.41 808 SER B O 1
ATOM 3112 N N . LEU B 1 180 ? 0.103 29.964 47.861 1 25.5 809 LEU B N 1
ATOM 3113 C CA . LEU B 1 180 ? 1.005 29.664 46.753 1 25.44 809 LEU B CA 1
ATOM 3114 C C . LEU B 1 180 ? 2.097 28.697 47.22 1 24.79 809 LEU B C 1
ATOM 3115 O O . LEU B 1 180 ? 2.846 29.005 48.153 1 23.69 809 LEU B O 1
ATOM 3120 N N . TYR B 1 181 ? 2.178 27.545 46.574 1 23.93 810 TYR B N 1
ATOM 3121 C CA . TYR B 1 181 ? 3.158 26.523 46.914 1 24.28 810 TYR B CA 1
ATOM 3122 C C . TYR B 1 181 ? 4.272 26.472 45.887 1 25.87 810 TYR B C 1
ATOM 3123 O O . TYR B 1 181 ? 4.004 26.117 44.741 1 25.95 810 TYR B O 1
ATOM 3132 N N . PRO B 1 182 ? 5.535 26.671 46.295 1 26.42 811 PRO B N 1
ATOM 3133 C CA . PRO B 1 182 ? 6.639 26.454 45.347 1 26.21 811 PRO B CA 1
ATOM 3134 C C . PRO B 1 182 ? 6.908 24.937 45.272 1 25.38 811 PRO B C 1
ATOM 3135 O O . PRO B 1 182 ? 6.919 24.256 46.3 1 25.15 811 PRO B O 1
ATOM 3139 N N . VAL B 1 183 ? 7.104 24.404 44.063 1 24.34 812 VAL B N 1
ATOM 3140 C CA . VAL B 1 183 ? 7.366 22.985 43.895 1 24.2 812 VAL B CA 1
ATOM 3141 C C . VAL B 1 183 ? 8.789 22.897 43.395 1 25.24 812 VAL B C 1
ATOM 3142 O O . VAL B 1 183 ? 9.069 23.283 42.254 1 25.31 812 VAL B O 1
ATOM 3146 N N . PHE B 1 184 ? 9.695 22.466 44.25 1 25.16 813 PHE B N 1
ATOM 3147 C CA . PHE B 1 184 ? 11.083 22.289 43.862 1 26.37 813 PHE B CA 1
ATOM 3148 C C . PHE B 1 184 ? 11.303 20.871 43.367 1 25.99 813 PHE B C 1
ATOM 3149 O O . PHE B 1 184 ? 10.568 19.955 43.743 1 25.06 813 PHE B O 1
ATOM 3157 N N . MET B 1 185 ? 12.419 20.649 42.65 1 26.79 814 MET B N 1
ATOM 3158 C CA . MET B 1 185 ? 12.863 19.316 42.237 1 27.64 814 MET B CA 1
ATOM 3159 C C . MET B 1 185 ? 13.013 18.432 43.506 1 27.37 814 MET B C 1
ATOM 3160 O O . MET B 1 185 ? 12.597 17.28 43.493 1 28.15 814 MET B O 1
ATOM 3165 N N . GLU B 1 186 ? 13.552 19.031 44.598 1 26.2 815 GLU B N 1
ATOM 3166 C CA . GLU B 1 186 ? 13.819 18.393 45.878 1 26.69 815 GLU B CA 1
ATOM 3167 C C . GLU B 1 186 ? 12.526 18.08 46.68 1 27.15 815 GLU B C 1
ATOM 3168 O O . GLU B 1 186 ? 12.545 17.232 47.562 1 28.02 815 GLU B O 1
ATOM 3174 N N . GLY B 1 187 ? 11.413 18.742 46.347 1 26.16 816 GLY B N 1
ATOM 3175 C CA . GLY B 1 187 ? 10.145 18.5 47.007 1 25.78 816 GLY B CA 1
ATOM 3176 C C . GLY B 1 187 ? 9.248 19.726 47.079 1 25.39 816 GLY B C 1
ATOM 3177 O O . GLY B 1 187 ? 9.676 20.849 46.771 1 24.98 816 GLY B O 1
ATOM 3178 N N . VAL B 1 188 ? 7.989 19.512 47.473 1 24.72 817 VAL B N 1
ATOM 3179 C CA . VAL B 1 188 ? 7.039 20.605 47.628 1 25.59 817 VAL B CA 1
ATOM 3180 C C . VAL B 1 188 ? 7.472 21.444 48.827 1 25.38 817 VAL B C 1
ATOM 3181 O O . VAL B 1 188 ? 7.787 20.891 49.889 1 26.71 817 VAL B O 1
ATOM 3185 N N . GLY B 1 189 ? 7.569 22.742 48.626 1 23.84 818 GLY B N 1
ATOM 3186 C CA . GLY B 1 189 ? 8.036 23.648 49.662 1 23.72 818 GLY B CA 1
ATOM 3187 C C . GLY B 1 189 ? 6.955 24.22 50.555 1 24.57 818 GLY B C 1
ATOM 3188 O O . GLY B 1 189 ? 5.779 23.86 50.444 1 25.46 818 GLY B O 1
ATOM 3189 N N . LYS B 1 190 ? 7.376 25.056 51.503 1 23.67 819 LYS B N 1
ATOM 3190 C CA . LYS B 1 190 ? 6.483 25.735 52.406 1 24.69 819 LYS B CA 1
ATOM 3191 C C . LYS B 1 190 ? 5.701 26.792 51.608 1 24.83 819 LYS B C 1
ATOM 3192 O O . LYS B 1 190 ? 6.313 27.57 50.866 1 25.46 819 LYS B O 1
ATOM 3198 N N . PRO B 1 191 ? 4.368 26.846 51.725 1 24.17 820 PRO B N 1
ATOM 3199 C CA . PRO B 1 191 ? 3.629 27.873 50.983 1 23.9 820 PRO B CA 1
ATOM 3200 C C . PRO B 1 191 ? 3.683 29.245 51.677 1 24.02 820 PRO B C 1
ATOM 3201 O O . PRO B 1 191 ? 4.139 29.372 52.809 1 22.42 820 PRO B O 1
ATOM 3205 N N . LYS B 1 192 ? 3.18 30.26 50.989 1 25.15 821 LYS B N 1
ATOM 3206 C CA . LYS B 1 192 ? 2.903 31.588 51.515 1 26.23 821 LYS B CA 1
ATOM 3207 C C . LYS B 1 192 ? 1.376 31.715 51.384 1 25.99 821 LYS B C 1
ATOM 3208 O O . LYS B 1 192 ? 0.816 31.394 50.326 1 25.96 821 LYS B O 1
ATOM 3214 N N . ILE B 1 193 ? 0.701 32.067 52.473 1 25.97 822 ILE B N 1
ATOM 3215 C CA . ILE B 1 193 ? -0.766 32.141 52.456 1 26.73 822 ILE B CA 1
ATOM 3216 C C . ILE B 1 193 ? -1.253 33.532 52.815 1 27.2 822 ILE B C 1
ATOM 3217 O O . ILE B 1 193 ? -0.855 34.071 53.841 1 27.18 822 ILE B O 1
ATOM 3222 N N . ILE B 1 194 ? -2.137 34.11 51.99 1 27.35 823 ILE B N 1
ATOM 3223 C CA . ILE B 1 194 ? -2.718 35.416 52.296 1 29.37 823 ILE B CA 1
ATOM 3224 C C . ILE B 1 194 ? -4.245 35.301 52.302 1 30.55 823 ILE B C 1
ATOM 3225 O O . ILE B 1 194 ? -4.809 34.427 51.642 1 29.93 823 ILE B O 1
ATOM 3230 N N . ASN B 1 195 ? -4.888 36.132 53.113 1 32.15 824 ASN B N 1
ATOM 3231 C CA . ASN B 1 195 ? -6.332 36.207 53.26 1 34.56 824 ASN B CA 1
ATOM 3232 C C . ASN B 1 195 ? -6.754 37.565 52.696 1 36.03 824 ASN B C 1
ATOM 3233 O O . ASN B 1 195 ? -6.315 38.602 53.193 1 36.36 824 ASN B O 1
ATOM 3238 N N . GLY B 1 196 ? -7.612 37.553 51.7 1 36.65 825 GLY B N 1
ATOM 3239 C CA . GLY B 1 196 ? -8.14 38.764 51.091 1 37.57 825 GLY B CA 1
ATOM 3240 C C . GLY B 1 196 ? -7.187 39.523 50.182 1 38.57 825 GLY B C 1
ATOM 3241 O O . GLY B 1 196 ? -6.112 39.023 49.849 1 39.04 825 GLY B O 1
ATOM 3242 N N . PHE B 1 197 ? -7.557 40.772 49.828 1 38.28 826 PHE B N 1
ATOM 3243 C CA . PHE B 1 197 ? -6.822 41.667 48.918 1 40.29 826 PHE B CA 1
ATOM 3244 C C . PHE B 1 197 ? -6.166 42.876 49.654 1 44.76 826 PHE B C 1
ATOM 3245 O O . PHE B 1 197 ? -6.544 43.164 50.789 1 45.6 826 PHE B O 1
ATOM 3253 N N . THR B 1 198 ? -5.231 43.621 49 1 46.8 827 THR B N 1
ATOM 3254 C CA . THR B 1 198 ? -4.582 44.78 49.654 1 48.56 827 THR B CA 1
ATOM 3255 C C . THR B 1 198 ? -4.65 46.092 48.843 1 50.23 827 THR B C 1
ATOM 3256 O O . THR B 1 198 ? -4.71 47.201 49.407 1 51.06 827 THR B O 1
ATOM 3260 N N . GLN C 2 4 ? 3.877 40.424 0.93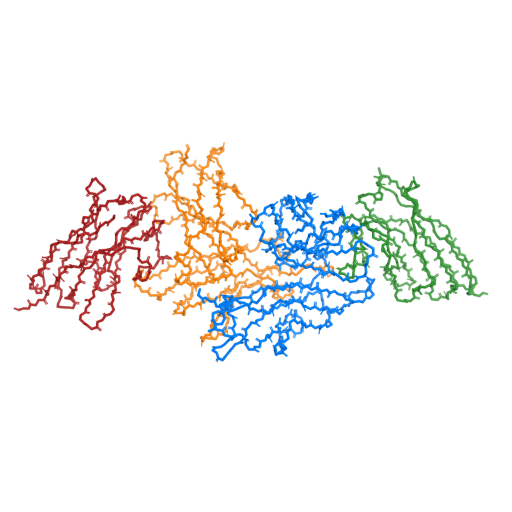 1 59.35 4 GLN C N 1
ATOM 3261 C CA . GLN C 2 4 ? 3.784 39.051 0.446 1 59.23 4 GLN C CA 1
ATOM 3262 C C . GLN C 2 4 ? 5.155 38.406 0.399 1 57.58 4 GLN C C 1
ATOM 3263 O O . GLN C 2 4 ? 6.057 38.876 -0.309 1 58.46 4 GLN C O 1
ATOM 3269 N N . VAL C 2 5 ? 5.312 37.314 1.139 1 55.13 5 VAL C N 1
ATOM 3270 C CA . VAL C 2 5 ? 6.576 36.597 1.157 1 53.17 5 VAL C CA 1
ATOM 3271 C C . VAL C 2 5 ? 6.717 35.803 -0.121 1 49.87 5 VAL C C 1
ATOM 3272 O O . VAL C 2 5 ? 5.767 35.142 -0.553 1 50.17 5 VAL C O 1
ATOM 3276 N N . GLN C 2 6 ? 7.896 35.88 -0.736 1 46.35 6 GLN C N 1
ATOM 3277 C CA . GLN C 2 6 ? 8.155 35.135 -1.937 1 43.73 6 GLN C CA 1
ATOM 3278 C C . GLN C 2 6 ? 9.623 34.752 -2.001 1 39.86 6 GLN C C 1
ATOM 3279 O O . GLN C 2 6 ? 10.5 35.541 -1.654 1 39.46 6 GLN C O 1
ATOM 3285 N N . LEU C 2 7 ? 9.874 33.525 -2.408 1 36.71 7 LEU C N 1
ATOM 3286 C CA . LEU C 2 7 ? 11.204 33.007 -2.668 1 34.7 7 LEU C CA 1
ATOM 3287 C C . LEU C 2 7 ? 11.165 32.506 -4.107 1 33.13 7 LEU C C 1
ATOM 3288 O O . LEU C 2 7 ? 10.198 31.844 -4.496 1 32.62 7 LEU C O 1
ATOM 3293 N N . GLN C 2 8 ? 12.177 32.852 -4.9 1 31.85 8 GLN C N 1
ATOM 3294 C CA . GLN C 2 8 ? 12.213 32.409 -6.285 1 32.31 8 GLN C CA 1
ATOM 3295 C C . GLN C 2 8 ? 13.547 31.841 -6.721 1 31.32 8 GLN C C 1
ATOM 3296 O O . GLN C 2 8 ? 14.53 32.575 -6.826 1 31.07 8 GLN C O 1
ATOM 3302 N N . GLU C 2 9 ? 13.555 30.558 -7.067 1 30.36 9 GLU C N 1
ATOM 3303 C CA . GLU C 2 9 ? 14.779 29.92 -7.552 1 29.52 9 GLU C CA 1
ATOM 3304 C C . GLU C 2 9 ? 14.952 30.201 -9.05 1 29.81 9 GLU C C 1
ATOM 3305 O O . GLU C 2 9 ? 13.997 30.468 -9.779 1 29.42 9 GLU C O 1
ATOM 3311 N N . SER C 2 10 ? 16.181 30.081 -9.508 1 30.06 10 SER C N 1
ATOM 3312 C CA . SER C 2 10 ? 16.544 30.167 -10.904 1 30.93 10 SER C CA 1
ATOM 3313 C C . SER C 2 10 ? 17.933 29.526 -11.06 1 31.73 10 SER C C 1
ATOM 3314 O O . SER C 2 10 ? 18.635 29.276 -10.061 1 31.09 10 SER C O 1
ATOM 3317 N N . GLY C 2 11 ? 18.286 29.216 -12.3 1 32.94 11 GLY C N 1
ATOM 3318 C CA . GLY C 2 11 ? 19.591 28.656 -12.594 1 34.88 11 GLY C CA 1
ATOM 3319 C C . GLY C 2 11 ? 19.636 27.166 -12.838 1 36.34 11 GLY C C 1
ATOM 3320 O O . GLY C 2 11 ? 20.719 26.627 -13.083 1 37.79 11 GLY C O 1
ATOM 3321 N N . GLY C 2 12 ? 18.494 26.498 -12.747 1 36.15 12 GLY C N 1
ATOM 3322 C CA . GLY C 2 12 ? 18.443 25.072 -13.015 1 37.07 12 GLY C CA 1
ATOM 3323 C C . GLY C 2 12 ? 18.58 24.783 -14.504 1 38.07 12 GLY C C 1
ATOM 3324 O O . GLY C 2 12 ? 18.422 25.669 -15.355 1 38.58 12 GLY C O 1
ATOM 3325 N N . GLY C 2 13 ? 18.852 23.535 -14.817 1 38.06 13 GLY C N 1
ATOM 3326 C CA . GLY C 2 13 ? 18.968 23.094 -16.194 1 39.13 13 GLY C CA 1
ATOM 3327 C C . GLY C 2 13 ? 19.498 21.687 -16.307 1 39.81 13 GLY C C 1
ATOM 3328 O O . GLY C 2 13 ? 19.617 20.962 -15.308 1 38.73 13 GLY C O 1
ATOM 3329 N N . LEU C 2 14 ? 19.814 21.307 -17.534 1 41.14 14 LEU C N 1
ATOM 3330 C CA . LEU C 2 14 ? 20.362 20.001 -17.863 1 43.11 14 LEU C CA 1
ATOM 3331 C C . LEU C 2 14 ? 21.881 20.143 -17.947 1 43.12 14 LEU C C 1
ATOM 3332 O O . LEU C 2 14 ? 22.366 21.028 -18.655 1 44.41 14 LEU C O 1
ATOM 3337 N N . VAL C 2 15 ? 22.63 19.272 -17.26 1 41.26 15 VAL C N 1
ATOM 3338 C CA . VAL C 2 15 ? 24.096 19.273 -17.31 1 41.09 15 VAL C CA 1
ATOM 3339 C C . VAL C 2 15 ? 24.647 17.862 -17.487 1 39.98 15 VAL C C 1
ATOM 3340 O O . VAL C 2 15 ? 24.005 16.885 -17.093 1 40.28 15 VAL C O 1
ATOM 3344 N N . GLN C 2 16 ? 25.835 17.749 -18.078 1 38.43 16 GLN C N 1
ATOM 3345 C CA . GLN C 2 16 ? 26.501 16.454 -18.206 1 37.7 16 GLN C CA 1
ATOM 3346 C C . GLN C 2 16 ? 27.16 16.142 -16.859 1 35.55 16 GLN C C 1
ATOM 3347 O O . GLN C 2 16 ? 27.539 17.063 -16.119 1 34.5 16 GLN C O 1
ATOM 3353 N N . PRO C 2 17 ? 27.383 14.849 -16.541 1 34.96 17 PRO C N 1
ATOM 3354 C CA . PRO C 2 17 ? 28.109 14.518 -15.302 1 33.95 17 PRO C CA 1
ATOM 3355 C C . PRO C 2 17 ? 29.503 15.163 -15.319 1 31.96 17 PRO C C 1
ATOM 3356 O O . PRO C 2 17 ? 30.16 15.24 -16.371 1 31.08 17 PRO C O 1
ATOM 3360 N N . GLY C 2 18 ? 29.886 15.707 -14.18 1 31.35 18 GLY C N 1
ATOM 3361 C CA . GLY C 2 18 ? 31.135 16.435 -14.014 1 31.67 18 GLY C CA 1
ATOM 3362 C C . GLY C 2 18 ? 30.972 17.944 -14.125 1 31.4 18 GLY C C 1
ATOM 3363 O O . GLY C 2 18 ? 31.848 18.696 -13.703 1 32.42 18 GLY C O 1
ATOM 3364 N N . GLY C 2 19 ? 29.855 18.393 -14.679 1 29.9 19 GLY C N 1
ATOM 3365 C CA . GLY C 2 19 ? 29.611 19.806 -14.894 1 29.1 19 GLY C CA 1
ATOM 3366 C C . GLY C 2 19 ? 29.201 20.602 -13.67 1 27.56 19 GLY C C 1
ATOM 3367 O O . GLY C 2 19 ? 29.092 20.076 -12.557 1 26.32 19 GLY C O 1
ATOM 3368 N N A SER C 2 20 ? 28.984 21.896 -13.885 0.26 27.23 20 SER C N 1
ATOM 3369 N N B SER C 2 20 ? 29.01 21.895 -13.87 0.74 27.17 20 SER C N 1
ATOM 3370 C CA A SER C 2 20 ? 28.627 22.797 -12.809 0.26 27.37 20 SER C CA 1
ATOM 3371 C CA B SER C 2 20 ? 28.647 22.799 -12.796 0.74 27.19 20 SER C CA 1
ATOM 3372 C C A SER C 2 20 ? 27.426 23.667 -13.132 0.26 27.7 20 SER C C 1
ATOM 3373 C C B SER C 2 20 ? 27.38 23.582 -13.136 0.74 27.75 20 SER C C 1
ATOM 3374 O O A SER C 2 20 ? 27.234 24.08 -14.275 0.26 27.91 20 SER C O 1
ATOM 3375 O O B SER C 2 20 ? 27.103 23.858 -14.305 0.74 28.23 20 SER C O 1
ATOM 3380 N N . LEU C 2 21 ? 26.646 23.986 -12.101 1 27.63 21 LEU C N 1
ATOM 3381 C CA . LEU C 2 21 ? 25.48 24.856 -12.215 1 27.96 21 LEU C CA 1
ATOM 3382 C C . LEU C 2 21 ? 25.547 25.772 -10.983 1 27.56 21 LEU C C 1
ATOM 3383 O O . LEU C 2 21 ? 26.115 25.386 -9.951 1 29.07 21 LEU C O 1
ATOM 3388 N N A ARG C 2 22 ? 24.944 26.947 -11.074 0.63 26.62 22 ARG C N 1
ATOM 3389 N N B ARG C 2 22 ? 24.962 26.968 -11.068 0.37 26.75 22 ARG C N 1
ATOM 3390 C CA A ARG C 2 22 ? 24.857 27.835 -9.926 0.63 26.65 22 ARG C CA 1
ATOM 3391 C CA B ARG C 2 22 ? 24.893 27.873 -9.919 0.37 26.73 22 ARG C CA 1
ATOM 3392 C C A ARG C 2 22 ? 23.409 28.245 -9.796 0.63 26.4 22 ARG C C 1
ATOM 3393 C C B ARG C 2 22 ? 23.441 28.305 -9.768 0.37 26.35 22 ARG C C 1
ATOM 3394 O O A ARG C 2 22 ? 22.834 28.787 -10.751 0.63 26.57 22 ARG C O 1
ATOM 3395 O O B ARG C 2 22 ? 22.898 28.941 -10.676 0.37 26.53 22 ARG C O 1
ATOM 3410 N N . LEU C 2 23 ? 22.798 27.933 -8.649 1 25.52 23 LEU C N 1
ATOM 3411 C CA . LEU C 2 23 ? 21.396 28.298 -8.414 1 25.3 23 LEU C CA 1
ATOM 3412 C C . LEU C 2 23 ? 21.322 29.592 -7.631 1 25.71 23 LEU C C 1
ATOM 3413 O O . LEU C 2 23 ? 22.22 29.888 -6.842 1 25.52 23 LEU C O 1
ATOM 3418 N N . SER C 2 24 ? 20.255 30.362 -7.851 1 25.67 24 SER C N 1
ATOM 3419 C CA . SER C 2 24 ? 19.997 31.621 -7.156 1 26.08 24 SER C CA 1
ATOM 3420 C C . SER C 2 24 ? 18.621 31.55 -6.524 1 26.38 24 SER C C 1
ATOM 3421 O O . SER C 2 24 ? 17.691 30.953 -7.084 1 26.19 24 SER C O 1
ATOM 3424 N N . CYS C 2 25 ? 18.461 32.229 -5.408 1 26.2 25 CYS C N 1
ATOM 3425 C CA . CYS C 2 25 ? 17.186 32.313 -4.737 1 26.73 25 CYS C CA 1
ATOM 3426 C C . CYS C 2 25 ? 16.988 33.731 -4.327 1 28.5 25 CYS C C 1
ATOM 3427 O O . CYS C 2 25 ? 17.695 34.191 -3.434 1 28.46 25 CYS C O 1
ATOM 3430 N N . ALA C 2 26 ? 16.072 34.448 -4.991 1 29.81 26 ALA C N 1
ATOM 3431 C CA . ALA C 2 26 ? 15.784 35.834 -4.66 1 31.4 26 ALA C CA 1
ATOM 3432 C C . ALA C 2 26 ? 14.607 35.841 -3.691 1 33.7 26 ALA C C 1
ATOM 3433 O O . ALA C 2 26 ? 13.606 35.174 -3.941 1 34.22 26 ALA C O 1
ATOM 3435 N N . ALA C 2 27 ? 14.721 36.581 -2.595 1 34.53 27 ALA C N 1
ATOM 3436 C CA . ALA C 2 27 ? 13.657 36.647 -1.601 1 36.32 27 ALA C CA 1
ATOM 3437 C C . ALA C 2 27 ? 13.071 38.039 -1.508 1 38.29 27 ALA C C 1
ATOM 3438 O O . ALA C 2 27 ? 13.765 39.026 -1.738 1 38.43 27 ALA C O 1
ATOM 3440 N N . SER C 2 28 ? 11.804 38.11 -1.149 1 39.62 28 SER C N 1
ATOM 3441 C CA . SER C 2 28 ? 11.086 39.367 -0.976 1 42.18 28 SER C CA 1
ATOM 3442 C C . SER C 2 28 ? 9.997 39.198 0.09 1 43.61 28 SER C C 1
ATOM 3443 O O . SER C 2 28 ? 9.504 38.094 0.313 1 43.59 28 SER C O 1
ATOM 3446 N N . GLY C 2 29 ? 9.609 40.296 0.714 1 45.32 29 GLY C N 1
ATOM 3447 C CA . GLY C 2 29 ? 8.581 40.284 1.751 1 47.06 29 GLY C CA 1
ATOM 3448 C C . GLY C 2 29 ? 9.127 40.062 3.148 1 48.29 29 GLY C C 1
ATOM 3449 O O . GLY C 2 29 ? 8.392 40.131 4.129 1 48.83 29 GLY C O 1
ATOM 3450 N N . PHE C 2 30 ? 10.416 39.751 3.237 1 48.55 30 PHE C N 1
ATOM 3451 C CA . PHE C 2 30 ? 11.166 39.505 4.451 1 48.96 30 PHE C CA 1
ATOM 3452 C C . PHE C 2 30 ? 12.653 39.729 4.15 1 49.66 30 PHE C C 1
ATOM 3453 O O . PHE C 2 30 ? 13.065 39.682 2.991 1 49.87 30 PHE C O 1
ATOM 3461 N N . THR C 2 31 ? 13.462 39.907 5.19 1 49.83 31 THR C N 1
ATOM 3462 C CA . THR C 2 31 ? 14.9 40.082 5.027 1 50.39 31 THR C CA 1
ATOM 3463 C C . THR C 2 31 ? 15.674 38.896 5.643 1 49.86 31 THR C C 1
ATOM 3464 O O . THR C 2 31 ? 15.121 38.124 6.443 1 49.17 31 THR C O 1
ATOM 3468 N N . LEU C 2 32 ? 16.978 38.788 5.294 1 49.32 32 LEU C N 1
ATOM 3469 C CA . LEU C 2 32 ? 17.877 37.796 5.871 1 48.91 32 LEU C CA 1
ATOM 3470 C C . LEU C 2 32 ? 18.148 38.073 7.39 1 47.85 32 LEU C C 1
ATOM 3471 O O . LEU C 2 32 ? 18.711 37.221 8.074 1 48.31 32 LEU C O 1
ATOM 3476 N N . ASP C 2 33 ? 17.694 39.225 7.927 1 46.52 33 ASP C N 1
ATOM 3477 C CA . ASP C 2 33 ? 17.822 39.538 9.346 1 45.69 33 ASP C CA 1
ATOM 3478 C C . ASP C 2 33 ? 16.821 38.688 10.18 1 43.03 33 ASP C C 1
ATOM 3479 O O . ASP C 2 33 ? 17.171 38.249 11.278 1 44.17 33 ASP C O 1
ATOM 3484 N N . ASP C 2 34 ? 15.581 38.451 9.667 1 39.26 34 ASP C N 1
ATOM 3485 C CA . ASP C 2 34 ? 14.554 37.699 10.418 1 36.41 34 ASP C CA 1
ATOM 3486 C C . ASP C 2 34 ? 14.423 36.235 10.046 1 32.27 34 ASP C C 1
ATOM 3487 O O . ASP C 2 34 ? 13.807 35.466 10.786 1 30.79 34 ASP C O 1
ATOM 3492 N N . TYR C 2 35 ? 14.859 35.881 8.844 1 30.45 35 TYR C N 1
ATOM 3493 C CA . TYR C 2 35 ? 14.758 34.509 8.367 1 28.98 35 TYR C CA 1
ATOM 3494 C C . TYR C 2 35 ? 16.075 34.111 7.757 1 28.31 35 TYR C C 1
ATOM 3495 O O . TYR C 2 35 ? 16.775 34.949 7.176 1 28.95 35 TYR C O 1
ATOM 3504 N N . GLY C 2 36 ? 16.387 32.828 7.852 1 26.15 36 GLY C N 1
ATOM 3505 C CA . GLY C 2 36 ? 17.523 32.262 7.158 1 24.98 36 GLY C CA 1
ATOM 3506 C C . GLY C 2 36 ? 17.004 31.489 5.956 1 24.22 36 GLY C C 1
ATOM 3507 O O . GLY C 2 36 ? 15.933 30.888 6.024 1 24.21 36 GLY C O 1
ATOM 3508 N N . ILE C 2 37 ? 17.715 31.533 4.821 1 23.36 37 ILE C N 1
ATOM 3509 C CA . ILE C 2 37 ? 17.292 30.821 3.613 1 22.91 37 ILE C CA 1
ATOM 3510 C C . ILE C 2 37 ? 18.259 29.681 3.359 1 21.66 37 ILE C C 1
ATOM 3511 O O . ILE C 2 37 ? 19.483 29.892 3.341 1 20.21 37 ILE C O 1
ATOM 3516 N N . ALA C 2 38 ? 17.712 28.463 3.173 1 20.31 38 ALA C N 1
ATOM 3517 C CA . ALA C 2 38 ? 18.511 27.261 2.986 1 19.85 38 ALA C CA 1
ATOM 3518 C C . ALA C 2 38 ? 18.104 26.521 1.701 1 20.33 38 ALA C C 1
ATOM 3519 O O . ALA C 2 38 ? 17.107 26.905 1.055 1 21.05 38 ALA C O 1
ATOM 3521 N N . TRP C 2 39 ? 18.896 25.529 1.276 1 19.83 39 TRP C N 1
ATOM 3522 C CA . TRP C 2 39 ? 18.58 24.78 0.058 1 20.46 39 TRP C CA 1
ATOM 3523 C C . TRP C 2 39 ? 18.199 23.347 0.411 1 20.29 39 TRP C C 1
ATOM 3524 O O . TRP C 2 39 ? 18.806 22.727 1.294 1 19.02 39 TRP C O 1
ATOM 3535 N N . PHE C 2 40 ? 17.199 22.838 -0.296 1 20.55 40 PHE C N 1
ATOM 3536 C CA . PHE C 2 40 ? 16.684 21.48 -0.229 1 20.64 40 PHE C CA 1
ATOM 3537 C C . PHE C 2 40 ? 16.622 20.898 -1.646 1 19.8 40 PHE C C 1
ATOM 3538 O O . PHE C 2 40 ? 16.62 21.641 -2.648 1 18.76 40 PHE C O 1
ATOM 3546 N N . ARG C 2 41 ? 16.455 19.586 -1.733 1 19.63 41 ARG C N 1
ATOM 3547 C CA . ARG C 2 41 ? 16.243 18.939 -3.032 1 20.9 41 ARG C CA 1
ATOM 3548 C C . ARG C 2 41 ? 15.336 17.761 -2.864 1 22.9 41 ARG C C 1
ATOM 3549 O O . ARG C 2 41 ? 15.287 17.151 -1.781 1 22.73 41 ARG C O 1
ATOM 3557 N N . GLN C 2 42 ? 14.555 17.49 -3.893 1 23.51 42 GLN C N 1
ATOM 3558 C CA . GLN C 2 42 ? 13.634 16.377 -3.92 1 25.5 42 GLN C CA 1
ATOM 3559 C C . GLN C 2 42 ? 13.879 15.552 -5.174 1 28.29 42 GLN C C 1
ATOM 3560 O O . GLN C 2 42 ? 13.506 15.945 -6.29 1 27.06 42 GLN C O 1
ATOM 3566 N N . ALA C 2 43 ? 14.556 14.421 -4.995 1 30.81 43 ALA C N 1
ATOM 3567 C CA . ALA C 2 43 ? 14.821 13.488 -6.096 1 34.06 43 ALA C CA 1
ATOM 3568 C C . ALA C 2 43 ? 13.544 12.711 -6.42 1 37.31 43 ALA C C 1
ATOM 3569 O O . ALA C 2 43 ? 12.617 12.652 -5.602 1 37.37 43 ALA C O 1
ATOM 3571 N N . PRO C 2 44 ? 13.465 12.096 -7.614 1 39.9 44 PRO C N 1
ATOM 3572 C CA . PRO C 2 44 ? 12.244 11.352 -7.971 1 41.75 44 PRO C CA 1
ATOM 3573 C C . PRO C 2 44 ? 11.77 10.344 -6.909 1 43.54 44 PRO C C 1
ATOM 3574 O O . PRO C 2 44 ? 12.546 9.488 -6.475 1 44.74 44 PRO C O 1
ATOM 3578 N N . GLY C 2 45 ? 10.528 10.499 -6.458 1 42.97 45 GLY C N 1
ATOM 3579 C CA . GLY C 2 45 ? 9.91 9.609 -5.476 1 43.15 45 GLY C CA 1
ATOM 3580 C C . GLY C 2 45 ? 10.394 9.728 -4.045 1 42.91 45 GLY C C 1
ATOM 3581 O O . GLY C 2 45 ? 10.028 8.901 -3.204 1 43.63 45 GLY C O 1
ATOM 3582 N N . LYS C 2 46 ? 11.2 10.768 -3.739 1 40.89 46 LYS C N 1
ATOM 3583 C CA . LYS C 2 46 ? 11.741 10.992 -2.392 1 39.96 46 LYS C CA 1
ATOM 3584 C C . LYS C 2 46 ? 11.101 12.222 -1.711 1 37.52 46 LYS C C 1
ATOM 3585 O O . LYS C 2 46 ? 10.352 12.947 -2.351 1 37.61 46 LYS C O 1
ATOM 3591 N N . GLU C 2 47 ? 11.38 12.458 -0.43 1 36.34 47 GLU C N 1
ATOM 3592 C CA . GLU C 2 47 ? 10.884 13.66 0.265 1 34.67 47 GLU C CA 1
ATOM 3593 C C . GLU C 2 47 ? 11.89 14.818 0.066 1 30.94 47 GLU C C 1
ATOM 3594 O O . GLU C 2 47 ? 12.958 14.603 -0.533 1 31.75 47 GLU C O 1
ATOM 3600 N N . ARG C 2 48 ? 11.539 16.054 0.491 1 27.13 48 ARG C N 1
ATOM 3601 C CA . ARG C 2 48 ? 12.458 17.165 0.337 1 25.5 48 ARG C CA 1
ATOM 3602 C C . ARG C 2 48 ? 13.534 17.074 1.389 1 24.86 48 ARG C C 1
ATOM 3603 O O . ARG C 2 48 ? 13.241 17.194 2.576 1 26.64 48 ARG C O 1
ATOM 3611 N N . GLU C 2 49 ? 14.76 16.831 0.963 1 22.48 49 GLU C N 1
ATOM 3612 C CA . GLU C 2 49 ? 15.874 16.665 1.889 1 22.45 49 GLU C CA 1
ATOM 3613 C C . GLU C 2 49 ? 16.793 17.878 1.941 1 20.8 49 GLU C C 1
ATOM 3614 O O . GLU C 2 49 ? 17.014 18.536 0.924 1 20.49 49 GLU C O 1
ATOM 3620 N N . GLY C 2 50 ? 17.318 18.172 3.128 1 19.84 50 GLY C N 1
ATOM 3621 C CA . GLY C 2 50 ? 18.196 19.317 3.298 1 19.66 50 GLY C CA 1
ATOM 3622 C C . GLY C 2 50 ? 19.486 19.139 2.531 1 19.78 50 GLY C C 1
ATOM 3623 O O . GLY C 2 50 ? 20.026 18.028 2.488 1 19.45 50 GLY C O 1
ATOM 3624 N N . VAL C 2 51 ? 19.958 20.207 1.875 1 19 51 VAL C N 1
ATOM 3625 C CA . VAL C 2 51 ? 21.196 20.124 1.105 1 19.17 51 VAL C CA 1
ATOM 3626 C C . VAL C 2 51 ? 22.284 21.016 1.717 1 19.04 51 VAL C C 1
ATOM 3627 O O . VAL C 2 51 ? 23.429 20.577 1.887 1 18.58 51 VAL C O 1
ATOM 3631 N N . SER C 2 52 ? 21.931 22.257 2.025 1 19.11 52 SER C N 1
ATOM 3632 C CA . SER C 2 52 ? 22.928 23.186 2.579 1 19.24 52 SER C CA 1
ATOM 3633 C C . SER C 2 52 ? 22.253 24.352 3.259 1 19.1 52 SER C C 1
ATOM 3634 O O . SER C 2 52 ? 21.161 24.776 2.839 1 19.31 52 SER C O 1
ATOM 3637 N N . CYS C 2 53 ? 22.895 24.865 4.309 1 18.39 53 CYS C N 1
ATOM 3638 C CA . CYS C 2 53 ? 22.394 26.05 4.969 1 18.48 53 CYS C CA 1
ATOM 3639 C C . CYS C 2 53 ? 23.541 26.93 5.429 1 19.32 53 CYS C C 1
ATOM 3640 O O . CYS C 2 53 ? 24.695 26.484 5.53 1 19.21 53 CYS C O 1
ATOM 3643 N N . ILE C 2 54 ? 23.22 28.185 5.711 1 19.72 54 ILE C N 1
ATOM 3644 C CA . ILE C 2 54 ? 24.141 29.156 6.255 1 20.26 54 ILE C CA 1
ATOM 3645 C C . ILE C 2 54 ? 23.497 29.764 7.491 1 20.4 54 ILE C C 1
ATOM 3646 O O . ILE C 2 54 ? 22.304 30.096 7.495 1 20.78 54 ILE C O 1
ATOM 3651 N N . SER C 2 55 ? 24.278 29.945 8.526 1 20.64 55 SER C N 1
ATOM 3652 C CA . SER C 2 55 ? 23.798 30.491 9.799 1 21.33 55 SER C CA 1
ATOM 3653 C C . SER C 2 55 ? 23.2 31.883 9.683 1 22.27 55 SER C C 1
ATOM 3654 O O . SER C 2 55 ? 23.707 32.725 8.937 1 21.64 55 SER C O 1
ATOM 3657 N N . THR C 2 56 ? 22.19 32.148 10.512 1 22.82 56 THR C N 1
ATOM 3658 C CA . THR C 2 56 ? 21.61 33.494 10.625 1 23.87 56 THR C CA 1
ATOM 3659 C C . THR C 2 56 ? 22.417 34.379 11.59 1 25.4 56 THR C C 1
ATOM 3660 O O . THR C 2 56 ? 22.195 35.586 11.622 1 25.93 56 THR C O 1
ATOM 3664 N N . SER C 2 57 ? 23.333 33.79 12.383 1 26.24 57 SER C N 1
ATOM 3665 C CA . SER C 2 57 ? 24.129 34.494 13.372 1 28.2 57 SER C CA 1
ATOM 3666 C C . SER C 2 57 ? 25.521 34.846 12.826 1 28.96 57 SER C C 1
ATOM 3667 O O . SER C 2 57 ? 26.052 35.912 13.135 1 29.58 57 SER C O 1
ATOM 3670 N N . ASP C 2 58 ? 26.134 33.927 12.086 1 28.28 58 ASP C N 1
ATOM 3671 C CA . ASP C 2 58 ? 27.488 34.172 11.575 1 28.25 58 ASP C CA 1
ATOM 3672 C C . ASP C 2 58 ? 27.624 33.576 10.165 1 28.31 58 ASP C C 1
ATOM 3673 O O . ASP C 2 58 ? 26.595 33.333 9.536 1 28.5 58 ASP C O 1
ATOM 3678 N N . ASP C 2 59 ? 28.847 33.315 9.668 1 28.66 59 ASP C N 1
ATOM 3679 C CA . ASP C 2 59 ? 28.986 32.789 8.308 1 28.69 59 ASP C CA 1
ATOM 3680 C C . ASP C 2 59 ? 29.164 31.277 8.243 1 26.79 59 ASP C C 1
ATOM 3681 O O . ASP C 2 59 ? 29.528 30.774 7.185 1 26.37 59 ASP C O 1
ATOM 3686 N N . SER C 2 60 ? 28.846 30.556 9.339 1 25.25 60 SER C N 1
ATOM 3687 C CA . SER C 2 60 ? 28.941 29.102 9.43 1 24.8 60 SER C CA 1
ATOM 3688 C C . SER C 2 60 ? 28.041 28.478 8.375 1 22.85 60 SER C C 1
ATOM 3689 O O . SER C 2 60 ? 26.949 28.969 8.144 1 22.24 60 SER C O 1
ATOM 3692 N N . THR C 2 61 ? 28.513 27.438 7.718 1 22.27 61 THR C N 1
ATOM 3693 C CA . THR C 2 61 ? 27.747 26.726 6.677 1 22.46 61 THR C CA 1
ATOM 3694 C C . THR C 2 61 ? 27.787 25.222 6.958 1 22.22 61 THR C C 1
ATOM 3695 O O . THR C 2 61 ? 28.74 24.724 7.592 1 21.71 61 THR C O 1
ATOM 3699 N N . TYR C 2 62 ? 26.712 24.521 6.564 1 21.24 62 TYR C N 1
ATOM 3700 C CA . TYR C 2 62 ? 26.625 23.084 6.755 1 20.52 62 TYR C CA 1
ATOM 3701 C C . TYR C 2 62 ? 26.054 22.466 5.489 1 20.38 62 TYR C C 1
ATOM 3702 O O . TYR C 2 62 ? 25.281 23.092 4.77 1 20.09 62 TYR C O 1
ATOM 3711 N N . TYR C 2 63 ? 26.411 21.212 5.245 1 19.69 63 TYR C N 1
ATOM 3712 C CA . TYR C 2 63 ? 26.089 20.528 4.009 1 19.69 63 TYR C CA 1
ATOM 3713 C C . TYR C 2 63 ? 25.667 19.101 4.251 1 19.55 63 TYR C C 1
ATOM 3714 O O . TYR C 2 63 ? 26.189 18.461 5.167 1 19.47 63 TYR C O 1
ATOM 3723 N N . ALA C 2 64 ? 24.839 18.543 3.331 1 19.03 64 ALA C N 1
ATOM 3724 C CA . ALA C 2 64 ? 24.523 17.119 3.377 1 19.39 64 ALA C CA 1
ATOM 3725 C C . ALA C 2 64 ? 25.837 16.389 3.026 1 18.82 64 ALA C C 1
ATOM 3726 O O . ALA C 2 64 ? 26.632 16.898 2.225 1 19.42 64 ALA C O 1
ATOM 3728 N N . ASP C 2 65 ? 26.083 15.256 3.653 1 18.88 65 ASP C N 1
ATOM 3729 C CA . ASP C 2 65 ? 27.316 14.492 3.435 1 20.34 65 ASP C CA 1
ATOM 3730 C C . ASP C 2 65 ? 27.604 14.212 1.943 1 20.88 65 ASP C C 1
ATOM 3731 O O . ASP C 2 65 ? 28.759 14.323 1.516 1 20.45 65 ASP C O 1
ATOM 3736 N N . SER C 2 66 ? 26.541 13.917 1.158 1 21.29 66 SER C N 1
ATOM 3737 C CA . SER C 2 66 ? 26.755 13.579 -0.257 1 22.44 66 SER C CA 1
ATOM 3738 C C . SER C 2 66 ? 27.238 14.754 -1.123 1 21.32 66 SER C C 1
ATOM 3739 O O . SER C 2 66 ? 27.668 14.505 -2.242 1 22.52 66 SER C O 1
ATOM 3742 N N . VAL C 2 67 ? 27.034 16.003 -0.681 1 19.05 67 VAL C N 1
ATOM 3743 C CA . VAL C 2 67 ? 27.403 17.163 -1.51 1 19.46 67 VAL C CA 1
ATOM 3744 C C . VAL C 2 67 ? 28.563 17.999 -0.927 1 19.33 67 VAL C C 1
ATOM 3745 O O . VAL C 2 67 ? 28.985 18.969 -1.576 1 19.75 67 VAL C O 1
ATOM 3749 N N . LYS C 2 68 ? 29.062 17.662 0.289 1 19.46 68 LYS C N 1
ATOM 3750 C CA . LYS C 2 68 ? 30.111 18.474 0.907 1 19.24 68 LYS C CA 1
ATOM 3751 C C . LYS C 2 68 ? 31.354 18.629 -0.002 1 18.42 68 LYS C C 1
ATOM 3752 O O . LYS C 2 68 ? 31.77 17.683 -0.694 1 17.75 68 LYS C O 1
ATOM 3758 N N . GLY C 2 69 ? 31.851 19.861 -0.074 1 18.65 69 GLY C N 1
ATOM 3759 C CA . GLY C 2 69 ? 33.039 20.202 -0.86 1 19.17 69 GLY C CA 1
ATOM 3760 C C . GLY C 2 69 ? 32.658 20.527 -2.302 1 20.41 69 GLY C C 1
ATOM 3761 O O . GLY C 2 69 ? 33.126 21.527 -2.851 1 21.14 69 GLY C O 1
ATOM 3762 N N . ARG C 2 70 ? 31.748 19.723 -2.903 1 20.26 70 ARG C N 1
ATOM 3763 C CA . ARG C 2 70 ? 31.282 19.982 -4.27 1 21.21 70 ARG C CA 1
ATOM 3764 C C . ARG C 2 70 ? 30.336 21.206 -4.337 1 21.51 70 ARG C C 1
ATOM 3765 O O . ARG C 2 70 ? 30.335 21.942 -5.35 1 22.43 70 ARG C O 1
ATOM 3773 N N . PHE C 2 71 ? 29.51 21.389 -3.293 1 20.88 71 PHE C N 1
ATOM 3774 C CA . PHE C 2 71 ? 28.516 22.477 -3.259 1 20.91 71 PHE C CA 1
ATOM 3775 C C . PHE C 2 71 ? 28.939 23.552 -2.292 1 22.38 71 PHE C C 1
ATOM 3776 O O . PHE C 2 71 ? 29.568 23.25 -1.27 1 23.12 71 PHE C O 1
ATOM 3784 N N . THR C 2 72 ? 28.57 24.806 -2.582 1 22.08 72 THR C N 1
ATOM 3785 C CA . THR C 2 72 ? 28.888 25.9 -1.675 1 22.15 72 THR C CA 1
ATOM 3786 C C . THR C 2 72 ? 27.712 26.864 -1.634 1 22.03 72 THR C C 1
ATOM 3787 O O . THR C 2 72 ? 27.306 27.368 -2.68 1 21.63 72 THR C O 1
ATOM 3791 N N . 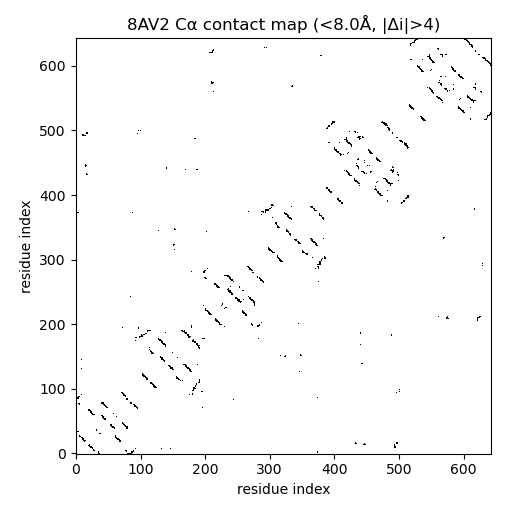ILE C 2 73 ? 27.169 27.099 -0.444 1 20.96 73 ILE C N 1
ATOM 3792 C CA . ILE C 2 73 ? 26.121 28.095 -0.28 1 21.78 73 ILE C CA 1
ATOM 3793 C C . ILE C 2 73 ? 26.794 29.431 0.025 1 23.25 73 ILE C C 1
ATOM 3794 O O . ILE C 2 73 ? 27.838 29.495 0.681 1 23.72 73 ILE C O 1
ATOM 3799 N N . SER C 2 74 ? 26.19 30.502 -0.453 1 23.75 74 SER C N 1
ATOM 3800 C CA . SER C 2 74 ? 26.665 31.849 -0.202 1 24.7 74 SER C CA 1
ATOM 3801 C C . SER C 2 74 ? 25.467 32.81 -0.233 1 25.86 74 SER C C 1
ATOM 3802 O O . SER C 2 74 ? 24.38 32.436 -0.7 1 25.1 74 SER C O 1
ATOM 3805 N N . ARG C 2 75 ? 25.652 34.019 0.295 1 26.56 75 ARG C N 1
ATOM 3806 C CA . ARG C 2 75 ? 24.574 34.989 0.294 1 28.69 75 ARG C CA 1
ATOM 3807 C C . ARG C 2 75 ? 25.048 36.387 -0.033 1 30.05 75 ARG C C 1
ATOM 3808 O O . ARG C 2 75 ? 26.218 36.733 0.129 1 29.45 75 ARG C O 1
ATOM 3816 N N . ASP C 2 76 ? 24.128 37.185 -0.509 1 31.7 76 ASP C N 1
ATOM 3817 C CA . ASP C 2 76 ? 24.36 38.583 -0.792 1 33.91 76 ASP C CA 1
ATOM 3818 C C . ASP C 2 76 ? 23.225 39.221 -0.047 1 35.97 76 ASP C C 1
ATOM 3819 O O . ASP C 2 76 ? 22.1 39.218 -0.551 1 35.35 76 ASP C O 1
ATOM 3824 N N . THR C 2 77 ? 23.49 39.678 1.187 1 37.7 77 THR C N 1
ATOM 3825 C CA . THR C 2 77 ? 22.483 40.307 2.046 1 40.21 77 THR C CA 1
ATOM 3826 C C . THR C 2 77 ? 21.916 41.604 1.452 1 42.09 77 THR C C 1
ATOM 3827 O O . THR C 2 77 ? 20.742 41.908 1.669 1 43.14 77 THR C O 1
ATOM 3831 N N . ALA C 2 78 ? 22.725 42.358 0.692 1 42.28 78 ALA C N 1
ATOM 3832 C CA . ALA C 2 78 ? 22.253 43.591 0.065 1 42.86 78 ALA C CA 1
ATOM 3833 C C . ALA C 2 78 ? 21.189 43.29 -1.003 1 43.1 78 ALA C C 1
ATOM 3834 O O . ALA C 2 78 ? 20.273 44.096 -1.198 1 44.23 78 ALA C O 1
ATOM 3836 N N . LYS C 2 79 ? 21.315 42.14 -1.703 1 41.32 79 LYS C N 1
ATOM 3837 C CA . LYS C 2 79 ? 20.361 41.73 -2.746 1 40.23 79 LYS C CA 1
ATOM 3838 C C . LYS C 2 79 ? 19.277 40.791 -2.235 1 38.69 79 LYS C C 1
ATOM 3839 O O . LYS C 2 79 ? 18.452 40.345 -3.032 1 38.19 79 LYS C O 1
ATOM 3845 N N . ASN C 2 80 ? 19.329 40.397 -0.953 1 37.65 80 ASN C N 1
ATOM 3846 C CA . ASN C 2 80 ? 18.398 39.448 -0.334 1 37.52 80 ASN C CA 1
ATOM 3847 C C . ASN C 2 80 ? 18.338 38.157 -1.16 1 35.14 80 ASN C C 1
ATOM 3848 O O . ASN C 2 80 ? 17.26 37.667 -1.473 1 35.42 80 ASN C O 1
ATOM 3853 N N . THR C 2 81 ? 19.515 37.685 -1.589 1 32.99 81 THR C N 1
ATOM 3854 C CA . THR C 2 81 ? 19.67 36.522 -2.451 1 30.75 81 THR C CA 1
ATOM 3855 C C . THR C 2 81 ? 20.658 35.512 -1.877 1 28 81 THR C C 1
ATOM 3856 O O . THR C 2 81 ? 21.689 35.888 -1.285 1 27.81 81 THR C O 1
ATOM 3860 N N A VAL C 2 82 ? 20.335 34.223 -2.008 0.69 26.28 82 VAL C N 1
ATOM 3861 N N B VAL C 2 82 ? 20.342 34.223 -2.046 0.31 26.62 82 VAL C N 1
ATOM 3862 C CA A VAL C 2 82 ? 21.272 33.183 -1.632 0.69 25.99 82 VAL C CA 1
ATOM 3863 C CA B VAL C 2 82 ? 21.17 33.118 -1.582 0.31 26.18 82 VAL C CA 1
ATOM 3864 C C A VAL C 2 82 ? 21.613 32.402 -2.887 0.69 25.01 82 VAL C C 1
ATOM 3865 C C B VAL C 2 82 ? 21.524 32.242 -2.796 0.31 25.36 82 VAL C C 1
ATOM 3866 O O A VAL C 2 82 ? 20.859 32.415 -3.867 0.69 24.85 82 VAL C O 1
ATOM 3867 O O B VAL C 2 82 ? 20.681 32.027 -3.663 0.31 25.43 82 VAL C O 1
ATOM 3874 N N . TYR C 2 83 ? 22.771 31.771 -2.882 1 24.41 83 TYR C N 1
ATOM 3875 C CA . TYR C 2 83 ? 23.226 30.992 -4.01 1 24.12 83 TYR C CA 1
ATOM 3876 C C . TYR C 2 83 ? 23.648 29.617 -3.569 1 22.27 83 TYR C C 1
ATOM 3877 O O . TYR C 2 83 ? 24.038 29.426 -2.422 1 21.73 83 TYR C O 1
ATOM 3886 N N . LEU C 2 84 ? 23.641 28.678 -4.513 1 21.25 84 LEU C N 1
ATOM 3887 C CA . LEU C 2 84 ? 24.175 27.345 -4.322 1 20.4 84 LEU C CA 1
ATOM 3888 C C . LEU C 2 84 ? 25.04 27.044 -5.571 1 20.47 84 LEU C C 1
ATOM 3889 O O . LEU C 2 84 ? 24.501 26.872 -6.661 1 19.93 84 LEU C O 1
ATOM 3894 N N . GLN C 2 85 ? 26.357 27.042 -5.42 1 20.75 85 GLN C N 1
ATOM 3895 C CA . GLN C 2 85 ? 27.294 26.655 -6.467 1 22.03 85 GLN C CA 1
ATOM 3896 C C . GLN C 2 85 ? 27.365 25.138 -6.393 1 21.89 85 GLN C C 1
ATOM 3897 O O . GLN C 2 85 ? 27.64 24.597 -5.336 1 23.41 85 GLN C O 1
ATOM 3903 N N A MET C 2 86 ? 27.151 24.456 -7.508 0.54 21.37 86 MET C N 1
ATOM 3904 N N B MET C 2 86 ? 27.125 24.456 -7.503 0.46 21.31 86 MET C N 1
ATOM 3905 C CA A MET C 2 86 ? 27.129 22.999 -7.542 0.54 21.74 86 MET C CA 1
ATOM 3906 C CA B MET C 2 86 ? 27.133 22.999 -7.541 0.46 21.53 86 MET C CA 1
ATOM 3907 C C A MET C 2 86 ? 28.15 22.49 -8.536 0.54 22.2 86 MET C C 1
ATOM 3908 C C B MET C 2 86 ? 28.174 22.533 -8.533 0.46 22 86 MET C C 1
ATOM 3909 O O A MET C 2 86 ? 27.984 22.688 -9.735 0.54 22.78 86 MET C O 1
ATOM 3910 O O B MET C 2 86 ? 28.056 22.819 -9.721 0.46 22.39 86 MET C O 1
ATOM 3919 N N . ASN C 2 87 ? 29.236 21.892 -8.041 1 21.44 87 ASN C N 1
ATOM 3920 C CA . ASN C 2 87 ? 30.343 21.414 -8.887 1 20.92 87 ASN C CA 1
ATOM 3921 C C . ASN C 2 87 ? 30.436 19.917 -8.995 1 21.29 87 ASN C C 1
ATOM 3922 O O . ASN C 2 87 ? 29.877 19.188 -8.157 1 21.94 87 ASN C O 1
ATOM 3927 N N . SER C 2 88 ? 31.157 19.429 -10.04 1 21.35 88 SER C N 1
ATOM 3928 C CA . SER C 2 88 ? 31.367 17.997 -10.318 1 23.04 88 SER C CA 1
ATOM 3929 C C . SER C 2 88 ? 30.076 17.192 -10.11 1 23.23 88 SER C C 1
ATOM 3930 O O . SER C 2 88 ? 30.036 16.252 -9.318 1 22.51 88 SER C O 1
ATOM 3933 N N . LEU C 2 89 ? 29.001 17.673 -10.755 1 24.11 89 LEU C N 1
ATOM 3934 C CA . LEU C 2 89 ? 27.665 17.13 -10.624 1 25.33 89 LEU C CA 1
ATOM 3935 C C . LEU C 2 89 ? 27.599 15.663 -11.037 1 25.67 89 LEU C C 1
ATOM 3936 O O . LEU C 2 89 ? 28.286 15.238 -11.966 1 25.15 89 LEU C O 1
ATOM 3941 N N . LYS C 2 90 ? 26.843 14.879 -10.284 1 25.49 90 LYS C N 1
ATOM 3942 C CA . LYS C 2 90 ? 26.681 13.447 -10.5 1 25.69 90 LYS C CA 1
ATOM 3943 C C . LYS C 2 90 ? 25.201 13.168 -10.902 1 27.4 90 LYS C C 1
ATOM 3944 O O . LYS C 2 90 ? 24.302 13.939 -10.529 1 26.72 90 LYS C O 1
ATOM 3950 N N . PRO C 2 91 ? 24.914 12.047 -11.592 1 28.88 91 PRO C N 1
ATOM 3951 C CA . PRO C 2 91 ? 23.507 11.73 -11.926 1 29.38 91 PRO C CA 1
ATOM 3952 C C . PRO C 2 91 ? 22.612 11.694 -10.68 1 29.15 91 PRO C C 1
ATOM 3953 O O . PRO C 2 91 ? 21.483 12.156 -10.727 1 29.81 91 PRO C O 1
ATOM 3957 N N . GLU C 2 92 ? 23.147 11.219 -9.54 1 28.55 92 GLU C N 1
ATOM 3958 C CA . GLU C 2 92 ? 22.365 11.16 -8.307 1 28.12 92 GLU C CA 1
ATOM 3959 C C . GLU C 2 92 ? 22.034 12.559 -7.718 1 26.62 92 GLU C C 1
ATOM 3960 O O . GLU C 2 92 ? 21.231 12.653 -6.801 1 26.55 92 GLU C O 1
ATOM 3966 N N . ASP C 2 93 ? 22.614 13.636 -8.264 1 24.69 93 ASP C N 1
ATOM 3967 C CA . ASP C 2 93 ? 22.254 15 -7.862 1 24.26 93 ASP C CA 1
ATOM 3968 C C . ASP C 2 93 ? 20.975 15.478 -8.605 1 24.74 93 ASP C C 1
ATOM 3969 O O . ASP C 2 93 ? 20.489 16.576 -8.323 1 24.62 93 ASP C O 1
ATOM 3974 N N . THR C 2 94 ? 20.439 14.678 -9.554 1 24.39 94 THR C N 1
ATOM 3975 C CA . THR C 2 94 ? 19.21 15.059 -10.276 1 25.48 94 THR C CA 1
ATOM 3976 C C . THR C 2 94 ? 18.062 15.18 -9.281 1 26.1 94 THR C C 1
ATOM 3977 O O . THR C 2 94 ? 17.828 14.268 -8.481 1 26.94 94 THR C O 1
ATOM 3981 N N . ALA C 2 95 ? 17.375 16.324 -9.288 1 25.66 95 ALA C N 1
ATOM 3982 C CA . ALA C 2 95 ? 16.276 16.591 -8.346 1 25.78 95 ALA C CA 1
ATOM 3983 C C . ALA C 2 95 ? 15.696 17.977 -8.652 1 26.48 95 ALA C C 1
ATOM 3984 O O . ALA C 2 95 ? 16.306 18.756 -9.397 1 27.55 95 ALA C O 1
ATOM 3986 N N . VAL C 2 96 ? 14.518 18.278 -8.101 1 25.43 96 VAL C N 1
ATOM 3987 C CA . VAL C 2 96 ? 14.008 19.631 -8.095 1 25.45 96 VAL C CA 1
ATOM 3988 C C . VAL C 2 96 ? 14.701 20.259 -6.828 1 23.28 96 VAL C C 1
ATOM 3989 O O . VAL C 2 96 ? 14.636 19.681 -5.723 1 22.36 96 VAL C O 1
ATOM 3993 N N . TYR C 2 97 ? 15.351 21.415 -6.987 1 22.53 97 TYR C N 1
ATOM 3994 C CA . TYR C 2 97 ? 16.032 22.119 -5.902 1 22.67 97 TYR C CA 1
ATOM 3995 C C . TYR C 2 97 ? 15.176 23.285 -5.439 1 23.91 97 TYR C C 1
ATOM 3996 O O . TYR C 2 97 ? 14.726 24.089 -6.262 1 24.73 97 TYR C O 1
ATOM 4005 N N . TYR C 2 98 ? 14.96 23.376 -4.132 1 22.76 98 TYR C N 1
ATOM 4006 C CA . TYR C 2 98 ? 14.141 24.426 -3.549 1 22.98 98 TYR C CA 1
ATOM 4007 C C . TYR C 2 98 ? 14.948 25.287 -2.592 1 22.2 98 TYR C C 1
ATOM 4008 O O . TYR C 2 98 ? 15.713 24.76 -1.789 1 22.57 98 TYR C O 1
ATOM 4017 N N . CYS C 2 99 ? 14.646 26.571 -2.555 1 21.56 99 CYS C N 1
ATOM 4018 C CA . CYS C 2 99 ? 15.1 27.402 -1.451 1 21.76 99 CYS C CA 1
ATOM 4019 C C . CYS C 2 99 ? 13.922 27.576 -0.502 1 20.79 99 CYS C C 1
ATOM 4020 O O . CYS C 2 99 ? 12.747 27.549 -0.9 1 20.57 99 CYS C O 1
ATOM 4023 N N . ALA C 2 100 ? 14.24 27.707 0.761 1 20.29 100 ALA C N 1
ATOM 4024 C CA . ALA C 2 100 ? 13.225 27.745 1.803 1 21.19 100 ALA C CA 1
ATOM 4025 C C . ALA C 2 100 ? 13.699 28.614 2.96 1 21.55 100 ALA C C 1
ATOM 4026 O O . ALA C 2 100 ? 14.91 28.685 3.239 1 21.61 100 ALA C O 1
ATOM 4028 N N . ALA C 2 101 ? 12.749 29.298 3.61 1 20.65 101 ALA C N 1
ATOM 4029 C CA . ALA C 2 101 ? 13.072 30.207 4.685 1 20.99 101 ALA C CA 1
ATOM 4030 C C . ALA C 2 101 ? 12.595 29.666 6.005 1 20.29 101 ALA C C 1
ATOM 4031 O O . ALA C 2 101 ? 11.477 29.156 6.104 1 20.02 101 ALA C O 1
ATOM 4033 N N . GLU C 2 102 ? 13.401 29.88 7.041 1 19.12 102 GLU C N 1
ATOM 4034 C CA . GLU C 2 102 ? 13.033 29.489 8.397 1 19.83 102 GLU C CA 1
ATOM 4035 C C . GLU C 2 102 ? 13.321 30.621 9.33 1 19.7 102 GLU C C 1
ATOM 4036 O O . GLU C 2 102 ? 14.398 31.237 9.283 1 19.2 102 GLU C O 1
ATOM 4042 N N . ARG C 2 103 ? 12.358 30.931 10.2 1 21.25 103 ARG C N 1
ATOM 4043 C CA . ARG C 2 103 ? 12.504 32.031 11.163 1 23.25 103 ARG C CA 1
ATOM 4044 C C . ARG C 2 103 ? 13.799 31.899 11.989 1 22.22 103 ARG C C 1
ATOM 4045 O O . ARG C 2 103 ? 14.132 30.802 12.476 1 21.16 103 ARG C O 1
ATOM 4053 N N . ALA C 2 104 ? 14.589 32.976 12.019 1 21.98 104 ALA C N 1
ATOM 4054 C CA . ALA C 2 104 ? 15.864 32.978 12.762 1 22.03 104 ALA C CA 1
ATOM 4055 C C . ALA C 2 104 ? 15.652 32.669 14.27 1 22.45 104 ALA C C 1
ATOM 4056 O O . ALA C 2 104 ? 14.63 33.031 14.853 1 23.62 104 ALA C O 1
ATOM 4058 N N . PRO C 2 105 ? 16.634 32.053 14.934 1 22.29 105 PRO C N 1
ATOM 4059 C CA . PRO C 2 105 ? 17.897 31.564 14.354 1 21.38 105 PRO C CA 1
ATOM 4060 C C . PRO C 2 105 ? 17.721 30.217 13.685 1 20.37 105 PRO C C 1
ATOM 4061 O O . PRO C 2 105 ? 16.885 29.404 14.109 1 19.81 105 PRO C O 1
ATOM 4065 N N . MET C 2 106 ? 18.546 29.959 12.679 1 19.9 106 MET C N 1
ATOM 4066 C CA . MET C 2 106 ? 18.556 28.64 12.04 1 19.79 106 MET C CA 1
ATOM 4067 C C . MET C 2 106 ? 19.976 28.366 11.493 1 20.03 106 MET C C 1
ATOM 4068 O O . MET C 2 106 ? 20.744 29.31 11.268 1 20.36 106 MET C O 1
ATOM 4073 N N . CYS C 2 107 ? 20.319 27.076 11.309 1 19.28 107 CYS C N 1
ATOM 4074 C CA . CYS C 2 107 ? 21.632 26.662 10.814 1 18.8 107 CYS C CA 1
ATOM 4075 C C . CYS C 2 107 ? 22.762 27.204 11.711 1 20.04 107 CYS C C 1
ATOM 4076 O O . CYS C 2 107 ? 23.837 27.558 11.219 1 21.49 107 CYS C O 1
ATOM 4079 N N . TYR C 2 108 ? 22.513 27.273 13.025 1 19.45 108 TYR C N 1
ATOM 4080 C CA . TYR C 2 108 ? 23.403 27.933 13.961 1 20.57 108 TYR C CA 1
ATOM 4081 C C . TYR C 2 108 ? 24.541 27.079 14.505 1 21.93 108 TYR C C 1
ATOM 4082 O O . TYR C 2 108 ? 25.575 27.63 14.913 1 23.05 108 TYR C O 1
ATOM 4091 N N . SER C 2 109 ? 24.372 25.751 14.517 1 21.18 109 SER C N 1
ATOM 4092 C CA . SER C 2 109 ? 25.394 24.85 15.066 1 21.14 109 SER C CA 1
ATOM 4093 C C . SER C 2 109 ? 25.041 23.399 14.729 1 21.45 109 SER C C 1
ATOM 4094 O O . SER C 2 109 ? 24.023 23.151 14.07 1 21.42 109 SER C O 1
ATOM 4097 N N . ARG C 2 110 ? 25.854 22.427 15.211 1 21.49 110 ARG C N 1
ATOM 4098 C CA . ARG C 2 110 ? 25.517 21.02 15.009 1 22.61 110 ARG C CA 1
ATOM 4099 C C . ARG C 2 110 ? 24.301 20.588 15.847 1 20.95 110 ARG C C 1
ATOM 4100 O O . ARG C 2 110 ? 23.854 19.467 15.674 1 21.62 110 ARG C O 1
ATOM 4108 N N . SER C 2 111 ? 23.772 21.436 16.75 1 19.78 111 SER C N 1
ATOM 4109 C CA . SER C 2 111 ? 22.532 21.091 17.489 1 20.13 111 SER C CA 1
ATOM 4110 C C . SER C 2 111 ? 21.257 21.471 16.684 1 19.29 111 SER C C 1
ATOM 4111 O O . SER C 2 111 ? 20.167 21.418 17.235 1 19.5 111 SER C O 1
ATOM 4114 N N . TYR C 2 112 ? 21.408 21.965 15.436 1 18.16 112 TYR C N 1
ATOM 4115 C CA . TYR C 2 112 ? 20.292 22.345 14.565 1 18.13 112 TYR C CA 1
ATOM 4116 C C . TYR C 2 112 ? 20.047 21.23 13.52 1 18.57 112 TYR C C 1
ATOM 4117 O O . TYR C 2 112 ? 20.984 20.535 13.104 1 19.61 112 TYR C O 1
ATOM 4126 N N . TYR C 2 113 ? 18.811 21.118 13.045 1 17.91 113 TYR C N 1
ATOM 4127 C CA . TYR C 2 113 ? 18.469 20.136 12.021 1 17.93 113 TYR C CA 1
ATOM 4128 C C . TYR C 2 113 ? 17.783 20.839 10.855 1 17.99 113 TYR C C 1
ATOM 4129 O O . TYR C 2 113 ? 16.722 21.462 11.029 1 16.96 113 TYR C O 1
ATOM 4138 N N . LEU C 2 114 ? 18.397 20.745 9.672 1 17.92 114 LEU C N 1
ATOM 4139 C CA . LEU C 2 114 ? 17.841 21.335 8.456 1 17.84 114 LEU C CA 1
ATOM 4140 C C . LEU C 2 114 ? 16.826 20.304 7.947 1 17.23 114 LEU C C 1
ATOM 4141 O O . LEU C 2 114 ? 17.216 19.297 7.327 1 16.89 114 LEU C O 1
ATOM 4146 N N . VAL C 2 115 ? 15.53 20.558 8.239 1 17.45 115 VAL C N 1
ATOM 4147 C CA . VAL C 2 115 ? 14.454 19.613 7.944 1 17.71 115 VAL C CA 1
ATOM 4148 C C . VAL C 2 115 ? 13.242 20.309 7.346 1 18.78 115 VAL C C 1
ATOM 4149 O O . VAL C 2 115 ? 12.954 21.444 7.701 1 18.84 115 VAL C O 1
ATOM 4153 N N . ASP C 2 116 ? 12.575 19.657 6.367 1 18.04 116 ASP C N 1
ATOM 4154 C CA . ASP C 2 116 ? 11.477 20.29 5.627 1 19.91 116 ASP C CA 1
ATOM 4155 C C . ASP C 2 116 ? 10.377 20.851 6.526 1 20.51 116 ASP C C 1
ATOM 4156 O O . ASP C 2 116 ? 9.932 21.996 6.32 1 20.32 116 ASP C O 1
ATOM 4161 N N . TYR C 2 117 ? 10.012 20.1 7.598 1 20.86 117 TYR C N 1
ATOM 4162 C CA . TYR C 2 117 ? 8.888 20.558 8.415 1 20.41 117 TYR C CA 1
ATOM 4163 C C . TYR C 2 117 ? 9.166 21.836 9.197 1 20.38 117 TYR C C 1
ATOM 4164 O O . TYR C 2 117 ? 8.214 22.454 9.65 1 21.48 117 TYR C O 1
ATOM 4173 N N . GLY C 2 118 ? 10.438 22.223 9.367 1 19.66 118 GLY C N 1
ATOM 4174 C CA . GLY C 2 118 ? 10.753 23.452 10.086 1 20.32 118 GLY C CA 1
ATOM 4175 C C . GLY C 2 118 ? 10.706 24.72 9.236 1 21.21 118 GLY C C 1
ATOM 4176 O O . GLY C 2 118 ? 10.821 25.829 9.773 1 21.92 118 GLY C O 1
ATOM 4177 N N . MET C 2 119 ? 10.519 24.585 7.918 1 19.78 119 MET C N 1
ATOM 4178 C CA . MET C 2 119 ? 10.549 25.734 7.015 1 20.07 119 MET C CA 1
ATOM 4179 C C . MET C 2 119 ? 9.221 26.446 6.983 1 20.86 119 MET C C 1
ATOM 4180 O O . MET C 2 119 ? 8.163 25.812 6.944 1 22.22 119 MET C O 1
ATOM 4185 N N . ASP C 2 120 ? 9.265 27.776 7.041 1 20.81 120 ASP C N 1
ATOM 4186 C CA . ASP C 2 120 ? 8.075 28.616 7.002 1 21.63 120 ASP C CA 1
ATOM 4187 C C . ASP C 2 120 ? 7.573 28.974 5.604 1 21.85 120 ASP C C 1
ATOM 4188 O O . ASP C 2 120 ? 6.377 29.19 5.452 1 23.26 120 ASP C O 1
ATOM 4193 N N . TYR C 2 121 ? 8.473 29.124 4.622 1 21.39 121 TYR C N 1
ATOM 4194 C CA . TYR C 2 121 ? 8.164 29.496 3.228 1 22.05 121 TYR C CA 1
ATOM 4195 C C . TYR C 2 121 ? 9.052 28.708 2.274 1 21.28 121 TYR C C 1
ATOM 4196 O O . TYR C 2 121 ? 10.214 28.42 2.595 1 20.95 121 TYR C O 1
ATOM 4205 N N . TRP C 2 122 ? 8.509 28.376 1.119 1 20.39 122 TRP C N 1
ATOM 4206 C CA . TRP C 2 122 ? 9.225 27.636 0.1 1 21.49 122 TRP C CA 1
ATOM 4207 C C . TRP C 2 122 ? 9.12 28.324 -1.25 1 23.05 122 TRP C C 1
ATOM 4208 O O . TRP C 2 122 ? 8.084 28.935 -1.576 1 23.02 122 TRP C O 1
ATOM 4219 N N . GLY C 2 123 ? 10.156 28.139 -2.075 1 23.5 123 GLY C N 1
ATOM 4220 C CA . GLY C 2 123 ? 10.104 28.571 -3.467 1 24.47 123 GLY C CA 1
ATOM 4221 C C . GLY C 2 123 ? 9.409 27.481 -4.277 1 25.85 123 GLY C C 1
ATOM 4222 O O . GLY C 2 123 ? 9.15 26.386 -3.757 1 25.43 123 GLY C O 1
ATOM 4223 N N A LYS C 2 124 ? 9.111 27.754 -5.552 0.7 26.31 124 LYS C N 1
ATOM 4224 N N B LYS C 2 124 ? 9.112 27.762 -5.549 0.3 26.12 124 LYS C N 1
ATOM 4225 C CA A LYS C 2 124 ? 8.441 26.763 -6.411 0.7 27.72 124 LYS C CA 1
ATOM 4226 C CA B LYS C 2 124 ? 8.462 26.785 -6.428 0.3 27.08 124 LYS C CA 1
ATOM 4227 C C A LYS C 2 124 ? 9.373 25.635 -6.907 0.7 28.22 124 LYS C C 1
ATOM 4228 C C B LYS C 2 124 ? 9.367 25.596 -6.769 0.3 27.56 124 LYS C C 1
ATOM 4229 O O A LYS C 2 124 ? 8.906 24.624 -7.418 0.7 29.43 124 LYS C O 1
ATOM 4230 O O B LYS C 2 124 ? 8.874 24.51 -7.049 0.3 28.02 124 LYS C O 1
ATOM 4241 N N . GLY C 2 125 ? 10.672 25.821 -6.768 1 27.38 125 GLY C N 1
ATOM 4242 C CA . GLY C 2 125 ? 11.652 24.821 -7.147 1 27.84 125 GLY C CA 1
ATOM 4243 C C . GLY C 2 125 ? 12.174 25.045 -8.555 1 28.6 125 GLY C C 1
ATOM 4244 O O . GLY C 2 125 ? 11.524 25.703 -9.378 1 28.48 125 GLY C O 1
ATOM 4245 N N . THR C 2 126 ? 13.367 24.507 -8.827 1 28.07 126 THR C N 1
ATOM 4246 C CA . THR C 2 126 ? 14.028 24.573 -10.124 1 29.04 126 THR C CA 1
ATOM 4247 C C . THR C 2 126 ? 14.604 23.181 -10.433 1 29.12 126 THR C C 1
ATOM 4248 O O . THR C 2 126 ? 15.245 22.585 -9.586 1 28.77 126 THR C O 1
ATOM 4252 N N . GLN C 2 127 ? 14.307 22.635 -11.618 1 29.08 127 GLN C N 1
ATOM 4253 C CA . GLN C 2 127 ? 14.772 21.309 -12.004 1 28.77 127 GLN C CA 1
ATOM 4254 C C . GLN C 2 127 ? 16.261 21.298 -12.326 1 29 127 GLN C C 1
ATOM 4255 O O . GLN C 2 127 ? 16.74 22.145 -13.084 1 29.71 127 GLN C O 1
ATOM 4261 N N . VAL C 2 128 ? 16.996 20.336 -11.757 1 27.69 128 VAL C N 1
ATOM 4262 C CA . VAL C 2 128 ? 18.398 20.122 -12.075 1 27.99 128 VAL C CA 1
ATOM 4263 C C . VAL C 2 128 ? 18.492 18.696 -12.569 1 29.29 128 VAL C C 1
ATOM 4264 O O . VAL C 2 128 ? 18.073 17.768 -11.865 1 29.26 128 VAL C O 1
ATOM 4268 N N . THR C 2 129 ? 18.978 18.513 -13.803 1 29.38 129 THR C N 1
ATOM 4269 C CA . THR C 2 129 ? 19.053 17.173 -14.376 1 30.8 129 THR C CA 1
ATOM 4270 C C . THR C 2 129 ? 20.478 16.911 -14.782 1 31.64 129 THR C C 1
ATOM 4271 O O . THR C 2 129 ? 21.015 17.654 -15.587 1 33.15 129 THR C O 1
ATOM 4275 N N . VAL C 2 130 ? 21.101 15.894 -14.211 1 30.87 130 VAL C N 1
ATOM 4276 C CA . VAL C 2 130 ? 22.481 15.557 -14.529 1 32.34 130 VAL C CA 1
ATOM 4277 C C . VAL C 2 130 ? 22.466 14.259 -15.294 1 36.06 130 VAL C C 1
ATOM 4278 O O . VAL C 2 130 ? 22.19 13.204 -14.718 1 36.59 130 VAL C O 1
ATOM 4282 N N . SER C 2 131 ? 22.711 14.336 -16.599 1 38.5 131 SER C N 1
ATOM 4283 C CA . SER C 2 131 ? 22.631 13.159 -17.453 1 41.83 131 SER C CA 1
ATOM 4284 C C . SER C 2 131 ? 23.566 13.269 -18.656 1 44.77 131 SER C C 1
ATOM 4285 O O . SER C 2 131 ? 23.758 14.371 -19.191 1 44.33 131 SER C O 1
ATOM 4288 N N . SER C 2 132 ? 24.134 12.118 -19.085 1 47.12 132 SER C N 1
ATOM 4289 C CA . SER C 2 132 ? 25.036 12.021 -20.239 1 49.91 132 SER C CA 1
ATOM 4290 C C . SER C 2 132 ? 24.325 12.43 -21.523 1 51.94 132 SER C C 1
ATOM 4291 O O . SER C 2 132 ? 24.879 12.243 -22.605 1 53.24 132 SER C O 1
ATOM 4294 N N . VAL D 2 5 ? 13.009 37.284 71.73 1 59.03 5 VAL D N 1
ATOM 4295 C CA . VAL D 2 5 ? 12.001 36.227 71.628 1 59.15 5 VAL D CA 1
ATOM 4296 C C . VAL D 2 5 ? 12.013 35.276 72.848 1 58.78 5 VAL D C 1
ATOM 4297 O O . VAL D 2 5 ? 13.083 34.889 73.314 1 59.43 5 VAL D O 1
ATOM 4301 N N . GLN D 2 6 ? 10.819 34.852 73.319 1 57.42 6 GLN D N 1
ATOM 4302 C CA . GLN D 2 6 ? 10.712 33.93 74.444 1 55.9 6 GLN D CA 1
ATOM 4303 C C . GLN D 2 6 ? 9.341 33.242 74.462 1 53.06 6 GLN D C 1
ATOM 4304 O O . GLN D 2 6 ? 8.34 33.831 74.065 1 52.86 6 GLN D O 1
ATOM 4310 N N . LEU D 2 7 ? 9.308 31.997 74.93 1 50.61 7 LEU D N 1
ATOM 4311 C CA . LEU D 2 7 ? 8.095 31.218 75.095 1 49.11 7 LEU D CA 1
ATOM 4312 C C . LEU D 2 7 ? 8.114 30.705 76.532 1 48.51 7 LEU D C 1
ATOM 4313 O O . LEU D 2 7 ? 9.136 30.165 76.983 1 48.69 7 LEU D O 1
ATOM 4318 N N . GLN D 2 8 ? 7.006 30.876 77.252 1 47.3 8 GLN D N 1
ATOM 4319 C CA . GLN D 2 8 ? 6.946 30.442 78.633 1 47.5 8 GLN D CA 1
ATOM 4320 C C . GLN D 2 8 ? 5.687 29.651 78.949 1 46.59 8 GLN D C 1
ATOM 4321 O O . GLN D 2 8 ? 4.587 30.192 78.921 1 46.17 8 GLN D O 1
ATOM 4327 N N . GLU D 2 9 ? 5.866 28.372 79.291 1 46.13 9 GLU D N 1
ATOM 4328 C CA . GLU D 2 9 ? 4.776 27.493 79.681 1 46.15 9 GLU D CA 1
ATOM 4329 C C . GLU D 2 9 ? 4.497 27.598 81.173 1 46.72 9 GLU D C 1
ATOM 4330 O O . GLU D 2 9 ? 5.394 27.9 81.972 1 45.61 9 GLU D O 1
ATOM 4336 N N . SER D 2 10 ? 3.244 27.321 81.545 1 47.91 10 SER D N 1
ATOM 4337 C CA . SER D 2 10 ? 2.778 27.254 82.93 1 49.09 10 SER D CA 1
ATOM 4338 C C . SER D 2 10 ? 1.478 26.449 82.997 1 50.23 10 SER D C 1
ATOM 4339 O O . SER D 2 10 ? 0.867 26.153 81.961 1 49.83 10 SER D O 1
ATOM 4342 N N . GLY D 2 11 ? 1.098 26.043 84.202 1 51.43 11 GLY D N 1
ATOM 4343 C CA . GLY D 2 11 ? -0.121 25.268 84.396 1 52.76 11 GLY D CA 1
ATOM 4344 C C . GLY D 2 11 ? 0.086 23.778 84.589 1 53.62 11 GLY D C 1
ATOM 4345 O O . GLY D 2 11 ? -0.886 23.045 84.769 1 53.66 11 GLY D O 1
ATOM 4346 N N . GLY D 2 12 ? 1.336 23.318 84.557 1 53.98 12 GLY D N 1
ATOM 4347 C CA . GLY D 2 12 ? 1.63 21.903 84.76 1 55.12 12 GLY D CA 1
ATOM 4348 C C . GLY D 2 12 ? 1.38 21.454 86.191 1 56.05 12 GLY D C 1
ATOM 4349 O O . GLY D 2 12 ? 1.093 22.279 87.058 1 56.41 12 GLY D O 1
ATOM 4350 N N . GLY D 2 13 ? 1.488 20.155 86.444 1 56.32 13 GLY D N 1
ATOM 4351 C CA . GLY D 2 13 ? 1.274 19.625 87.787 1 57.24 13 GLY D CA 1
ATOM 4352 C C . GLY D 2 13 ? 0.832 18.179 87.836 1 57.82 13 GLY D C 1
ATOM 4353 O O . GLY D 2 13 ? 0.769 17.504 86.805 1 58.11 13 GLY D O 1
ATOM 4354 N N . LEU D 2 14 ? 0.52 17.701 89.045 1 58.08 14 LEU D N 1
ATOM 4355 C CA . LEU D 2 14 ? 0.101 16.33 89.294 1 58.43 14 LEU D CA 1
ATOM 4356 C C . LEU D 2 14 ? -1.413 16.219 89.371 1 57.71 14 LEU D C 1
ATOM 4357 O O . LEU D 2 14 ? -2.055 16.952 90.113 1 58.52 14 LEU D O 1
ATOM 4362 N N . VAL D 2 15 ? -1.985 15.315 88.583 1 56.38 15 VAL D N 1
ATOM 4363 C CA . VAL D 2 15 ? -3.422 15.053 88.569 1 55.83 15 VAL D CA 1
ATOM 4364 C C . VAL D 2 15 ? -3.66 13.536 88.622 1 55.03 15 VAL D C 1
ATOM 4365 O O . VAL D 2 15 ? -2.775 12.741 88.3 1 55.32 15 VAL D O 1
ATOM 4369 N N . GLN D 2 16 ? -4.869 13.141 88.989 1 54.06 16 GLN D N 1
ATOM 4370 C CA . GLN D 2 16 ? -5.272 11.748 89 1 53.83 16 GLN D CA 1
ATOM 4371 C C . GLN D 2 16 ? -5.833 11.359 87.615 1 52.71 16 GLN D C 1
ATOM 4372 O O . GLN D 2 16 ? -6.275 12.234 86.859 1 52.14 16 GLN D O 1
ATOM 4378 N N . PRO D 2 17 ? -5.881 10.052 87.268 1 51.87 17 PRO D N 1
ATOM 4379 C CA . PRO D 2 17 ? -6.502 9.659 85.985 1 51.13 17 PRO D CA 1
ATOM 4380 C C . PRO D 2 17 ? -7.969 10.103 85.958 1 49.93 17 PRO D C 1
ATOM 4381 O O . PRO D 2 17 ? -8.673 9.994 86.956 1 50.29 17 PRO D O 1
ATOM 4385 N N . GLY D 2 18 ? -8.384 10.684 84.849 1 48.67 18 GLY D N 1
ATOM 4386 C CA . GLY D 2 18 ? -9.713 11.268 84.729 1 47.83 18 GLY D CA 1
ATOM 4387 C C . GLY D 2 18 ? -9.716 12.769 84.982 1 46.74 18 GLY D C 1
ATOM 4388 O O . GLY D 2 18 ? -10.698 13.445 84.666 1 46.88 18 GLY D O 1
ATOM 4389 N N . GLY D 2 19 ? -8.609 13.295 85.519 1 45.34 19 GLY D N 1
ATOM 4390 C CA . GLY D 2 19 ? -8.434 14.7 85.845 1 44.82 19 GLY D CA 1
ATOM 4391 C C . GLY D 2 19 ? -8.204 15.629 84.67 1 44.16 19 GLY D C 1
ATOM 4392 O O . GLY D 2 19 ? -8.176 15.205 83.507 1 43.24 19 GLY D O 1
ATOM 4393 N N . SER D 2 20 ? -8.079 16.926 84.977 1 43.84 20 SER D N 1
ATOM 4394 C CA . SER D 2 20 ? -7.879 17.936 83.96 1 43.78 20 SER D CA 1
ATOM 4395 C C . SER D 2 20 ? -6.882 19.006 84.378 1 43.32 20 SER D C 1
ATOM 4396 O O . SER D 2 20 ? -6.736 19.31 85.568 1 43.57 20 SER D O 1
ATOM 4399 N N . LEU D 2 21 ? -6.237 19.61 83.382 1 42 21 LEU D N 1
ATOM 4400 C CA . LEU D 2 21 ? -5.269 20.692 83.567 1 42.26 21 LEU D CA 1
ATOM 4401 C C . LEU D 2 21 ? -5.41 21.683 82.421 1 42.11 21 LEU D C 1
ATOM 4402 O O . LEU D 2 21 ? -5.81 21.285 81.334 1 41.87 21 LEU D O 1
ATOM 4407 N N . ARG D 2 22 ? -4.994 22.94 82.623 1 41.25 22 ARG D N 1
ATOM 4408 C CA . ARG D 2 22 ? -4.997 23.915 81.544 1 40.78 22 ARG D CA 1
ATOM 4409 C C . ARG D 2 22 ? -3.617 24.558 81.457 1 40.84 22 ARG D C 1
ATOM 4410 O O . ARG D 2 22 ? -3.185 25.253 82.386 1 41.33 22 ARG D O 1
ATOM 4418 N N . LEU D 2 23 ? -2.906 24.293 80.36 1 40.3 23 LEU D N 1
ATOM 4419 C CA . LEU D 2 23 ? -1.581 24.868 80.156 1 40.23 23 LEU D CA 1
ATOM 4420 C C . LEU D 2 23 ? -1.703 26.175 79.398 1 40.18 23 LEU D C 1
ATOM 4421 O O . LEU D 2 23 ? -2.607 26.342 78.578 1 39.57 23 LEU D O 1
ATOM 4426 N N . SER D 2 24 ? -0.792 27.095 79.677 1 40.29 24 SER D N 1
ATOM 4427 C CA . SER D 2 24 ? -0.722 28.409 79.055 1 41.33 24 SER D CA 1
ATOM 4428 C C . SER D 2 24 ? 0.672 28.59 78.484 1 41.43 24 SER D C 1
ATOM 4429 O O . SER D 2 24 ? 1.654 28.141 79.084 1 41.54 24 SER D O 1
ATOM 4432 N N . CYS D 2 25 ? 0.778 29.319 77.38 1 41.45 25 CYS D N 1
ATOM 4433 C CA . CYS D 2 25 ? 2.073 29.631 76.796 1 42.26 25 CYS D CA 1
ATOM 4434 C C . CYS D 2 25 ? 2.117 31.088 76.408 1 43.97 25 CYS D C 1
ATOM 4435 O O . CYS D 2 25 ? 1.546 31.463 75.381 1 43.94 25 CYS D O 1
ATOM 4438 N N . ALA D 2 26 ? 2.829 31.898 77.2 1 45.19 26 ALA D N 1
ATOM 4439 C CA . ALA D 2 26 ? 2.978 33.322 76.938 1 46.94 26 ALA D CA 1
ATOM 4440 C C . ALA D 2 26 ? 4.171 33.573 76.007 1 48.68 26 ALA D C 1
ATOM 4441 O O . ALA D 2 26 ? 5.284 33.1 76.264 1 48.25 26 ALA D O 1
ATOM 4443 N N . ALA D 2 27 ? 3.94 34.332 74.932 1 50.09 27 ALA D N 1
ATOM 4444 C CA . ALA D 2 27 ? 4.99 34.64 73.975 1 52.37 27 ALA D CA 1
ATOM 4445 C C . ALA D 2 27 ? 5.382 36.1 74.031 1 55.16 27 ALA D C 1
ATOM 4446 O O . ALA D 2 27 ? 4.537 36.968 74.251 1 55.09 27 ALA D O 1
ATOM 4448 N N . SER D 2 28 ? 6.662 36.375 73.793 1 57.35 28 SER D N 1
ATOM 4449 C CA . SER D 2 28 ? 7.173 37.736 73.769 1 60.38 28 SER D CA 1
ATOM 4450 C C . SER D 2 28 ? 8.189 37.923 72.641 1 63.07 28 SER D C 1
ATOM 4451 O O . SER D 2 28 ? 8.823 36.968 72.205 1 62.88 28 SER D O 1
ATOM 4454 N N . GLY D 2 29 ? 8.335 39.159 72.187 1 65.35 29 GLY D N 1
ATOM 4455 C CA . GLY D 2 29 ? 9.241 39.489 71.099 1 66.91 29 GLY D CA 1
ATOM 4456 C C . GLY D 2 29 ? 8.504 39.401 69.785 1 67.66 29 GLY D C 1
ATOM 4457 O O . GLY D 2 29 ? 8.207 40.425 69.161 1 68.63 29 GLY D O 1
ATOM 4458 N N . PHE D 2 30 ? 8.176 38.179 69.383 1 67.31 30 PHE D N 1
ATOM 4459 C CA . PHE D 2 30 ? 7.428 37.918 68.154 1 67.67 30 PHE D CA 1
ATOM 4460 C C . PHE D 2 30 ? 5.914 37.901 68.409 1 67.31 30 PHE D C 1
ATOM 4461 O O . PHE D 2 30 ? 5.471 37.681 69.537 1 67.74 30 PHE D O 1
ATOM 4469 N N . THR D 2 31 ? 5.125 38.097 67.353 1 66.27 31 THR D N 1
ATOM 4470 C CA . THR D 2 31 ? 3.671 38.073 67.471 1 65.58 31 THR D CA 1
ATOM 4471 C C . THR D 2 31 ? 3.083 36.856 66.765 1 63.94 31 THR D C 1
ATOM 4472 O O . THR D 2 31 ? 3.739 36.244 65.912 1 63.35 31 THR D O 1
ATOM 4476 N N . LEU D 2 32 ? 1.828 36.517 67.122 1 62.87 32 LEU D N 1
ATOM 4477 C CA . LEU D 2 32 ? 1.078 35.432 66.496 1 62.32 32 LEU D CA 1
ATOM 4478 C C . LEU D 2 32 ? 0.818 35.701 64.989 1 61.19 32 LEU D C 1
ATOM 4479 O O . LEU D 2 32 ? 0.466 34.776 64.262 1 61.47 32 LEU D O 1
ATOM 4484 N N . ASP D 2 33 ? 1.042 36.947 64.516 1 59.89 33 ASP D N 1
ATOM 4485 C CA . ASP D 2 33 ? 0.902 37.306 63.113 1 58.62 33 ASP D CA 1
ATOM 4486 C C . ASP D 2 33 ? 2.109 36.791 62.279 1 55.44 33 ASP D C 1
ATOM 4487 O O . ASP D 2 33 ? 1.958 36.599 61.074 1 56.49 33 ASP D O 1
ATOM 4492 N N . ASP D 2 34 ? 3.292 36.567 62.895 1 51.4 34 ASP D N 1
ATOM 4493 C CA . ASP D 2 34 ? 4.461 36.064 62.145 1 48.04 34 ASP D CA 1
ATOM 4494 C C . ASP D 2 34 ? 4.805 34.607 62.464 1 43.48 34 ASP D C 1
ATOM 4495 O O . ASP D 2 34 ? 5.452 33.936 61.665 1 43.26 34 ASP D O 1
ATOM 4500 N N . TYR D 2 35 ? 4.458 34.148 63.656 1 40.01 35 TYR D N 1
ATOM 4501 C CA . TYR D 2 35 ? 4.723 32.784 64.065 1 37.62 35 TYR D CA 1
ATOM 4502 C C . TYR D 2 35 ? 3.466 32.154 64.615 1 34.98 35 TYR D C 1
ATOM 4503 O O . TYR D 2 35 ? 2.643 32.834 65.213 1 35.57 35 TYR D O 1
ATOM 4512 N N . GLY D 2 36 ? 3.332 30.855 64.412 1 32.06 36 GLY D N 1
ATOM 4513 C CA . GLY D 2 36 ? 2.27 30.07 65.024 1 30.26 36 GLY D CA 1
ATOM 4514 C C . GLY D 2 36 ? 2.857 29.324 66.207 1 29.3 36 GLY D C 1
ATOM 4515 O O . GLY D 2 36 ? 4.041 28.969 66.178 1 28.62 36 GLY D O 1
ATOM 4516 N N . ILE D 2 37 ? 2.087 29.166 67.299 1 28.57 37 ILE D N 1
ATOM 4517 C CA . ILE D 2 37 ? 2.568 28.469 68.5 1 29 37 ILE D CA 1
ATOM 4518 C C . ILE D 2 37 ? 1.782 27.176 68.671 1 28.44 37 ILE D C 1
ATOM 4519 O O . ILE D 2 37 ? 0.543 27.189 68.642 1 28.62 37 ILE D O 1
ATOM 4524 N N . ALA D 2 38 ? 2.488 26.072 68.829 1 28.01 38 ALA D N 1
ATOM 4525 C CA . ALA D 2 38 ? 1.913 24.736 68.939 1 28.19 38 ALA D CA 1
ATOM 4526 C C . ALA D 2 38 ? 2.373 24.004 70.206 1 28.74 38 ALA D C 1
ATOM 4527 O O . ALA D 2 38 ? 3.287 24.475 70.88 1 28.92 38 ALA D O 1
ATOM 4529 N N . TRP D 2 39 ? 1.717 22.886 70.567 1 29.35 39 TRP D N 1
ATOM 4530 C CA . TRP D 2 39 ? 2.074 22.109 71.757 1 30.74 39 TRP D CA 1
ATOM 4531 C C . TRP D 2 39 ? 2.693 20.764 71.39 1 31.05 39 TRP D C 1
ATOM 4532 O O . TRP D 2 39 ? 2.242 20.089 70.457 1 29.69 39 TRP D O 1
ATOM 4543 N N . PHE D 2 40 ? 3.753 20.408 72.123 1 32.36 40 PHE D N 1
ATOM 4544 C CA . PHE D 2 40 ? 4.525 19.179 72.03 1 33.51 40 PHE D CA 1
ATOM 4545 C C . PHE D 2 40 ? 4.639 18.539 73.427 1 34.86 40 PHE D C 1
ATOM 4546 O O . PHE D 2 40 ? 4.401 19.191 74.449 1 34.35 40 PHE D O 1
ATOM 4554 N N . ARG D 2 41 ? 5.035 17.27 73.468 1 36.09 41 ARG D N 1
ATOM 4555 C CA . ARG D 2 41 ? 5.299 16.596 74.736 1 37.95 41 ARG D CA 1
ATOM 4556 C C . ARG D 2 41 ? 6.393 15.574 74.579 1 40.53 41 ARG D C 1
ATOM 4557 O O . ARG D 2 41 ? 6.566 15.007 73.496 1 39.92 41 ARG D O 1
ATOM 4565 N N . GLN D 2 42 ? 7.141 15.335 75.66 1 43.08 42 GLN D N 1
ATOM 4566 C CA . GLN D 2 42 ? 8.232 14.387 75.613 1 46.68 42 GLN D CA 1
ATOM 4567 C C . GLN D 2 42 ? 8.119 13.434 76.769 1 50.44 42 GLN D C 1
ATOM 4568 O O . GLN D 2 42 ? 8.412 13.811 77.899 1 50.68 42 GLN D O 1
ATOM 4574 N N . ALA D 2 43 ? 7.636 12.21 76.497 1 53.15 43 ALA D N 1
ATOM 4575 C CA . ALA D 2 43 ? 7.516 11.146 77.497 1 56.43 43 ALA D CA 1
ATOM 4576 C C . ALA D 2 43 ? 8.905 10.716 77.945 1 59.57 43 ALA D C 1
ATOM 4577 O O . ALA D 2 43 ? 9.869 10.875 77.183 1 59.81 43 ALA D O 1
ATOM 4579 N N . PRO D 2 44 ? 9.05 10.106 79.146 1 61.91 44 PRO D N 1
ATOM 4580 C CA . PRO D 2 44 ? 10.389 9.659 79.57 1 63.19 44 PRO D CA 1
ATOM 4581 C C . PRO D 2 44 ? 10.998 8.688 78.558 1 64.52 44 PRO D C 1
ATOM 4582 O O . PRO D 2 44 ? 10.276 7.867 77.993 1 65.55 44 PRO D O 1
ATOM 4586 N N . GLY D 2 45 ? 12.277 8.876 78.252 1 63.83 45 GLY D N 1
ATOM 4587 C CA . GLY D 2 45 ? 12.991 8.061 77.274 1 63.31 45 GLY D CA 1
ATOM 4588 C C . GLY D 2 45 ? 12.485 8.143 75.841 1 61.89 45 GLY D C 1
ATOM 4589 O O . GLY D 2 45 ? 12.965 7.395 74.984 1 62.92 45 GLY D O 1
ATOM 4590 N N . LYS D 2 46 ? 11.533 9.048 75.546 1 59.55 46 LYS D N 1
ATOM 4591 C CA . LYS D 2 46 ? 10.987 9.147 74.199 1 57.41 46 LYS D CA 1
ATOM 4592 C C . LYS D 2 46 ? 11.321 10.479 73.492 1 54.35 46 LYS D C 1
ATOM 4593 O O . LYS D 2 46 ? 11.919 11.379 74.082 1 54.56 46 LYS D O 1
ATOM 4599 N N . GLU D 2 47 ? 10.989 10.565 72.205 1 51.19 47 GLU D N 1
ATOM 4600 C CA . GLU D 2 47 ? 11.196 11.758 71.407 1 48.95 47 GLU D CA 1
ATOM 4601 C C . GLU D 2 47 ? 10.117 12.82 71.747 1 45.33 47 GLU D C 1
ATOM 4602 O O . GLU D 2 47 ? 9.089 12.512 72.362 1 44.8 47 GLU D O 1
ATOM 4608 N N . ARG D 2 48 ? 10.351 14.068 71.322 1 42.32 48 ARG D N 1
ATOM 4609 C CA . ARG D 2 48 ? 9.4 15.155 71.472 1 40.29 48 ARG D CA 1
ATOM 4610 C C . ARG D 2 48 ? 8.371 14.97 70.36 1 37.64 48 ARG D C 1
ATOM 4611 O O . ARG D 2 48 ? 8.743 14.989 69.187 1 37.07 48 ARG D O 1
ATOM 4619 N N . GLU D 2 49 ? 7.096 14.773 70.716 1 35.53 49 GLU D N 1
ATOM 4620 C CA . GLU D 2 49 ? 6.052 14.506 69.735 1 34.57 49 GLU D CA 1
ATOM 4621 C C . GLU D 2 49 ? 5.014 15.637 69.692 1 32.92 49 GLU D C 1
ATOM 4622 O O . GLU D 2 49 ? 4.714 16.256 70.715 1 32.41 49 GLU D O 1
ATOM 4628 N N . GLY D 2 50 ? 4.49 15.907 68.506 1 31.52 50 GLY D N 1
ATOM 4629 C CA . GLY D 2 50 ? 3.474 16.933 68.346 1 30.49 50 GLY D CA 1
ATOM 4630 C C . GLY D 2 50 ? 2.192 16.531 69.042 1 28.78 50 GLY D C 1
ATOM 4631 O O . GLY D 2 50 ? 1.812 15.363 69.015 1 28.45 50 GLY D O 1
ATOM 4632 N N . VAL D 2 51 ? 1.531 17.484 69.692 1 27.82 51 VAL D N 1
ATOM 4633 C CA . VAL D 2 51 ? 0.297 17.204 70.445 1 27.32 51 VAL D CA 1
ATOM 4634 C C . VAL D 2 51 ? -0.88 17.92 69.801 1 26.39 51 VAL D C 1
ATOM 4635 O O . VAL D 2 51 ? -1.94 17.319 69.585 1 25.11 51 VAL D O 1
ATOM 4639 N N . SER D 2 52 ? -0.696 19.218 69.515 1 26.54 52 SER D N 1
ATOM 4640 C CA . SER D 2 52 ? -1.778 20.015 68.947 1 27.72 52 SER D CA 1
ATOM 4641 C C . SER D 2 52 ? -1.262 21.293 68.329 1 28.24 52 SER D C 1
ATOM 4642 O O . SER D 2 52 ? -0.295 21.882 68.813 1 28.83 52 SER D O 1
ATOM 4645 N N . CYS D 2 53 ? -1.974 21.774 67.319 1 27.85 53 CYS D N 1
ATOM 4646 C CA . CYS D 2 53 ? -1.65 23.042 66.72 1 27.2 53 CYS D CA 1
ATOM 4647 C C . CYS D 2 53 ? -2.905 23.734 66.237 1 27.69 53 CYS D C 1
ATOM 4648 O O . CYS D 2 53 ? -3.971 23.113 66.055 1 26.6 53 CYS D O 1
ATOM 4651 N N . ILE D 2 54 ? -2.778 25.04 66.048 1 28.17 54 ILE D N 1
ATOM 4652 C CA . ILE D 2 54 ? -3.843 25.88 65.54 1 28.53 54 ILE D CA 1
ATOM 4653 C C . ILE D 2 54 ? -3.26 26.668 64.377 1 27.65 54 ILE D C 1
ATOM 4654 O O . ILE D 2 54 ? -2.134 27.178 64.459 1 26.93 54 ILE D O 1
ATOM 4659 N N . SER D 2 55 ? -4.016 26.728 63.265 1 27.36 55 SER D N 1
ATOM 4660 C CA . SER D 2 55 ? -3.577 27.388 62.05 1 27.24 55 SER D CA 1
ATOM 4661 C C . SER D 2 55 ? -3.218 28.85 62.189 1 28.23 55 SER D C 1
ATOM 4662 O O . SER D 2 55 ? -3.934 29.603 62.852 1 29.08 55 SER D O 1
ATOM 4665 N N . THR D 2 56 ? -2.17 29.284 61.463 1 27.82 56 THR D N 1
ATOM 4666 C CA . THR D 2 56 ? -1.827 30.707 61.414 1 28.64 56 THR D CA 1
ATOM 4667 C C . THR D 2 56 ? -2.677 31.474 60.376 1 29.63 56 THR D C 1
ATOM 4668 O O . THR D 2 56 ? -2.69 32.704 60.382 1 29.31 56 THR D O 1
ATOM 4672 N N . SER D 2 57 ? -3.345 30.764 59.47 1 31.24 57 SER D N 1
ATOM 4673 C CA . SER D 2 57 ? -4.115 31.371 58.392 1 34.15 57 SER D CA 1
ATOM 4674 C C . SER D 2 57 ? -5.616 31.39 58.63 1 36.09 57 SER D C 1
ATOM 4675 O O . SER D 2 57 ? -6.32 32.116 57.943 1 37.78 57 SER D O 1
ATOM 4678 N N . ASP D 2 58 ? -6.111 30.58 59.564 1 36.05 58 ASP D N 1
ATOM 4679 C CA . ASP D 2 58 ? -7.526 30.517 59.901 1 36.99 58 ASP D CA 1
ATOM 4680 C C . ASP D 2 58 ? -7.703 29.884 61.302 1 37.7 58 ASP D C 1
ATOM 4681 O O . ASP D 2 58 ? -6.728 29.808 62.05 1 37.21 58 ASP D O 1
ATOM 4686 N N . ASP D 2 59 ? -8.926 29.441 61.669 1 38.71 59 ASP D N 1
ATOM 4687 C CA . ASP D 2 59 ? -9.138 28.88 62.996 1 39.78 59 ASP D CA 1
ATOM 4688 C C . ASP D 2 59 ? -9.12 27.347 63.027 1 38.68 59 ASP D C 1
ATOM 4689 O O . ASP D 2 59 ? -9.602 26.773 63.994 1 39.3 59 ASP D O 1
ATOM 4694 N N . SER D 2 60 ? -8.525 26.687 62.008 1 36.99 60 SER D N 1
ATOM 4695 C CA . SER D 2 60 ? -8.441 25.221 61.994 1 35.64 60 SER D CA 1
ATOM 4696 C C . SER D 2 60 ? -7.551 24.747 63.132 1 33.45 60 SER D C 1
ATOM 4697 O O . SER D 2 60 ? -6.525 25.373 63.429 1 32.7 60 SER D O 1
ATOM 4700 N N . THR D 2 61 ? -7.939 23.653 63.781 1 31.54 61 THR D N 1
ATOM 4701 C CA . THR D 2 61 ? -7.123 23.074 64.862 1 30.41 61 THR D CA 1
ATOM 4702 C C . THR D 2 61 ? -6.897 21.598 64.567 1 29.62 61 THR D C 1
ATOM 4703 O O . THR D 2 61 ? -7.748 20.955 63.931 1 28.81 61 THR D O 1
ATOM 4707 N N . TYR D 2 62 ? -5.728 21.068 64.97 1 29.31 62 TYR D N 1
ATOM 4708 C CA . TYR D 2 62 ? -5.38 19.667 64.721 1 29.65 62 TYR D CA 1
ATOM 4709 C C . TYR D 2 62 ? -4.798 19.023 65.97 1 29.6 62 TYR D C 1
ATOM 4710 O O . TYR D 2 62 ? -4.236 19.709 66.82 1 29.38 62 TYR D O 1
ATOM 4719 N N . TYR D 2 63 ? -4.99 17.708 66.111 1 28.73 63 TYR D N 1
ATOM 4720 C CA . TYR D 2 63 ? -4.562 17.008 67.32 1 28.21 63 TYR D CA 1
ATOM 4721 C C . TYR D 2 63 ? -3.933 15.686 67.001 1 29.15 63 TYR D C 1
ATOM 4722 O O . TYR D 2 63 ? -4.375 14.977 66.077 1 28.49 63 TYR D O 1
ATOM 4731 N N . ALA D 2 64 ? -2.978 15.258 67.862 1 29.66 64 ALA D N 1
ATOM 4732 C CA . ALA D 2 64 ? -2.415 13.907 67.795 1 30.61 64 ALA D CA 1
ATOM 4733 C C . ALA D 2 64 ? -3.586 12.933 68.021 1 30.09 64 ALA D C 1
ATOM 4734 O O . ALA D 2 64 ? -4.505 13.263 68.788 1 29.31 64 ALA D O 1
ATOM 4736 N N . ASP D 2 65 ? -3.597 11.791 67.329 1 30.9 65 ASP D N 1
ATOM 4737 C CA . ASP D 2 65 ? -4.667 10.794 67.46 1 32.2 65 ASP D CA 1
ATOM 4738 C C . ASP D 2 65 ? -4.9 10.401 68.928 1 31.27 65 ASP D C 1
ATOM 4739 O O . ASP D 2 65 ? -6.042 10.276 69.351 1 30.34 65 ASP D O 1
ATOM 4744 N N . SER D 2 66 ? -3.81 10.274 69.709 1 31.2 66 SER D N 1
ATOM 4745 C CA . SER D 2 66 ? -3.895 9.888 71.123 1 32.34 66 SER D CA 1
ATOM 4746 C C . SER D 2 66 ? -4.61 10.915 72.02 1 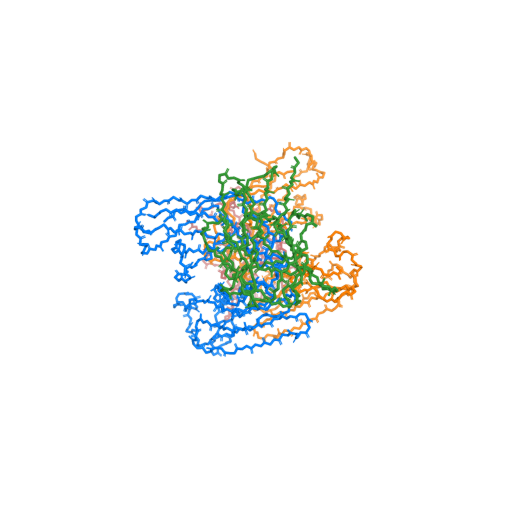31.75 66 SER D C 1
ATOM 4747 O O . SER D 2 66 ? -5.032 10.545 73.108 1 33.04 66 SER D O 1
ATOM 4750 N N . VAL D 2 67 ? -4.707 12.193 71.609 1 30.16 67 VAL D N 1
ATOM 4751 C CA . VAL D 2 67 ? -5.328 13.224 72.465 1 30.18 67 VAL D CA 1
ATOM 4752 C C . VAL D 2 67 ? -6.625 13.833 71.876 1 30.33 67 VAL D C 1
ATOM 4753 O O . VAL D 2 67 ? -7.301 14.614 72.556 1 29.75 67 VAL D O 1
ATOM 4757 N N . LYS D 2 68 ? -6.948 13.507 70.606 1 30.65 68 LYS D N 1
ATOM 4758 C CA . LYS D 2 68 ? -8.125 14.015 69.905 1 31.17 68 LYS D CA 1
ATOM 4759 C C . LYS D 2 68 ? -9.398 13.703 70.707 1 31.29 68 LYS D C 1
ATOM 4760 O O . LYS D 2 68 ? -9.596 12.558 71.113 1 31.39 68 LYS D O 1
ATOM 4766 N N . GLY D 2 69 ? -10.22 14.721 70.952 1 31.26 69 GLY D N 1
ATOM 4767 C CA . GLY D 2 69 ? -11.448 14.573 71.733 1 31.59 69 GLY D CA 1
ATOM 4768 C C . GLY D 2 69 ? -11.258 14.925 73.202 1 32.01 69 GLY D C 1
ATOM 4769 O O . GLY D 2 69 ? -12.185 15.396 73.861 1 32.77 69 GLY D O 1
ATOM 4770 N N . ARG D 2 70 ? -10.037 14.749 73.727 1 31.33 70 ARG D N 1
ATOM 4771 C CA . ARG D 2 70 ? -9.749 15.017 75.135 1 31.3 70 ARG D CA 1
ATOM 4772 C C . ARG D 2 70 ? -9.067 16.349 75.359 1 31.66 70 ARG D C 1
ATOM 4773 O O . ARG D 2 70 ? -9.225 16.941 76.433 1 32.67 70 ARG D O 1
ATOM 4781 N N . PHE D 2 71 ? -8.246 16.79 74.39 1 30.74 71 PHE D N 1
ATOM 4782 C CA . PHE D 2 71 ? -7.512 18.051 74.52 1 30.68 71 PHE D CA 1
ATOM 4783 C C . PHE D 2 71 ? -8.111 19.113 73.61 1 30.71 71 PHE D C 1
ATOM 4784 O O . PHE D 2 71 ? -8.622 18.79 72.545 1 30.94 71 PHE D O 1
ATOM 4792 N N . THR D 2 72 ? -8.036 20.377 74.023 1 29.97 72 THR D N 1
ATOM 4793 C CA . THR D 2 72 ? -8.533 21.474 73.211 1 30.02 72 THR D CA 1
ATOM 4794 C C . THR D 2 72 ? -7.505 22.602 73.203 1 29.53 72 THR D C 1
ATOM 4795 O O . THR D 2 72 ? -7.161 23.12 74.273 1 29.98 72 THR D O 1
ATOM 4799 N N . ILE D 2 73 ? -7.017 22.979 72.015 1 28.34 73 ILE D N 1
ATOM 4800 C CA . ILE D 2 73 ? -6.086 24.105 71.894 1 28.99 73 ILE D CA 1
ATOM 4801 C C . ILE D 2 73 ? -6.913 25.387 71.62 1 29.8 73 ILE D C 1
ATOM 4802 O O . ILE D 2 73 ? -7.934 25.347 70.934 1 29.2 73 ILE D O 1
ATOM 4807 N N . SER D 2 74 ? -6.464 26.51 72.146 1 30.35 74 SER D N 1
ATOM 4808 C CA . SER D 2 74 ? -7.091 27.801 71.914 1 31.68 74 SER D CA 1
ATOM 4809 C C . SER D 2 74 ? -6.017 28.905 71.966 1 32.63 74 SER D C 1
ATOM 4810 O O . SER D 2 74 ? -4.903 28.652 72.407 1 31.79 74 SER D O 1
ATOM 4813 N N . ARG D 2 75 ? -6.346 30.11 71.512 1 33.59 75 ARG D N 1
ATOM 4814 C CA . ARG D 2 75 ? -5.406 31.219 71.553 1 35.3 75 ARG D CA 1
ATOM 4815 C C . ARG D 2 75 ? -6.11 32.537 71.82 1 37.53 75 ARG D C 1
ATOM 4816 O O . ARG D 2 75 ? -7.3 32.698 71.534 1 36.99 75 ARG D O 1
ATOM 4824 N N . ASP D 2 76 ? -5.361 33.481 72.392 1 39.66 76 ASP D N 1
ATOM 4825 C CA . ASP D 2 76 ? -5.835 34.818 72.679 1 42.29 76 ASP D CA 1
ATOM 4826 C C . ASP D 2 76 ? -4.814 35.733 72.002 1 44.55 76 ASP D C 1
ATOM 4827 O O . ASP D 2 76 ? -3.694 35.891 72.505 1 44.54 76 ASP D O 1
ATOM 4832 N N . THR D 2 77 ? -5.172 36.285 70.831 1 46.15 77 THR D N 1
ATOM 4833 C CA . THR D 2 77 ? -4.245 37.13 70.082 1 47.89 77 THR D CA 1
ATOM 4834 C C . THR D 2 77 ? -3.867 38.387 70.841 1 48.94 77 THR D C 1
ATOM 4835 O O . THR D 2 77 ? -2.714 38.81 70.775 1 49.59 77 THR D O 1
ATOM 4839 N N . ALA D 2 78 ? -4.813 38.959 71.6 1 49.1 78 ALA D N 1
ATOM 4840 C CA . ALA D 2 78 ? -4.573 40.167 72.383 1 49.76 78 ALA D CA 1
ATOM 4841 C C . ALA D 2 78 ? -3.524 39.944 73.461 1 50.33 78 ALA D C 1
ATOM 4842 O O . ALA D 2 78 ? -2.732 40.839 73.733 1 50.95 78 ALA D O 1
ATOM 4844 N N . LYS D 2 79 ? -3.517 38.76 74.079 1 50.05 79 LYS D N 1
ATOM 4845 C CA . LYS D 2 79 ? -2.554 38.457 75.141 1 50.12 79 LYS D CA 1
ATOM 4846 C C . LYS D 2 79 ? -1.303 37.712 74.633 1 49.4 79 LYS D C 1
ATOM 4847 O O . LYS D 2 79 ? -0.452 37.34 75.446 1 49.45 79 LYS D O 1
ATOM 4853 N N . ASN D 2 80 ? -1.218 37.419 73.317 1 48.34 80 ASN D N 1
ATOM 4854 C CA . ASN D 2 80 ? -0.106 36.68 72.712 1 48.17 80 ASN D CA 1
ATOM 4855 C C . ASN D 2 80 ? 0.134 35.357 73.457 1 46.17 80 ASN D C 1
ATOM 4856 O O . ASN D 2 80 ? 1.269 35.018 73.784 1 45.98 80 ASN D O 1
ATOM 4861 N N . THR D 2 81 ? -0.97 34.677 73.81 1 44.24 81 THR D N 1
ATOM 4862 C CA . THR D 2 81 ? -0.941 33.45 74.592 1 42.74 81 THR D CA 1
ATOM 4863 C C . THR D 2 81 ? -1.749 32.349 73.916 1 40.54 81 THR D C 1
ATOM 4864 O O . THR D 2 81 ? -2.774 32.617 73.299 1 39.99 81 THR D O 1
ATOM 4868 N N . VAL D 2 82 ? -1.271 31.107 74.023 1 38.92 82 VAL D N 1
ATOM 4869 C CA . VAL D 2 82 ? -1.928 29.919 73.494 1 37.88 82 VAL D CA 1
ATOM 4870 C C . VAL D 2 82 ? -2.184 28.995 74.678 1 36.11 82 VAL D C 1
ATOM 4871 O O . VAL D 2 82 ? -1.421 28.993 75.64 1 36.2 82 VAL D O 1
ATOM 4875 N N . TYR D 2 83 ? -3.294 28.272 74.653 1 34.86 83 TYR D N 1
ATOM 4876 C CA . TYR D 2 83 ? -3.697 27.431 75.771 1 34.78 83 TYR D CA 1
ATOM 4877 C C . TYR D 2 83 ? -3.939 26.008 75.318 1 33.06 83 TYR D C 1
ATOM 4878 O O . TYR D 2 83 ? -4.349 25.787 74.181 1 32.78 83 TYR D O 1
ATOM 4887 N N . LEU D 2 84 ? -3.747 25.055 76.233 1 31.39 84 LEU D N 1
ATOM 4888 C CA . LEU D 2 84 ? -4.053 23.654 75.995 1 30.79 84 LEU D CA 1
ATOM 4889 C C . LEU D 2 84 ? -4.861 23.155 77.172 1 31.06 84 LEU D C 1
ATOM 4890 O O . LEU D 2 84 ? -4.328 23.036 78.276 1 31.18 84 LEU D O 1
ATOM 4895 N N . GLN D 2 85 ? -6.14 22.87 76.949 1 31.11 85 GLN D N 1
ATOM 4896 C CA . GLN D 2 85 ? -7.039 22.373 77.975 1 32.07 85 GLN D CA 1
ATOM 4897 C C . GLN D 2 85 ? -6.983 20.863 77.839 1 33.61 85 GLN D C 1
ATOM 4898 O O . GLN D 2 85 ? -7.352 20.325 76.789 1 34.77 85 GLN D O 1
ATOM 4904 N N . MET D 2 86 ? -6.568 20.174 78.886 1 33.3 86 MET D N 1
ATOM 4905 C CA . MET D 2 86 ? -6.431 18.729 78.84 1 34.21 86 MET D CA 1
ATOM 4906 C C . MET D 2 86 ? -7.438 18.084 79.744 1 35.38 86 MET D C 1
ATOM 4907 O O . MET D 2 86 ? -7.396 18.294 80.948 1 35.83 86 MET D O 1
ATOM 4912 N N . ASN D 2 87 ? -8.342 17.304 79.182 1 35.28 87 ASN D N 1
ATOM 4913 C CA . ASN D 2 87 ? -9.377 16.623 79.956 1 36.24 87 ASN D CA 1
ATOM 4914 C C . ASN D 2 87 ? -9.214 15.097 79.862 1 36.38 87 ASN D C 1
ATOM 4915 O O . ASN D 2 87 ? -8.455 14.615 79.016 1 36.05 87 ASN D O 1
ATOM 4920 N N . SER D 2 88 ? -9.904 14.329 80.763 1 36.45 88 SER D N 1
ATOM 4921 C CA . SER D 2 88 ? -9.887 12.857 80.777 1 36.69 88 SER D CA 1
ATOM 4922 C C . SER D 2 88 ? -8.463 12.322 80.707 1 37.09 88 SER D C 1
ATOM 4923 O O . SER D 2 88 ? -8.152 11.455 79.882 1 37.32 88 SER D O 1
ATOM 4926 N N . LEU D 2 89 ? -7.58 12.951 81.497 1 37.51 89 LEU D N 1
ATOM 4927 C CA . LEU D 2 89 ? -6.148 12.664 81.518 1 38.21 89 LEU D CA 1
ATOM 4928 C C . LEU D 2 89 ? -5.855 11.225 81.887 1 39.63 89 LEU D C 1
ATOM 4929 O O . LEU D 2 89 ? -6.546 10.642 82.717 1 40.08 89 LEU D O 1
ATOM 4934 N N . LYS D 2 90 ? -4.854 10.638 81.233 1 39.87 90 LYS D N 1
ATOM 4935 C CA . LYS D 2 90 ? -4.458 9.244 81.404 1 40.89 90 LYS D CA 1
ATOM 4936 C C . LYS D 2 90 ? -2.989 9.177 81.889 1 42.02 90 LYS D C 1
ATOM 4937 O O . LYS D 2 90 ? -2.202 10.065 81.539 1 41.87 90 LYS D O 1
ATOM 4943 N N . PRO D 2 91 ? -2.55 8.082 82.542 1 42.98 91 PRO D N 1
ATOM 4944 C CA . PRO D 2 91 ? -1.128 7.979 82.915 1 44.16 91 PRO D CA 1
ATOM 4945 C C . PRO D 2 91 ? -0.183 8.133 81.707 1 45.23 91 PRO D C 1
ATOM 4946 O O . PRO D 2 91 ? 0.924 8.643 81.862 1 46.2 91 PRO D O 1
ATOM 4950 N N . GLU D 2 92 ? -0.632 7.733 80.495 1 44.87 92 GLU D N 1
ATOM 4951 C CA . GLU D 2 92 ? 0.156 7.838 79.252 1 44.82 92 GLU D CA 1
ATOM 4952 C C . GLU D 2 92 ? 0.408 9.296 78.825 1 43.6 92 GLU D C 1
ATOM 4953 O O . GLU D 2 92 ? 1.294 9.551 78.016 1 43.6 92 GLU D O 1
ATOM 4959 N N . ASP D 2 93 ? -0.376 10.237 79.347 1 42.19 93 ASP D N 1
ATOM 4960 C CA . ASP D 2 93 ? -0.202 11.656 79.074 1 41.6 93 ASP D CA 1
ATOM 4961 C C . ASP D 2 93 ? 0.914 12.268 79.919 1 41.82 93 ASP D C 1
ATOM 4962 O O . ASP D 2 93 ? 1.233 13.427 79.701 1 41.34 93 ASP D O 1
ATOM 4967 N N . THR D 2 94 ? 1.521 11.514 80.871 1 42.52 94 THR D N 1
ATOM 4968 C CA . THR D 2 94 ? 2.633 12 81.681 1 43.71 94 THR D CA 1
ATOM 4969 C C . THR D 2 94 ? 3.8 12.3 80.743 1 44.8 94 THR D C 1
ATOM 4970 O O . THR D 2 94 ? 4.187 11.451 79.931 1 45.74 94 THR D O 1
ATOM 4974 N N . ALA D 2 95 ? 4.291 13.534 80.779 1 44.58 95 ALA D N 1
ATOM 4975 C CA . ALA D 2 95 ? 5.385 13.986 79.917 1 45.19 95 ALA D CA 1
ATOM 4976 C C . ALA D 2 95 ? 5.748 15.444 80.285 1 45.54 95 ALA D C 1
ATOM 4977 O O . ALA D 2 95 ? 4.992 16.11 81.014 1 46.38 95 ALA D O 1
ATOM 4979 N N . VAL D 2 96 ? 6.884 15.949 79.763 1 43.92 96 VAL D N 1
ATOM 4980 C CA . VAL D 2 96 ? 7.178 17.359 79.865 1 42.83 96 VAL D CA 1
ATOM 4981 C C . VAL D 2 96 ? 6.437 17.973 78.651 1 40.62 96 VAL D C 1
ATOM 4982 O O . VAL D 2 96 ? 6.641 17.513 77.523 1 40.48 96 VAL D O 1
ATOM 4986 N N . TYR D 2 97 ? 5.585 18.985 78.864 1 38.54 97 TYR D N 1
ATOM 4987 C CA . TYR D 2 97 ? 4.86 19.613 77.743 1 37.67 97 TYR D CA 1
ATOM 4988 C C . TYR D 2 97 ? 5.534 20.89 77.362 1 37.89 97 TYR D C 1
ATOM 4989 O O . TYR D 2 97 ? 5.851 21.696 78.237 1 38.58 97 TYR D O 1
ATOM 4998 N N . TYR D 2 98 ? 5.78 21.07 76.058 1 37.07 98 TYR D N 1
ATOM 4999 C CA . TYR D 2 98 ? 6.458 22.236 75.514 1 36.99 98 TYR D CA 1
ATOM 5000 C C . TYR D 2 98 ? 5.581 23.003 74.535 1 35.17 98 TYR D C 1
ATOM 5001 O O . TYR D 2 98 ? 4.845 22.406 73.736 1 34.37 98 TYR D O 1
ATOM 5010 N N . CYS D 2 99 ? 5.681 24.33 74.57 1 34.07 99 CYS D N 1
ATOM 5011 C CA . CYS D 2 99 ? 5.077 25.136 73.527 1 33.99 99 CYS D CA 1
ATOM 5012 C C . CYS D 2 99 ? 6.244 25.57 72.62 1 32.96 99 CYS D C 1
ATOM 5013 O O . CYS D 2 99 ? 7.393 25.747 73.079 1 33.73 99 CYS D O 1
ATOM 5016 N N . ALA D 2 100 ? 5.981 25.59 71.328 1 30.27 100 ALA D N 1
ATOM 5017 C CA . ALA D 2 100 ? 7.003 25.878 70.338 1 29.13 100 ALA D CA 1
ATOM 5018 C C . ALA D 2 100 ? 6.466 26.775 69.248 1 29.11 100 ALA D C 1
ATOM 5019 O O . ALA D 2 100 ? 5.288 26.67 68.901 1 28.84 100 ALA D O 1
ATOM 5021 N N . ALA D 2 101 ? 7.326 27.625 68.665 1 28.41 101 ALA D N 1
ATOM 5022 C CA . ALA D 2 101 ? 6.894 28.522 67.606 1 27.87 101 ALA D CA 1
ATOM 5023 C C . ALA D 2 101 ? 7.501 28.141 66.262 1 27.24 101 ALA D C 1
ATOM 5024 O O . ALA D 2 101 ? 8.653 27.715 66.199 1 27.11 101 ALA D O 1
ATOM 5026 N N . GLU D 2 102 ? 6.732 28.297 65.197 1 26.4 102 GLU D N 1
ATOM 5027 C CA . GLU D 2 102 ? 7.229 28.032 63.848 1 25.93 102 GLU D CA 1
ATOM 5028 C C . GLU D 2 102 ? 6.76 29.158 62.95 1 26.1 102 GLU D C 1
ATOM 5029 O O . GLU D 2 102 ? 5.609 29.594 63.051 1 26.23 102 GLU D O 1
ATOM 5035 N N . ARG D 2 103 ? 7.656 29.681 62.104 1 26.38 103 ARG D N 1
ATOM 5036 C CA . ARG D 2 103 ? 7.344 30.781 61.213 1 27.09 103 ARG D CA 1
ATOM 5037 C C . ARG D 2 103 ? 6.146 30.464 60.319 1 27.12 103 ARG D C 1
ATOM 5038 O O . ARG D 2 103 ? 6.001 29.335 59.835 1 26.54 103 ARG D O 1
ATOM 5046 N N . ALA D 2 104 ? 5.197 31.397 60.272 1 27.55 104 ALA D N 1
ATOM 5047 C CA . ALA D 2 104 ? 3.99 31.239 59.476 1 27.42 104 ALA D CA 1
ATOM 5048 C C . ALA D 2 104 ? 4.332 31.111 57.989 1 26.31 104 ALA D C 1
ATOM 5049 O O . ALA D 2 104 ? 5.283 31.731 57.507 1 26.48 104 ALA D O 1
ATOM 5051 N N . PRO D 2 105 ? 3.528 30.358 57.222 1 25.82 105 PRO D N 1
ATOM 5052 C CA . PRO D 2 105 ? 2.361 29.59 57.656 1 25.59 105 PRO D CA 1
ATOM 5053 C C . PRO D 2 105 ? 2.726 28.252 58.277 1 24.85 105 PRO D C 1
ATOM 5054 O O . PRO D 2 105 ? 3.671 27.58 57.854 1 24.12 105 PRO D O 1
ATOM 5058 N N . MET D 2 106 ? 1.977 27.887 59.301 1 23.97 106 MET D N 1
ATOM 5059 C CA . MET D 2 106 ? 2.122 26.595 59.926 1 24.91 106 MET D CA 1
ATOM 5060 C C . MET D 2 106 ? 0.739 26.117 60.362 1 25.78 106 MET D C 1
ATOM 5061 O O . MET D 2 106 ? -0.187 26.925 60.503 1 26.23 106 MET D O 1
ATOM 5066 N N . CYS D 2 107 ? 0.581 24.79 60.495 1 25.52 107 CYS D N 1
ATOM 5067 C CA . CYS D 2 107 ? -0.675 24.158 60.908 1 24.97 107 CYS D CA 1
ATOM 5068 C C . CYS D 2 107 ? -1.86 24.532 60.011 1 25.01 107 CYS D C 1
ATOM 5069 O O . CYS D 2 107 ? -3.007 24.582 60.456 1 24.7 107 CYS D O 1
ATOM 5072 N N . TYR D 2 108 ? -1.581 24.727 58.726 1 24.31 108 TYR D N 1
ATOM 5073 C CA . TYR D 2 108 ? -2.537 25.254 57.777 1 25.22 108 TYR D CA 1
ATOM 5074 C C . TYR D 2 108 ? -3.433 24.233 57.086 1 27.25 108 TYR D C 1
ATOM 5075 O O . TYR D 2 108 ? -4.444 24.638 56.517 1 28.84 108 TYR D O 1
ATOM 5084 N N . SER D 2 109 ? -3.087 22.948 57.113 1 27.45 109 SER D N 1
ATOM 5085 C CA . SER D 2 109 ? -3.887 21.912 56.452 1 28.31 109 SER D CA 1
ATOM 5086 C C . SER D 2 109 ? -3.379 20.506 56.843 1 28.52 109 SER D C 1
ATOM 5087 O O . SER D 2 109 ? -2.384 20.391 57.561 1 28.12 109 SER D O 1
ATOM 5090 N N . ARG D 2 110 ? -4.026 19.443 56.331 1 28.94 110 ARG D N 1
ATOM 5091 C CA . ARG D 2 110 ? -3.547 18.069 56.508 1 29.97 110 ARG D CA 1
ATOM 5092 C C . ARG D 2 110 ? -2.197 17.839 55.742 1 29.09 110 ARG D C 1
ATOM 5093 O O . ARG D 2 110 ? -1.582 16.777 55.896 1 29.68 110 ARG D O 1
ATOM 5101 N N . SER D 2 111 ? -1.785 18.784 54.87 1 27.39 111 SER D N 1
ATOM 5102 C CA . SER D 2 111 ? -0.493 18.654 54.177 1 27.13 111 SER D CA 1
ATOM 5103 C C . SER D 2 111 ? 0.676 19.254 54.968 1 26.33 111 SER D C 1
ATOM 5104 O O . SER D 2 111 ? 1.758 19.456 54.423 1 26.44 111 SER D O 1
ATOM 5107 N N . TYR D 2 112 ? 0.449 19.583 56.235 1 25.62 112 TYR D N 1
ATOM 5108 C CA . TYR D 2 112 ? 1.471 20.152 57.108 1 25.07 112 TYR D CA 1
ATOM 5109 C C . TYR D 2 112 ? 1.863 19.073 58.135 1 24.74 112 TYR D C 1
ATOM 5110 O O . TYR D 2 112 ? 1.048 18.208 58.489 1 24.06 112 TYR D O 1
ATOM 5119 N N . TYR D 2 113 ? 3.094 19.156 58.639 1 24.67 113 TYR D N 1
ATOM 5120 C CA . TYR D 2 113 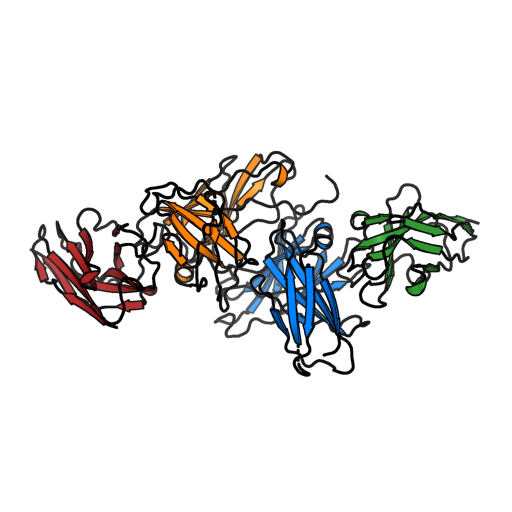? 3.567 18.204 59.636 1 25.46 113 TYR D CA 1
ATOM 5121 C C . TYR D 2 113 ? 4.082 18.944 60.873 1 25.74 113 TYR D C 1
ATOM 5122 O O . TYR D 2 113 ? 5.028 19.74 60.793 1 25.26 113 TYR D O 1
ATOM 5131 N N . LEU D 2 114 ? 3.427 18.696 62.01 1 25.02 114 LEU D N 1
ATOM 5132 C CA . LEU D 2 114 ? 3.825 19.285 63.288 1 25.83 114 LEU D CA 1
ATOM 5133 C C . LEU D 2 114 ? 4.968 18.42 63.793 1 25.78 114 LEU D C 1
ATOM 5134 O O . LEU D 2 114 ? 4.73 17.334 64.357 1 25.78 114 LEU D O 1
ATOM 5139 N N . VAL D 2 115 ? 6.21 18.848 63.501 1 25.19 115 VAL D N 1
ATOM 5140 C CA . VAL D 2 115 ? 7.399 18.067 63.828 1 25.65 115 VAL D CA 1
ATOM 5141 C C . VAL D 2 115 ? 8.472 18.908 64.533 1 26.31 115 VAL D C 1
ATOM 5142 O O . VAL D 2 115 ? 8.64 20.1 64.241 1 26.01 115 VAL D O 1
ATOM 5146 N N . ASP D 2 116 ? 9.152 18.291 65.507 1 27.37 116 ASP D N 1
ATOM 5147 C CA . ASP D 2 116 ? 10.151 18.977 66.32 1 29.34 116 ASP D CA 1
ATOM 5148 C C . ASP D 2 116 ? 11.207 19.756 65.517 1 29.57 116 ASP D C 1
ATOM 5149 O O . ASP D 2 116 ? 11.403 20.94 65.787 1 30.24 116 ASP D O 1
ATOM 5154 N N . TYR D 2 117 ? 11.871 19.127 64.546 1 29.23 117 TYR D N 1
ATOM 5155 C CA . TYR D 2 117 ? 12.937 19.81 63.789 1 29.78 117 TYR D CA 1
ATOM 5156 C C . TYR D 2 117 ? 12.43 21.038 63.007 1 30.3 117 TYR D C 1
ATOM 5157 O O . TYR D 2 117 ? 13.223 21.925 62.692 1 31.06 117 TYR D O 1
ATOM 5166 N N . GLY D 2 118 ? 11.124 21.096 62.725 1 29.21 118 GLY D N 1
ATOM 5167 C CA . GLY D 2 118 ? 10.544 22.227 62.016 1 29.58 118 GLY D CA 1
ATOM 5168 C C . GLY D 2 118 ? 10.275 23.433 62.906 1 29.46 118 GLY D C 1
ATOM 5169 O O . GLY D 2 118 ? 9.918 24.492 62.393 1 29.02 118 GLY D O 1
ATOM 5170 N N . MET D 2 119 ? 10.398 23.281 64.247 1 28.79 119 MET D N 1
ATOM 5171 C CA . MET D 2 119 ? 10.125 24.39 65.154 1 29.13 119 MET D CA 1
ATOM 5172 C C . MET D 2 119 ? 11.301 25.343 65.256 1 30.4 119 MET D C 1
ATOM 5173 O O . MET D 2 119 ? 12.448 24.903 65.356 1 31.84 119 MET D O 1
ATOM 5178 N N . ASP D 2 120 ? 11.02 26.648 65.207 1 29.89 120 ASP D N 1
ATOM 5179 C CA . ASP D 2 120 ? 12.026 27.7 65.244 1 30.61 120 ASP D CA 1
ATOM 5180 C C . ASP D 2 120 ? 12.414 28.124 66.667 1 31.69 120 ASP D C 1
ATOM 5181 O O . ASP D 2 120 ? 13.556 28.543 66.88 1 32.16 120 ASP D O 1
ATOM 5186 N N . TYR D 2 121 ? 11.473 28.062 67.609 1 31.73 121 TYR D N 1
ATOM 5187 C CA . TYR D 2 121 ? 11.738 28.423 69.014 1 33.22 121 TYR D CA 1
ATOM 5188 C C . TYR D 2 121 ? 11.051 27.459 69.945 1 33.84 121 TYR D C 1
ATOM 5189 O O . TYR D 2 121 ? 9.973 26.971 69.625 1 34.27 121 TYR D O 1
ATOM 5198 N N . TRP D 2 122 ? 11.629 27.222 71.122 1 33.91 122 TRP D N 1
ATOM 5199 C CA . TRP D 2 122 ? 11.053 26.308 72.097 1 35.47 122 TRP D CA 1
ATOM 5200 C C . TRP D 2 122 ? 10.984 26.937 73.47 1 37.41 122 TRP D C 1
ATOM 5201 O O . TRP D 2 122 ? 11.917 27.627 73.879 1 36.69 122 TRP D O 1
ATOM 5212 N N . GLY D 2 123 ? 9.924 26.615 74.208 1 39.38 123 GLY D N 1
ATOM 5213 C CA . GLY D 2 123 ? 9.813 26.996 75.609 1 41.69 123 GLY D CA 1
ATOM 5214 C C . GLY D 2 123 ? 10.656 26.059 76.467 1 43.91 123 GLY D C 1
ATOM 5215 O O . GLY D 2 123 ? 11.265 25.119 75.951 1 44.13 123 GLY D O 1
ATOM 5216 N N . LYS D 2 124 ? 10.692 26.28 77.786 1 45.88 124 LYS D N 1
ATOM 5217 C CA . LYS D 2 124 ? 11.483 25.435 78.695 1 48.25 124 LYS D CA 1
ATOM 5218 C C . LYS D 2 124 ? 10.83 24.104 79.065 1 49.04 124 LYS D C 1
ATOM 5219 O O . LYS D 2 124 ? 11.512 23.182 79.487 1 49.82 124 LYS D O 1
ATOM 5225 N N . GLY D 2 125 ? 9.523 24.03 78.955 1 48.85 125 GLY D N 1
ATOM 5226 C CA . GLY D 2 125 ? 8.77 22.837 79.304 1 49.25 125 GLY D CA 1
ATOM 5227 C C . GLY D 2 125 ? 8.117 22.951 80.671 1 49.46 125 GLY D C 1
ATOM 5228 O O . GLY D 2 125 ? 8.603 23.683 81.534 1 49.07 125 GLY D O 1
ATOM 5229 N N . THR D 2 126 ? 6.996 22.252 80.854 1 49.64 126 THR D N 1
ATOM 5230 C CA . THR D 2 126 ? 6.248 22.197 82.109 1 50.64 126 THR D CA 1
ATOM 5231 C C . THR D 2 126 ? 5.863 20.743 82.366 1 50.12 126 THR D C 1
ATOM 5232 O O . THR D 2 126 ? 5.35 20.08 81.466 1 50.36 126 THR D O 1
ATOM 5236 N N . GLN D 2 127 ? 6.176 20.22 83.558 1 49.17 127 GLN D N 1
ATOM 5237 C CA . GLN D 2 127 ? 5.888 18.825 83.865 1 49.18 127 GLN D CA 1
ATOM 5238 C C . GLN D 2 127 ? 4.398 18.592 84.071 1 48.97 127 GLN D C 1
ATOM 5239 O O . GLN D 2 127 ? 3.737 19.352 84.775 1 49.04 127 GLN D O 1
ATOM 5245 N N . VAL D 2 128 ? 3.87 17.533 83.462 1 48.55 128 VAL D N 1
ATOM 5246 C CA . VAL D 2 128 ? 2.498 17.107 83.67 1 48.71 128 VAL D CA 1
ATOM 5247 C C . VAL D 2 128 ? 2.589 15.657 84.126 1 49.16 128 VAL D C 1
ATOM 5248 O O . VAL D 2 128 ? 3.212 14.843 83.433 1 49.16 128 VAL D O 1
ATOM 5252 N N . THR D 2 129 ? 2.039 15.339 85.31 1 49.14 129 THR D N 1
ATOM 5253 C CA . THR D 2 129 ? 2.118 13.982 85.822 1 50.63 129 THR D CA 1
ATOM 5254 C C . THR D 2 129 ? 0.741 13.455 86.115 1 51.53 129 THR D C 1
ATOM 5255 O O . THR D 2 129 ? 0.023 14.051 86.911 1 52.4 129 THR D O 1
ATOM 5259 N N . VAL D 2 130 ? 0.357 12.354 85.475 1 51.61 130 VAL D N 1
ATOM 5260 C CA . VAL D 2 130 ? -0.947 11.756 85.708 1 52.83 130 VAL D CA 1
ATOM 5261 C C . VAL D 2 130 ? -0.724 10.425 86.388 1 56.02 130 VAL D C 1
ATOM 5262 O O . VAL D 2 130 ? -0.17 9.513 85.776 1 55.92 130 VAL D O 1
ATOM 5266 N N . SER D 2 131 ? -1.128 10.318 87.657 1 58.31 131 SER D N 1
ATOM 5267 C CA . SER D 2 131 ? -0.916 9.1 88.427 1 61.31 131 SER D CA 1
ATOM 5268 C C . SER D 2 131 ? -1.922 8.973 89.574 1 63.97 131 SER D C 1
ATOM 5269 O O . SER D 2 131 ? -2.437 9.975 90.076 1 64.28 131 SER D O 1
ATOM 5272 N N . SER D 2 132 ? -2.197 7.735 89.993 1 65.48 132 SER D N 1
ATOM 5273 C CA . SER D 2 132 ? -3.132 7.48 91.087 1 67.08 132 SER D CA 1
ATOM 5274 C C . SER D 2 132 ? -2.431 7.523 92.443 1 68.37 132 SER D C 1
ATOM 5275 O O . SER D 2 132 ? -3.079 7.772 93.462 1 69.25 132 SER D O 1
#

Solvent-accessible surface area: 28829 Å² total

Radius of gyration: 30.62 Å; Cα contacts (8 Å, |Δi|>4): 1763; chains: 4; bounding box: 59×44×111 Å

B-factor: mean 38.46, std 15.19, range [16.89, 160.29]

Organism: Mus musculus (NCBI:txid10090)